Protein 4OYD (pdb70)

Sequence (548 aa):
SAYSTREILLALCIRDSRVHGNGTLHPVLELAARETPLRLSPEDTVVVLRYHVLLEEIIERRNSETFTETWNRFITHTEHVDLDFNSVFLEIFHRGDPSLGRALAWMAWCMHACCRTLCCNQSTPYYVVDLSVRGMLEASEGLDGWIHQQGGWSTLIEDADPKKVLDKAKDQAEENRVRELKKQKLEEEELYKEEARRKLDLTQEEMMRRRKKLELRYIAAMLMAIGDIIYNAIRQQAKQEADKLKKAGLVNSQQLDELKRRLEEELLKEEASSRKARDYGREFQLKLEYGSAYSTTREILLALCIRDSRVHGNGTLHPVLELAARETPLRLSPEDTVVLRYHVLLEEIIERNSETFTETWNRFITTTHTEHVDLDFNSVFLEIFHRGDPSLGRALAWMMAWCMHACRTLCCNQSTPYYVVDLSVRGMLEASEGLDGWIHQQGGWSTLIEDNIADPKKVLDKAKDQAENRVRELKQKLEEELYKEARKLDLTQEMRRKLELRYIAAMLMAIGDIYNAIRQAKQEEEADKLKKAGLVNSQQLDELKRRLEELLKEEASSRKARDYGREFQLKLEYG

Solvent-accessible surface area: 26597 Å² total; per-residue (Å²): 119,10,97,29,0,38,27,1,0,3,0,0,7,21,56,4,18,178,72,54,68,128,32,104,65,34,83,1,2,90,56,9,23,151,122,43,96,35,189,32,44,42,97,58,93,28,0,73,143,2,12,87,30,0,54,90,2,8,134,56,11,45,55,12,0,66,24,0,6,77,52,0,39,73,77,37,130,102,0,48,107,16,0,58,54,0,4,87,63,3,13,110,189,62,75,27,27,16,1,32,0,0,0,0,2,0,0,0,0,19,0,6,44,58,6,33,64,78,190,94,29,68,119,122,5,1,27,40,0,4,107,4,2,6,102,4,0,69,53,2,39,47,50,0,120,139,63,31,0,0,34,69,24,28,121,110,102,54,41,140,120,3,22,61,127,4,97,87,66,1,77,60,77,2,100,60,2,86,87,67,9,78,102,4,58,142,61,18,134,116,164,147,46,60,116,111,100,73,17,127,8,1,11,88,2,0,0,6,3,2,28,6,7,0,15,4,14,29,8,1,56,117,4,56,56,61,0,66,134,15,84,187,67,64,115,12,58,68,115,76,24,71,93,8,57,150,140,0,62,61,11,19,26,26,3,15,10,37,3,18,2,48,1,11,57,7,17,2,62,32,90,47,24,125,53,71,33,0,38,21,0,0,1,0,0,5,16,62,4,19,182,86,53,69,104,31,92,48,37,69,2,4,74,62,7,23,174,119,37,59,35,199,7,46,38,113,54,99,12,0,58,61,0,13,104,26,0,35,72,5,4,112,79,17,48,62,8,0,62,52,0,5,85,50,0,36,74,82,46,133,81,0,57,40,6,0,32,2,0,1,2,33,4,0,30,196,8,71,14,28,16,0,38,0,0,1,0,0,0,0,0,0,18,0,6,34,47,6,30,51,74,126,86,28,68,110,125,4,1,46,49,0,5,134,3,1,3,75,4,0,64,14,0,48,10,18,1,126,114,49,42,3,2,54,56,33,1,111,108,60,193,84,54,48,143,120,4,20,59,127,3,114,91,54,2,85,56,65,2,102,69,3,82,87,66,10,76,101,4,56,142,65,13,129,114,165,147,46,37,111,25,81,77,15,54,8,1,6,72,3,0,1,5,2,1,26,6,13,0,20,4,22,28,6,2,37,112,9,55,52,59,0,63,124,8,74,189,68,63,111,12,76,67,126,79,23,81,73,8,56,158,143,0,33,108,20,18,102,87,4,23,123,73,3,54,55,56,2,103,89,7,29,119,75,29,103,179,44

B-factor: mean 28.38, std 14.9, range [8.52, 92.26]

Secondary structure (DSSP, 8-state):
----HHHHHHHHHHHHHTTSTT-PPPHHHHHHHHHTT--S-TTSHHHHHHHHHHHHHHHHTHHHHHHHHHHHHT--TTHHHHHHHHHHHHHTTS---HHHHHHHHHHHHHHHHHHHH-TTS-HHHHHHHHHHHHHHHGGGHHHHHHTTHHHHHTT-/--HHHHHHHHHHHHHHHHHHHHHHHHHHHHHHTSTT--HHHHHHHHHHHHHHHHHHHHHHHHHHHHHHHHHHHHHHTT-S-HHHHHHHHHHHHHHHHHHHHHHHHHHHHHHHHHHH-/----HHHHHHHHHHHHHHTSTT-PPPHHHHHHHHHTT--S-TTSHHHHHHHHHHHHHHHHTHH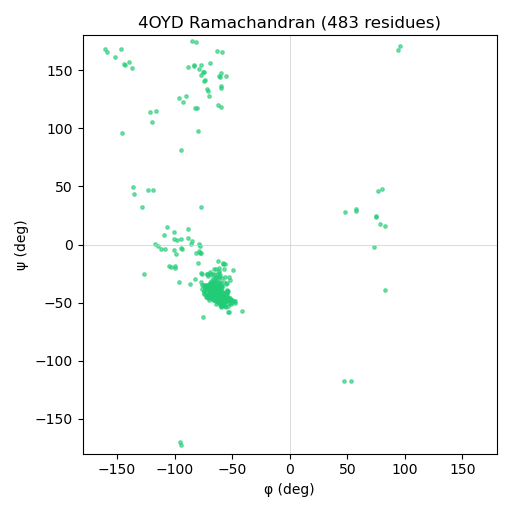HHHHHHHHHHT--TTHHHHHHHHHHHHHTTS---HHHHHHHHHHHHHHHHHHHHTS-S-HHHHHHHHHHHHHHHGGGHHHHHHTTHHHHHTGGG-/--HHHHHHHHHHHHHHHHHHHHHHHHHHHHHHTSTT--HHHHHHHHHHHHHHHHHHHHHHHHHHHHHHHHHHHHHHTTSS-HHHHHHHHHHHHHHHHHHHHHHHHHHHHHHHHHHH-

CATH classification: 1.10.437.10

Radius of gyration: 26.36 Å; Cα contacts (8 Å, |Δi|>4): 629; chains: 4; bounding box: 65×71×62 Å

Organism: Epstein-Barr virus (strain AG876) (NCBI:txid82830)

Nearest PDB structures (foldseek):
  4oyd-assembly2_D  TM=1.005E+00  e=3.066E-13  synthetic construct
  5jsb-assembly1_B  TM=9.824E-01  e=2.450E-10  synthetic construct
  5jsn-assembly2_D  TM=9.485E-01  e=7.492E-09  unidentified
  8eja-assembly1_B  TM=9.195E-01  e=2.513E-08  synthetic construct
  3lhp-assembly1_S  TM=9.231E-01  e=8.423E-04  synthetic construct

InterPro domains:
  IPR002475 Bcl2-like [PS50062] (50-152)
  IPR020726 Apoptosis regulator, Bcl-2, BH2 motif, conserved site [PS01258] (143-154)
  IPR036834 Bcl-2-like superfamily [G3DSA:1.10.437.10] (1-160)
  IPR036834 Bcl-2-like superfamily [SSF56854] (1-171)
  IPR046371 Bcl-2, Bcl-2 homology region 1-3 [PF00452] (55-150)

Foldseek 3Di:
DALAQLQLLLLLLLLVLCVAAPRDDDVLSVVSCVVVVHPDHVPDPLSVVLNVVLVVVCVVCVVVLVVVLVVLPVDQPQLLVVLLVVLCVQCVVPDDAVVSLSNLSSSLSSNLRVQRNDPPHDPVSSNSSSNSNSVNSSVCSVVCVVQVHSVSRPPD/DDLVVLLVQLLVQLVVLLVVLLVQLVVLLVQLPDPPCDPVNLVVSVVSNVVSLVVSLVSNVVSLVVSLVVLVVCVVVVNDDPVRSVVSNVSSVVSSVVSNVSSVVSSVVSVVSSVPD/DADFLLLLLLLLLLLVLCVAAPSDDDVLSVVSCVVVVRPDHVPDPLSVVLNVLLVVVCVVCVVVLVVVLVVLPVDQPQSLVVLLVVLCVQQVVPDDAPVSLSNLSSSLSVNLRVQPNVVPHDPVSSNSSSNSSSVNSSVCRVVCVVQVHSCSRCVVVD/DDLVVLLVQLLVQLVVLLVVLLVQLVVLLVQLPDPPCDPVNLVVSVVSNVVSLVVSLVSNVVSLVVSLVVLVVCVVVVNDDPVVSVVSNVSSVVSSVVSNVSSVVSSVVSVVSSVPD

Structure (mmCIF, N/CA/C/O backbone):
data_4OYD
#
_entry.id   4OYD
#
_cell.length_a   52.103
_cell.length_b   113.869
_cell.length_c   55.670
_cell.angle_alpha   90.00
_cell.angle_beta   90.03
_cell.angle_gamma   90.00
#
_symmetry.space_group_name_H-M   'P 1 21 1'
#
loop_
_entity.id
_entity.type
_entity.pdbx_description
1 polymer 'Apoptosis regulator BHRF1'
2 polymer 'Computationally designed Inhibitor'
3 non-polymer 1,2-ETHANEDIOL
4 water water
#
loop_
_atom_site.group_PDB
_atom_site.id
_atom_site.type_symbol
_atom_site.label_atom_id
_atom_site.label_alt_id
_atom_site.label_comp_id
_atom_site.label_asym_id
_atom_site.label_entity_id
_atom_site.label_seq_id
_atom_site.pdbx_PDB_ins_code
_atom_site.Cartn_x
_atom_site.Cartn_y
_atom_site.Cartn_z
_atom_site.occupancy
_atom_site.B_iso_or_equiv
_atom_site.auth_seq_id
_atom_site.auth_comp_id
_atom_site.auth_asym_id
_atom_site.auth_atom_id
_atom_site.pdbx_PDB_model_num
ATOM 1 N N . SER A 1 1 ? 23.576 34.168 -44.169 1.00 54.25 1 SER A N 1
ATOM 2 C CA . SER A 1 1 ? 22.813 33.689 -45.332 1.00 55.47 1 SER A CA 1
ATOM 3 C C . SER A 1 1 ? 21.871 32.567 -44.879 1.00 51.61 1 SER A C 1
ATOM 4 O O . SER A 1 1 ? 21.970 31.435 -45.438 1.00 52.22 1 SER A O 1
ATOM 7 N N . ALA A 1 2 ? 20.973 32.876 -43.910 1.00 44.08 2 ALA A N 1
ATOM 8 C CA . ALA A 1 2 ? 20.038 31.886 -43.338 1.00 35.81 2 ALA A CA 1
ATOM 9 C C . ALA A 1 2 ? 18.699 31.954 -44.084 1.00 32.67 2 ALA A C 1
ATOM 10 O O . ALA A 1 2 ? 17.695 32.546 -43.619 1.00 25.76 2 ALA A O 1
ATOM 12 N N . TYR A 1 3 ? 18.685 31.282 -45.228 1.00 26.54 3 TYR A N 1
ATOM 13 C CA . TYR A 1 3 ? 17.527 31.360 -46.096 1.00 25.05 3 TYR A CA 1
ATOM 14 C C . TYR A 1 3 ? 16.685 30.051 -46.158 1.00 23.81 3 TYR A C 1
ATOM 15 O O . TYR A 1 3 ? 15.786 29.890 -47.042 1.00 24.37 3 TYR A O 1
ATOM 24 N N . SER A 1 4 ? 17.028 29.094 -45.275 1.00 21.70 4 SER A N 1
ATOM 25 C CA . SER A 1 4 ? 16.421 27.791 -45.301 1.00 20.95 4 SER A CA 1
ATOM 26 C C . SER A 1 4 ? 15.736 27.573 -43.977 1.00 18.55 4 SER A C 1
ATOM 27 O O . SER A 1 4 ? 16.437 27.354 -43.000 1.00 15.36 4 SER A O 1
ATOM 30 N N . THR A 1 5 ? 14.387 27.650 -43.935 1.00 18.05 5 THR A N 1
ATOM 31 C CA . THR A 1 5 ? 13.592 27.376 -42.757 1.00 16.49 5 THR A CA 1
ATOM 32 C C . THR A 1 5 ? 13.796 25.955 -42.221 1.00 16.65 5 THR A C 1
ATOM 33 O O . THR A 1 5 ? 13.916 25.757 -40.981 1.00 13.07 5 THR A O 1
ATOM 37 N N . ARG A 1 6 ? 13.988 25.006 -43.134 1.00 18.21 6 ARG A N 1
ATOM 38 C CA . ARG A 1 6 ? 14.204 23.608 -42.778 1.00 21.32 6 ARG A CA 1
ATOM 39 C C . ARG A 1 6 ? 15.480 23.513 -41.971 1.00 20.59 6 ARG A C 1
ATOM 40 O O . ARG A 1 6 ? 15.474 22.885 -40.892 1.00 20.29 6 ARG A O 1
ATOM 48 N N . GLU A 1 7 ? 16.536 24.210 -42.436 1.00 18.76 7 GLU A N 1
ATOM 49 C CA . GLU A 1 7 ? 17.830 24.160 -41.737 1.00 18.67 7 GLU A CA 1
ATOM 50 C C . GLU A 1 7 ? 17.749 24.840 -40.363 1.00 17.46 7 GLU A C 1
ATOM 51 O O . GLU A 1 7 ? 18.295 24.306 -39.403 1.00 16.15 7 GLU A O 1
ATOM 57 N N . ILE A 1 8 ? 17.145 26.026 -40.269 1.00 16.84 8 ILE A N 1
ATOM 58 C CA . ILE A 1 8 ? 17.130 26.721 -38.985 1.00 17.72 8 ILE A CA 1
ATOM 59 C C . ILE A 1 8 ? 16.220 25.985 -37.968 1.00 15.56 8 ILE A C 1
ATOM 60 O O . ILE A 1 8 ? 16.569 25.810 -36.812 1.00 14.28 8 ILE A O 1
ATOM 65 N N . LEU A 1 9 ? 15.147 25.430 -38.415 1.00 14.94 9 LEU A N 1
ATOM 66 C CA . LEU A 1 9 ? 14.286 24.640 -37.496 1.00 15.62 9 LEU A CA 1
ATOM 67 C C . LEU A 1 9 ? 14.943 23.341 -37.028 1.00 15.74 9 LEU A C 1
ATOM 68 O O . LEU A 1 9 ? 14.898 23.019 -35.853 1.00 14.66 9 LEU A O 1
ATOM 73 N N . LEU A 1 10 ? 15.639 22.680 -37.930 1.00 15.88 10 LEU A N 1
ATOM 74 C CA . LEU A 1 10 ? 16.368 21.519 -37.644 1.00 17.49 10 LEU A CA 1
ATOM 75 C C . LEU A 1 10 ? 17.525 21.848 -36.623 1.00 16.50 10 LEU A C 1
ATOM 76 O O . LEU A 1 10 ? 17.655 21.185 -35.578 1.00 17.26 10 LEU A O 1
ATOM 81 N N . ALA A 1 11 ? 18.251 22.929 -36.859 1.00 16.05 11 ALA A N 1
ATOM 82 C CA . ALA A 1 11 ? 19.394 23.328 -36.006 1.00 17.24 11 ALA A CA 1
ATOM 83 C C . ALA A 1 11 ? 18.842 23.694 -34.617 1.00 16.26 11 ALA A C 1
ATOM 84 O O . ALA A 1 11 ? 19.445 23.271 -33.609 1.00 18.74 11 ALA A O 1
ATOM 86 N N . LEU A 1 12 ? 17.738 24.476 -34.576 1.00 14.51 12 LEU A N 1
ATOM 87 C CA . LEU A 1 12 ? 17.007 24.783 -33.319 1.00 14.40 12 LEU A CA 1
ATOM 88 C C . LEU A 1 12 ? 16.563 23.563 -32.566 1.00 14.41 12 LEU A C 1
ATOM 89 O O . LEU A 1 12 ? 16.725 23.532 -31.381 1.00 14.19 12 LEU A O 1
ATOM 94 N N . CYS A 1 13 ? 16.000 22.560 -33.235 1.00 14.87 13 CYS A N 1
ATOM 95 C CA . CYS A 1 13 ? 15.617 21.281 -32.585 1.00 16.09 13 CYS A CA 1
ATOM 96 C C . CYS A 1 13 ? 16.784 20.519 -31.975 1.00 16.49 13 CYS A C 1
ATOM 97 O O . CYS A 1 13 ? 16.692 20.051 -30.854 1.00 16.23 13 CYS A O 1
ATOM 100 N N . ILE A 1 14 ? 17.931 20.492 -32.691 1.00 16.03 14 ILE A N 1
ATOM 101 C CA . ILE A 1 14 ? 19.094 19.878 -32.220 1.00 17.76 14 ILE A CA 1
ATOM 102 C C . ILE A 1 14 ? 19.663 20.629 -30.987 1.00 18.18 14 ILE A C 1
ATOM 103 O O . ILE A 1 14 ? 20.087 20.008 -30.031 1.00 17.43 14 ILE A O 1
ATOM 108 N N . ARG A 1 15 ? 19.670 21.973 -31.024 1.00 18.31 15 ARG A N 1
ATOM 109 C CA . ARG A 1 15 ? 20.137 22.748 -29.883 1.00 18.96 15 ARG A CA 1
ATOM 110 C C . ARG A 1 15 ? 19.237 22.437 -28.675 1.00 18.37 15 ARG A C 1
ATOM 111 O O . ARG A 1 15 ? 19.752 22.268 -27.556 1.00 19.50 15 ARG A O 1
ATOM 119 N N . ASP A 1 16 ? 17.923 22.416 -28.912 1.00 17.71 16 ASP A N 1
ATOM 120 C CA . ASP A 1 16 ? 16.939 22.175 -27.895 1.00 18.64 16 ASP A CA 1
ATOM 121 C C . ASP A 1 16 ? 17.152 20.796 -27.247 1.00 21.36 16 ASP A C 1
ATOM 122 O O . ASP A 1 16 ? 17.067 20.704 -25.990 1.00 21.23 16 ASP A O 1
ATOM 127 N N . SER A 1 17 ? 17.546 19.789 -28.049 1.00 22.41 17 SER A N 1
ATOM 128 C CA . SER A 1 17 ? 17.743 18.389 -27.595 1.00 25.12 17 SER A CA 1
ATOM 129 C C . SER A 1 17 ? 18.859 18.305 -26.541 1.00 29.15 17 SER A C 1
ATOM 130 O O . SER A 1 17 ? 18.808 17.471 -25.618 1.00 30.38 17 SER A O 1
ATOM 133 N N . ARG A 1 18 ? 19.853 19.186 -26.673 1.00 29.77 18 ARG A N 1
ATOM 134 C CA . ARG A 1 18 ? 20.933 19.308 -25.692 1.00 36.27 18 ARG A CA 1
ATOM 135 C C . ARG A 1 18 ? 20.520 19.883 -24.345 1.00 36.63 18 ARG A C 1
ATOM 136 O O . ARG A 1 18 ? 21.242 19.725 -23.379 1.00 36.64 18 ARG A O 1
ATOM 144 N N . VAL A 1 19 ? 19.449 20.662 -24.311 1.00 42.07 19 VAL A N 1
ATOM 145 C CA . VAL A 1 19 ? 18.983 21.315 -23.088 1.00 44.73 19 VAL A CA 1
ATOM 146 C C . VAL A 1 19 ? 17.904 20.459 -22.382 1.00 45.41 19 VAL A C 1
ATOM 147 O O . VAL A 1 19 ? 17.457 20.849 -21.300 1.00 48.43 19 VAL A O 1
ATOM 151 N N . HIS A 1 20 ? 17.480 19.308 -22.940 1.00 41.71 20 HIS A N 1
ATOM 152 C CA . HIS A 1 20 ? 16.233 18.646 -22.470 1.00 37.97 20 HIS A CA 1
ATOM 153 C C . HIS A 1 20 ? 16.307 17.103 -22.366 1.00 41.21 20 HIS A C 1
ATOM 154 O O . HIS A 1 20 ? 17.174 16.443 -22.978 1.00 35.39 20 HIS A O 1
ATOM 161 N N . GLY A 1 21 ? 15.418 16.537 -21.525 1.00 44.32 21 GLY A N 1
ATOM 162 C CA . GLY A 1 21 ? 15.361 15.073 -21.271 1.00 48.79 21 GLY A CA 1
ATOM 163 C C . GLY A 1 21 ? 16.656 14.374 -20.843 1.00 54.86 21 GLY A C 1
ATOM 164 O O . GLY A 1 21 ? 17.211 14.671 -19.781 1.00 59.28 21 GLY A O 1
ATOM 165 N N . ASN A 1 22 ? 17.149 13.440 -21.656 1.00 54.25 22 ASN A N 1
ATOM 166 C CA . ASN A 1 22 ? 18.454 12.814 -21.355 1.00 56.11 22 ASN A CA 1
ATOM 167 C C . ASN A 1 22 ? 19.623 13.395 -22.186 1.00 52.88 22 ASN A C 1
ATOM 168 O O . ASN A 1 22 ? 20.729 12.858 -22.177 1.00 55.17 22 ASN A O 1
ATOM 173 N N . GLY A 1 23 ? 19.370 14.499 -22.885 1.00 53.06 23 GLY A N 1
ATOM 174 C CA . GLY A 1 23 ? 20.413 15.153 -23.686 1.00 52.38 23 GLY A CA 1
ATOM 175 C C . GLY A 1 23 ? 20.649 14.567 -25.083 1.00 51.21 23 GLY A C 1
ATOM 176 O O . GLY A 1 23 ? 20.831 15.334 -26.040 1.00 46.62 23 GLY A O 1
ATOM 177 N N . THR A 1 24 ? 20.607 13.235 -25.215 1.00 51.65 24 THR A N 1
ATOM 178 C CA . THR A 1 24 ? 21.128 12.524 -26.409 1.00 50.43 24 THR A CA 1
ATOM 179 C C . THR A 1 24 ? 20.180 12.694 -27.578 1.00 42.80 24 THR A C 1
ATOM 180 O O . THR A 1 24 ? 18.965 12.778 -27.401 1.00 40.16 24 THR A O 1
ATOM 184 N N . LEU A 1 25 ? 20.729 12.706 -28.791 1.00 37.58 25 LEU A N 1
ATOM 185 C CA . LEU A 1 25 ? 19.966 13.173 -29.939 1.00 34.74 25 LEU A CA 1
ATOM 186 C C . LEU A 1 25 ? 19.201 12.043 -30.601 1.00 32.61 25 LEU A C 1
ATOM 187 O O . LEU A 1 25 ? 19.806 11.055 -30.996 1.00 31.18 25 LEU A O 1
ATOM 192 N N . HIS A 1 26 ? 17.906 12.241 -30.796 1.00 30.51 26 HIS A N 1
ATOM 193 C CA . HIS A 1 26 ? 17.057 11.198 -31.384 1.00 32.01 26 HIS A CA 1
ATOM 194 C C . HIS A 1 26 ? 17.571 10.828 -32.787 1.00 30.90 26 HIS A C 1
ATOM 195 O O . HIS A 1 26 ? 17.870 11.715 -33.589 1.00 30.11 26 HIS A O 1
ATOM 202 N N . PRO A 1 27 ? 17.626 9.533 -33.108 1.00 31.39 27 PRO A N 1
ATOM 203 C CA . PRO A 1 27 ? 18.119 9.158 -34.460 1.00 31.56 27 PRO A CA 1
ATOM 204 C C . PRO A 1 27 ? 17.370 9.784 -35.636 1.00 29.21 27 PRO A C 1
ATOM 205 O O . PRO A 1 27 ? 17.946 9.964 -36.686 1.00 28.87 27 PRO A O 1
ATOM 209 N N . VAL A 1 28 ? 16.085 10.110 -35.470 1.00 27.55 28 VAL A N 1
ATOM 210 C CA . VAL A 1 28 ? 15.325 10.788 -36.518 1.00 25.87 28 VAL A CA 1
ATOM 211 C C . VAL A 1 28 ? 15.971 12.126 -36.841 1.00 24.62 28 VAL A C 1
ATOM 212 O O . VAL A 1 28 ? 16.085 12.494 -38.006 1.00 23.13 28 VAL A O 1
ATOM 216 N N . LEU A 1 29 ? 16.406 12.845 -35.812 1.00 24.46 29 LEU A N 1
ATOM 217 C CA . LEU A 1 29 ? 17.049 14.154 -35.982 1.00 24.15 29 LEU A CA 1
ATOM 218 C C . LEU A 1 29 ? 18.434 14.012 -36.575 1.00 25.65 29 LEU A C 1
ATOM 219 O O . LEU A 1 29 ? 18.832 14.891 -37.383 1.00 24.34 29 LEU A O 1
ATOM 224 N N . GLU A 1 30 ? 19.173 12.966 -36.152 1.00 27.65 30 GLU A N 1
ATOM 225 C CA . GLU A 1 30 ? 20.495 12.730 -36.754 1.00 30.94 30 GLU A CA 1
ATOM 226 C C . GLU A 1 30 ? 20.346 12.416 -38.267 1.00 31.20 30 GLU A C 1
ATOM 227 O O . GLU A 1 30 ? 21.065 12.959 -39.087 1.00 28.71 30 GLU A O 1
ATOM 233 N N . LEU A 1 31 ? 19.380 11.582 -38.638 1.00 31.59 31 LEU A N 1
ATOM 234 C CA . LEU A 1 31 ? 19.145 11.282 -40.046 1.00 31.44 31 LEU A CA 1
ATOM 235 C C . LEU A 1 31 ? 18.665 12.502 -40.833 1.00 28.55 31 LEU A C 1
ATOM 236 O O . LEU A 1 31 ? 19.047 12.668 -41.961 1.00 28.74 31 LEU A O 1
ATOM 241 N N . ALA A 1 32 ? 17.790 13.329 -40.269 1.00 27.44 32 ALA A N 1
ATOM 242 C CA . ALA A 1 32 ? 17.366 14.563 -40.952 1.00 25.62 32 ALA A CA 1
ATOM 243 C C . ALA A 1 32 ? 18.532 15.537 -41.244 1.00 27.28 32 ALA A C 1
ATOM 244 O O . ALA A 1 32 ? 18.589 16.122 -42.343 1.00 26.30 32 ALA A O 1
ATOM 246 N N . ALA A 1 33 ? 19.458 15.674 -40.294 1.00 26.50 33 ALA A N 1
ATOM 247 C CA . ALA A 1 33 ? 20.663 16.483 -40.416 1.00 27.85 33 ALA A CA 1
ATOM 248 C C . ALA A 1 33 ? 21.608 15.965 -41.504 1.00 31.22 33 ALA A C 1
ATOM 249 O O . ALA A 1 33 ? 22.178 16.751 -42.305 1.00 32.31 33 ALA A O 1
ATOM 251 N N . ARG A 1 34 ? 21.783 14.660 -41.548 1.00 32.71 34 ARG A N 1
ATOM 252 C CA . ARG A 1 34 ? 22.542 14.046 -42.659 1.00 39.45 34 ARG A CA 1
ATOM 253 C C . ARG A 1 34 ? 21.902 14.255 -44.052 1.00 40.22 34 ARG A C 1
ATOM 254 O O . ARG A 1 34 ? 22.596 14.538 -44.999 1.00 43.25 34 ARG A O 1
ATOM 262 N N . GLU A 1 35 ? 20.593 14.076 -44.161 1.00 41.49 35 GLU A N 1
ATOM 263 C CA . GLU A 1 35 ? 19.921 14.088 -45.474 1.00 45.98 35 GLU A CA 1
ATOM 264 C C . GLU A 1 35 ? 19.735 15.477 -46.051 1.00 42.37 35 GLU A C 1
ATOM 265 O O . GLU A 1 35 ? 19.597 15.615 -47.256 1.00 43.61 35 GLU A O 1
ATOM 271 N N . THR A 1 36 ? 19.686 16.500 -45.204 1.00 38.72 36 THR A N 1
ATOM 272 C CA . THR A 1 36 ? 19.227 17.822 -45.656 1.00 37.70 36 THR A CA 1
ATOM 273 C C . THR A 1 36 ? 20.130 18.356 -46.770 1.00 37.85 36 THR A C 1
ATOM 274 O O . THR A 1 36 ? 19.609 18.732 -47.808 1.00 35.52 36 THR A O 1
ATOM 278 N N . PRO A 1 37 ? 21.485 18.394 -46.572 1.00 37.16 37 PRO A N 1
ATOM 279 C CA . PRO A 1 37 ? 22.244 18.185 -45.359 1.00 35.67 37 PRO A CA 1
ATOM 280 C C . PRO A 1 37 ? 22.259 19.498 -44.594 1.00 32.86 37 PRO A C 1
ATOM 281 O O . PRO A 1 37 ? 22.181 20.573 -45.188 1.00 31.32 37 PRO A O 1
ATOM 285 N N . LEU A 1 38 ? 22.399 19.403 -43.283 1.00 31.44 38 LEU A N 1
ATOM 286 C CA . LEU A 1 38 ? 22.343 20.551 -42.422 1.00 29.14 38 LEU A CA 1
ATOM 287 C C . LEU A 1 38 ? 23.695 21.266 -42.439 1.00 31.04 38 LEU A C 1
ATOM 288 O O . LEU A 1 38 ? 24.680 20.668 -42.053 1.00 33.37 38 LEU A O 1
ATOM 293 N N . ARG A 1 39 ? 23.753 22.520 -42.896 1.00 30.64 39 ARG A N 1
ATOM 294 C CA . ARG A 1 39 ? 25.011 23.247 -42.883 1.00 34.18 39 ARG A CA 1
ATOM 295 C C . ARG A 1 39 ? 25.194 24.253 -41.703 1.00 31.47 39 ARG A C 1
ATOM 296 O O . ARG A 1 39 ? 26.333 24.558 -41.342 1.00 31.42 39 ARG A O 1
ATOM 304 N N . LEU A 1 40 ? 24.089 24.669 -41.079 1.00 27.45 40 LEU A N 1
ATOM 305 C CA . LEU A 1 40 ? 24.105 25.460 -39.859 1.00 26.18 40 LEU A CA 1
ATOM 306 C C . LEU A 1 40 ? 24.548 24.658 -38.638 1.00 26.01 40 LEU A C 1
ATOM 307 O O . LEU A 1 40 ? 24.076 23.538 -38.404 1.00 25.06 40 LEU A O 1
ATOM 312 N N . SER A 1 41 ? 25.477 25.229 -37.864 1.00 25.42 41 SER A N 1
ATOM 313 C CA . SER A 1 41 ? 25.821 24.680 -36.578 1.00 23.96 41 SER A CA 1
ATOM 314 C C . SER A 1 41 ? 24.701 24.971 -35.587 1.00 22.47 41 SER A C 1
ATOM 315 O O . SER A 1 41 ? 24.095 26.084 -35.597 1.00 21.06 41 SER A O 1
ATOM 318 N N . PRO A 1 42 ? 24.415 24.011 -34.718 1.00 24.29 42 PRO A N 1
ATOM 319 C CA . PRO A 1 42 ? 23.565 24.291 -33.517 1.00 25.44 42 PRO A CA 1
ATOM 320 C C . PRO A 1 42 ? 24.158 25.406 -32.603 1.00 25.82 42 PRO A C 1
ATOM 321 O O . PRO A 1 42 ? 23.420 26.040 -31.850 1.00 27.44 42 PRO A O 1
ATOM 325 N N . GLU A 1 43 ? 25.443 25.726 -32.761 1.00 25.36 43 GLU A N 1
ATOM 326 C CA . GLU A 1 43 ? 26.080 26.866 -32.071 1.00 25.38 43 GLU A CA 1
ATOM 327 C C . GLU A 1 43 ? 26.210 28.148 -32.880 1.00 24.29 43 GLU A C 1
ATOM 328 O O . GLU A 1 43 ? 26.822 29.085 -32.400 1.00 23.71 43 GLU A O 1
ATOM 334 N N . ASP A 1 44 ? 25.693 28.186 -34.094 1.00 22.27 44 ASP A N 1
ATOM 335 C CA . ASP A 1 44 ? 25.712 29.417 -34.872 1.00 23.39 44 ASP A CA 1
ATOM 336 C C . ASP A 1 44 ? 24.941 30.522 -34.174 1.00 22.56 44 ASP A C 1
ATOM 337 O O . ASP A 1 44 ? 23.917 30.256 -33.473 1.00 19.62 44 ASP A O 1
ATOM 342 N N . THR A 1 45 ? 25.449 31.746 -34.309 1.00 22.75 45 THR A N 1
ATOM 343 C CA . THR A 1 45 ? 24.874 32.866 -33.566 1.00 23.86 45 THR A CA 1
ATOM 344 C C . THR A 1 45 ? 23.374 33.056 -33.903 1.00 22.68 45 THR A C 1
ATOM 345 O O . THR A 1 45 ? 22.590 33.365 -33.030 1.00 20.75 45 THR A O 1
ATOM 349 N N A VAL A 1 46 ? 22.980 32.837 -35.155 0.50 21.47 46 VAL A N 1
ATOM 350 N N B VAL A 1 46 ? 22.975 32.833 -35.166 0.50 21.23 46 VAL A N 1
ATOM 351 C CA A VAL A 1 46 ? 21.588 33.006 -35.528 0.50 20.60 46 VAL A CA 1
ATOM 352 C CA B VAL A 1 46 ? 21.561 32.973 -35.537 0.50 20.23 46 VAL A CA 1
ATOM 353 C C A VAL A 1 46 ? 20.671 31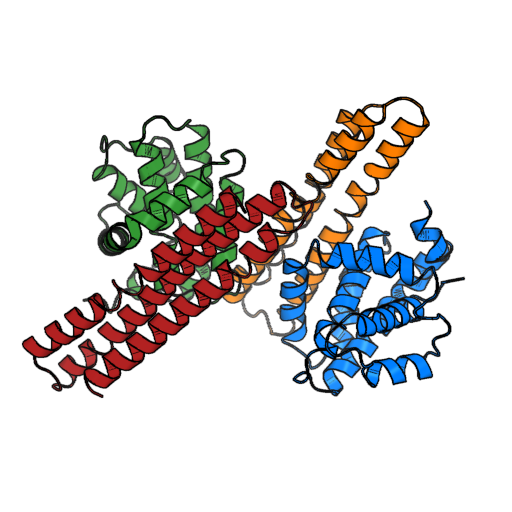.922 -34.866 0.50 18.64 46 VAL A C 1
ATOM 354 C C B VAL A 1 46 ? 20.671 31.921 -34.838 0.50 18.47 46 VAL A C 1
ATOM 355 O O A VAL A 1 46 ? 19.594 32.236 -34.384 0.50 16.35 46 VAL A O 1
ATOM 356 O O B VAL A 1 46 ? 19.593 32.234 -34.365 0.50 16.23 46 VAL A O 1
ATOM 363 N N . VAL A 1 47 ? 21.182 30.702 -34.695 1.00 18.02 47 VAL A N 1
ATOM 364 C CA . VAL A 1 47 ? 20.442 29.663 -34.050 1.00 17.14 47 VAL A CA 1
ATOM 365 C C . VAL A 1 47 ? 20.285 30.009 -32.547 1.00 18.66 47 VAL A C 1
ATOM 366 O O . VAL A 1 47 ? 19.263 29.794 -31.985 1.00 17.76 47 VAL A O 1
ATOM 370 N N . LEU A 1 48 ? 21.357 30.454 -31.914 1.00 20.58 48 LEU A N 1
ATOM 371 C CA . LEU A 1 48 ? 21.376 30.835 -30.521 1.00 22.16 48 LEU A CA 1
ATOM 372 C C . LEU A 1 48 ? 20.389 31.898 -30.239 1.00 23.40 48 LEU A C 1
ATOM 373 O O . LEU A 1 48 ? 19.615 31.760 -29.289 1.00 21.67 48 LEU A O 1
ATOM 378 N N . ARG A 1 49 ? 20.371 32.952 -31.077 1.00 23.08 49 ARG A N 1
ATOM 379 C CA . ARG A 1 49 ? 19.418 34.065 -30.885 1.00 23.29 49 ARG A CA 1
ATOM 380 C C . ARG A 1 49 ? 17.980 33.645 -31.030 1.00 20.76 49 ARG A C 1
ATOM 381 O O . ARG A 1 49 ? 17.115 34.005 -30.198 1.00 17.93 49 ARG A O 1
ATOM 389 N N . TYR A 1 50 ? 17.679 32.872 -32.070 1.00 18.20 50 TYR A N 1
ATOM 390 C CA . TYR A 1 50 ? 16.339 32.394 -32.180 1.00 16.87 50 TYR A CA 1
ATOM 391 C C . TYR A 1 50 ? 15.927 31.463 -31.033 1.00 16.34 50 TYR A C 1
ATOM 392 O O . TYR A 1 50 ? 14.706 31.436 -30.650 1.00 14.08 50 TYR A O 1
ATOM 401 N N . HIS A 1 51 ? 16.832 30.618 -30.607 1.00 15.97 51 HIS A N 1
ATOM 402 C CA . HIS A 1 51 ? 16.550 29.732 -29.534 1.00 17.89 51 HIS A CA 1
ATOM 403 C C . HIS A 1 51 ? 16.058 30.493 -28.263 1.00 17.49 51 HIS A C 1
ATOM 404 O O . HIS A 1 51 ? 15.098 30.064 -27.647 1.00 15.49 51 HIS A O 1
ATOM 411 N N . VAL A 1 52 ? 16.695 31.632 -27.967 1.00 19.35 52 VAL A N 1
ATOM 412 C CA . VAL A 1 52 ? 16.300 32.484 -26.855 1.00 21.54 52 VAL A CA 1
ATOM 413 C C . VAL A 1 52 ? 14.889 33.006 -27.006 1.00 21.22 52 VAL A C 1
ATOM 414 O O . VAL A 1 52 ? 14.121 32.911 -26.061 1.00 21.39 52 VAL A O 1
ATOM 418 N N . LEU A 1 53 ? 14.545 33.497 -28.198 1.00 18.36 53 LEU A N 1
ATOM 419 C CA . LEU A 1 53 ? 13.191 33.982 -28.496 1.00 18.98 53 LEU A CA 1
ATOM 420 C C . LEU A 1 53 ? 12.195 32.849 -28.413 1.00 16.99 53 LEU A C 1
ATOM 421 O O . LEU A 1 53 ? 11.114 33.036 -27.836 1.00 15.61 53 LEU A O 1
ATOM 426 N N . LEU A 1 54 ? 12.523 31.666 -28.968 1.00 16.15 54 LEU A N 1
ATOM 427 C CA . LEU A 1 54 ? 11.522 30.576 -28.982 1.00 17.42 54 LEU A CA 1
ATOM 428 C C . LEU A 1 54 ? 11.274 30.007 -27.585 1.00 18.50 54 LEU A C 1
ATOM 429 O O . LEU A 1 54 ? 10.146 29.581 -27.256 1.00 17.86 54 LEU A O 1
ATOM 434 N N . GLU A 1 55 ? 12.324 29.937 -26.792 1.00 18.95 55 GLU A N 1
ATOM 435 C CA . GLU A 1 55 ? 12.165 29.520 -25.429 1.00 22.00 55 GLU A CA 1
ATOM 436 C C . GLU A 1 55 ? 11.249 30.458 -24.637 1.00 21.54 55 GLU A C 1
ATOM 437 O O . GLU A 1 55 ? 10.484 30.004 -23.793 1.00 20.68 55 GLU A O 1
ATOM 443 N N . GLU A 1 56 ? 11.369 31.766 -24.820 1.00 22.52 56 GLU A N 1
ATOM 444 C CA . GLU A 1 56 ? 10.489 32.769 -24.126 1.00 23.75 56 GLU A CA 1
ATOM 445 C C . GLU A 1 56 ? 9.039 32.544 -24.545 1.00 21.91 56 GLU A C 1
ATOM 446 O O . GLU A 1 56 ? 8.117 32.573 -23.719 1.00 17.86 56 GLU A O 1
ATOM 452 N N . ILE A 1 57 ? 8.815 32.373 -25.862 1.00 19.15 57 ILE A N 1
ATOM 453 C CA . ILE A 1 57 ? 7.492 32.080 -26.298 1.00 18.44 57 ILE A CA 1
ATOM 454 C C . ILE A 1 57 ? 6.871 30.799 -25.724 1.00 18.01 57 ILE A C 1
ATOM 455 O O . ILE A 1 57 ? 5.669 30.794 -25.308 1.00 17.92 57 ILE A O 1
ATOM 460 N N . ILE A 1 58 ? 7.652 29.720 -25.689 1.00 18.26 58 ILE A N 1
ATOM 461 C CA . ILE A 1 58 ? 7.177 28.482 -25.086 1.00 18.75 58 ILE A CA 1
ATOM 462 C C . ILE A 1 58 ? 6.843 28.690 -23.569 1.00 19.47 58 ILE A C 1
ATOM 463 O O . ILE A 1 58 ? 5.692 28.349 -23.124 1.00 18.71 58 ILE A O 1
ATOM 468 N N . GLU A 1 59 ? 7.742 29.301 -22.799 1.00 20.29 59 GLU A N 1
ATOM 469 C CA . GLU A 1 59 ? 7.453 29.606 -21.369 1.00 25.37 59 GLU A CA 1
ATOM 470 C C . GLU A 1 59 ? 6.189 30.428 -21.180 1.00 23.62 59 GLU A C 1
ATOM 471 O O . GLU A 1 59 ? 5.326 30.038 -20.384 1.00 23.85 59 GLU A O 1
ATOM 477 N N A ARG A 1 60 ? 6.060 31.551 -21.905 0.50 21.11 60 ARG A N 1
ATOM 478 N N B ARG A 1 60 ? 6.085 31.545 -21.897 0.50 21.89 60 ARG A N 1
ATOM 479 C CA A ARG A 1 60 ? 4.873 32.413 -21.768 0.50 21.41 60 ARG A CA 1
ATOM 480 C CA B ARG A 1 60 ? 4.969 32.455 -21.750 0.50 22.83 60 ARG A CA 1
ATOM 481 C C A ARG A 1 60 ? 3.576 31.743 -22.186 0.50 20.38 60 ARG A C 1
ATOM 482 C C B ARG A 1 60 ? 3.618 31.818 -22.241 0.50 21.12 60 ARG A C 1
ATOM 483 O O A ARG A 1 60 ? 2.501 32.141 -21.741 0.50 20.30 60 ARG A O 1
ATOM 484 O O B ARG A 1 60 ? 2.551 32.227 -21.781 0.50 21.00 60 ARG A O 1
ATOM 499 N N . ASN A 1 61 ? 3.660 30.762 -23.069 1.00 18.49 61 ASN A N 1
ATOM 500 C CA . ASN A 1 61 ? 2.416 30.124 -23.600 1.00 17.71 61 ASN A CA 1
ATOM 501 C C . ASN A 1 61 ? 2.397 28.626 -23.353 1.00 16.92 61 ASN A C 1
ATOM 502 O O . ASN A 1 61 ? 1.815 27.865 -24.138 1.00 14.11 61 ASN A O 1
ATOM 507 N N . SER A 1 62 ? 2.940 28.214 -22.214 1.00 17.11 62 SER A N 1
ATOM 508 C CA . SER A 1 62 ? 3.166 26.782 -22.008 1.00 18.08 62 SER A CA 1
ATOM 509 C C . SER A 1 62 ? 1.875 25.994 -21.984 1.00 18.20 62 SER A C 1
ATOM 510 O O . SER A 1 62 ? 1.829 24.864 -22.463 1.00 16.37 62 SER A O 1
ATOM 513 N N . GLU A 1 63 ? 0.847 26.560 -21.346 1.00 17.81 63 GLU A N 1
ATOM 514 C CA . GLU A 1 63 ? -0.427 25.842 -21.174 1.00 20.20 63 GLU A CA 1
ATOM 515 C C . GLU A 1 63 ? -1.059 25.617 -22.526 1.00 17.30 63 GLU A C 1
ATOM 516 O O . GLU A 1 63 ? -1.415 24.495 -22.852 1.00 17.08 63 GLU A O 1
ATOM 522 N N . THR A 1 64 ? -1.097 26.674 -23.344 1.00 16.11 64 THR A N 1
ATOM 523 C CA . THR A 1 64 ? -1.645 26.595 -24.643 1.00 16.52 64 THR A CA 1
ATOM 524 C C . THR A 1 64 ? -0.903 25.634 -25.547 1.00 16.54 64 THR A C 1
ATOM 525 O O . THR A 1 64 ? -1.521 24.892 -26.291 1.00 17.92 64 THR A O 1
ATOM 529 N N . PHE A 1 65 ? 0.429 25.664 -25.517 1.00 15.53 65 PHE A N 1
ATOM 530 C CA . PHE A 1 65 ? 1.235 24.727 -26.294 1.00 15.74 65 PHE A CA 1
ATOM 531 C C . PHE A 1 65 ? 1.009 23.295 -25.884 1.00 16.66 65 PHE A C 1
ATOM 532 O O . PHE A 1 65 ? 0.900 22.445 -26.761 1.00 16.14 65 PHE A O 1
ATOM 540 N N . THR A 1 66 ? 0.977 23.002 -24.584 1.00 15.48 66 THR A N 1
ATOM 541 C CA . THR A 1 66 ? 0.711 21.653 -24.147 1.00 17.87 66 THR A CA 1
ATOM 542 C C . THR A 1 66 ? -0.637 21.158 -24.611 1.00 16.72 66 THR A C 1
ATOM 543 O O . THR A 1 66 ? -0.748 20.035 -25.145 1.00 17.52 66 THR A O 1
ATOM 547 N N . GLU A 1 67 ? -1.643 22.005 -24.476 1.00 16.22 67 GLU A N 1
ATOM 548 C CA . GLU A 1 67 ? -3.019 21.613 -24.726 1.00 17.99 67 GLU A CA 1
ATOM 549 C C . GLU A 1 67 ? -3.243 21.496 -26.241 1.00 16.10 67 GLU A C 1
ATOM 550 O O . GLU A 1 67 ? -3.877 20.575 -26.667 1.00 16.05 67 GLU A O 1
ATOM 556 N N . THR A 1 68 ? -2.688 22.393 -27.058 1.00 15.00 68 THR A N 1
ATOM 557 C CA . THR A 1 68 ? -2.815 22.241 -28.515 1.00 14.00 68 THR A CA 1
ATOM 558 C C . THR A 1 68 ? -2.064 21.044 -29.045 1.00 14.08 68 THR A C 1
ATOM 559 O O . THR A 1 68 ? -2.522 20.309 -29.907 1.00 13.17 68 THR A O 1
ATOM 563 N N . TRP A 1 69 ? -0.833 20.851 -28.559 1.00 14.13 69 TRP A N 1
ATOM 564 C CA . TRP A 1 69 ? -0.114 19.690 -28.905 1.00 14.50 69 TRP A CA 1
ATOM 565 C C . TRP A 1 69 ? -0.831 18.380 -28.551 1.00 16.34 69 TRP A C 1
ATOM 566 O O . TRP A 1 69 ? -0.899 17.454 -29.375 1.00 17.86 69 TRP A O 1
ATOM 577 N N . ASN A 1 70 ? -1.417 18.302 -27.364 1.00 18.50 70 ASN A N 1
ATOM 578 C CA . ASN A 1 70 ? -2.103 17.109 -26.937 1.00 20.61 70 ASN A CA 1
ATOM 579 C C . ASN A 1 70 ? -3.231 16.849 -27.897 1.00 21.86 70 ASN A C 1
ATOM 580 O O . ASN A 1 70 ? -3.440 15.685 -28.277 1.00 21.43 70 ASN A O 1
ATOM 585 N N . ARG A 1 71 ? -3.975 17.897 -28.275 1.00 21.41 71 ARG A N 1
ATOM 586 C CA . ARG A 1 71 ? -5.091 17.678 -29.223 1.00 24.16 71 ARG A CA 1
ATOM 587 C C . ARG A 1 71 ? -4.569 17.271 -30.603 1.00 21.16 71 ARG A C 1
ATOM 588 O O . ARG A 1 71 ? -5.178 16.438 -31.266 1.00 25.54 71 ARG A O 1
ATOM 596 N N . PHE A 1 72 ? -3.462 17.836 -31.051 1.00 21.15 72 PHE A N 1
ATOM 597 C CA . PHE A 1 72 ? -2.841 17.423 -32.301 1.00 19.14 72 PHE A CA 1
ATOM 598 C C . PHE A 1 72 ? -2.478 15.912 -32.380 1.00 20.19 72 PHE A C 1
ATOM 599 O O . PHE A 1 72 ? -2.808 15.217 -33.312 1.00 19.18 72 PHE A O 1
ATOM 607 N N . ILE A 1 73 ? -1.787 15.456 -31.357 1.00 21.15 73 ILE A N 1
ATOM 608 C CA . ILE A 1 73 ? -1.185 14.166 -31.361 1.00 23.34 73 ILE A CA 1
ATOM 609 C C . ILE A 1 73 ? -2.140 13.044 -31.028 1.00 25.94 73 ILE A C 1
ATOM 610 O O . ILE A 1 73 ? -1.737 11.908 -31.163 1.00 27.99 73 ILE A O 1
ATOM 615 N N . THR A 1 74 ? -3.393 13.329 -30.619 1.00 28.28 74 THR A N 1
ATOM 616 C CA . THR A 1 74 ? -4.437 12.289 -30.450 1.00 30.58 74 THR A CA 1
ATOM 617 C C . THR A 1 74 ? -4.612 11.401 -31.690 1.00 31.73 74 THR A C 1
ATOM 618 O O . THR A 1 74 ? -5.004 10.237 -31.554 1.00 32.36 74 THR A O 1
ATOM 622 N N . HIS A 1 75 ? -4.366 11.956 -32.882 1.00 32.51 75 HIS A N 1
ATOM 623 C CA . HIS A 1 75 ? -4.368 11.221 -34.150 1.00 35.89 75 HIS A CA 1
ATOM 624 C C . HIS A 1 75 ? -2.971 11.242 -34.766 1.00 36.11 75 HIS A C 1
ATOM 625 O O . HIS A 1 75 ? -2.469 12.305 -35.149 1.00 34.02 75 HIS A O 1
ATOM 632 N N . THR A 1 76 ? -2.353 10.064 -34.860 1.00 37.84 76 THR A N 1
ATOM 633 C CA . THR A 1 76 ? -0.947 9.944 -35.271 1.00 38.60 76 THR A CA 1
ATOM 634 C C . THR A 1 76 ? -0.788 9.421 -36.738 1.00 41.52 76 THR A C 1
ATOM 635 O O . THR A 1 76 ? 0.265 9.626 -37.377 1.00 41.20 76 THR A O 1
ATOM 639 N N . GLU A 1 77 ? -1.853 8.802 -37.259 1.00 40.27 77 GLU A N 1
ATOM 640 C CA . GLU A 1 77 ? -1.952 8.286 -38.641 1.00 43.98 77 GLU A CA 1
ATOM 641 C C . GLU A 1 77 ? -1.356 9.227 -39.680 1.00 38.37 77 GLU A C 1
ATOM 642 O O . GLU A 1 77 ? -0.456 8.843 -40.439 1.00 38.32 77 GLU A O 1
ATOM 648 N N . HIS A 1 78 ? -1.871 10.455 -39.709 1.00 34.09 78 HIS A N 1
ATOM 649 C CA . HIS A 1 78 ? -1.460 11.413 -40.751 1.00 32.16 78 HIS A CA 1
ATOM 650 C C . HIS A 1 78 ? -0.802 12.663 -40.194 1.00 27.85 78 HIS A C 1
ATOM 651 O O . HIS A 1 78 ? -1.100 13.738 -40.655 1.00 22.81 78 HIS A O 1
ATOM 658 N N . VAL A 1 79 ? 0.132 12.502 -39.267 1.00 26.69 79 VAL A N 1
ATOM 659 C CA . VAL A 1 79 ? 0.771 13.640 -38.653 1.00 27.17 79 VAL A CA 1
ATOM 660 C C . VAL A 1 79 ? 1.471 14.531 -39.686 1.00 23.82 79 VAL A C 1
ATOM 661 O O . VAL A 1 79 ? 1.501 15.746 -39.542 1.00 22.87 79 VAL A O 1
ATOM 665 N N . ASP A 1 80 ? 2.055 13.920 -40.686 1.00 23.90 80 ASP A N 1
ATOM 666 C CA . ASP A 1 80 ? 2.762 14.709 -41.704 1.00 25.16 80 ASP A CA 1
ATOM 667 C C . ASP A 1 80 ? 1.763 15.678 -42.472 1.00 23.73 80 ASP A C 1
ATOM 668 O O . ASP A 1 80 ? 1.991 16.943 -42.599 1.00 20.04 80 ASP A O 1
ATOM 673 N N . LEU A 1 81 ? 0.650 15.111 -42.898 1.00 22.56 81 LEU A N 1
ATOM 674 C CA . LEU A 1 81 ? -0.437 15.899 -43.560 1.00 22.68 81 LEU A CA 1
ATOM 675 C C . LEU A 1 81 ? -1.024 16.969 -42.637 1.00 19.70 81 LEU A C 1
ATOM 676 O O . LEU A 1 81 ? -1.269 18.083 -43.096 1.00 18.63 81 LEU A O 1
ATOM 681 N N . ASP A 1 82 ? -1.168 16.646 -41.342 1.00 17.80 82 ASP A N 1
ATOM 682 C CA . ASP A 1 82 ? -1.798 17.546 -40.377 1.00 16.75 82 ASP A CA 1
ATOM 683 C C . ASP A 1 82 ? -0.912 18.696 -40.055 1.00 14.76 82 ASP A C 1
ATOM 684 O O . ASP A 1 82 ? -1.366 19.792 -39.967 1.00 14.45 82 ASP A O 1
ATOM 689 N N . PHE A 1 83 ? 0.396 18.498 -39.949 1.00 15.02 83 PHE A N 1
ATOM 690 C CA . PHE A 1 83 ? 1.354 19.592 -39.795 1.00 14.89 83 PHE A CA 1
ATOM 691 C C . PHE A 1 83 ? 1.251 20.613 -40.967 1.00 14.97 83 PHE A C 1
ATOM 692 O O . PHE A 1 83 ? 1.274 21.804 -40.725 1.00 16.41 83 PHE A O 1
ATOM 700 N N . ASN A 1 84 ? 1.223 20.092 -42.190 1.00 15.29 84 ASN A N 1
ATOM 701 C CA . ASN A 1 84 ? 1.035 20.925 -43.394 1.00 15.15 84 ASN A CA 1
ATOM 702 C C . ASN A 1 84 ? -0.284 21.669 -43.328 1.00 13.99 84 ASN A C 1
ATOM 703 O O . ASN A 1 84 ? -0.306 22.876 -43.546 1.00 13.00 84 ASN A O 1
ATOM 708 N N . SER A 1 85 ? -1.342 20.956 -42.952 1.00 13.99 85 SER A N 1
ATOM 709 C CA . SER A 1 85 ? -2.689 21.521 -42.826 1.00 14.62 85 SER A CA 1
ATOM 710 C C . SER A 1 85 ? -2.653 22.715 -41.851 1.00 14.30 85 SER A C 1
ATOM 711 O O . SER A 1 85 ? -3.244 23.782 -42.206 1.00 16.49 85 SER A O 1
ATOM 714 N N . VAL A 1 86 ? -2.120 22.567 -40.641 1.00 13.59 86 VAL A N 1
ATOM 715 C CA . VAL A 1 86 ? -2.049 23.655 -39.647 1.00 13.14 86 VAL A CA 1
ATOM 716 C C . VAL A 1 86 ? -1.176 24.803 -40.142 1.00 11.42 86 VAL A C 1
ATOM 717 O O . VAL A 1 86 ? -1.605 25.980 -40.132 1.00 10.79 86 VAL A O 1
ATOM 721 N N . PHE A 1 87 ? -0.015 24.450 -40.704 1.00 10.70 87 PHE A N 1
ATOM 722 C CA . PHE A 1 87 ? 0.911 25.495 -41.306 1.00 11.07 87 PHE A CA 1
ATOM 723 C C . PHE A 1 87 ? 0.243 26.377 -42.370 1.00 11.38 87 PHE A C 1
ATOM 724 O O . PHE A 1 87 ? 0.194 27.623 -42.232 1.00 12.00 87 PHE A O 1
ATOM 732 N N . LEU A 1 88 ? -0.466 25.724 -43.289 1.00 11.59 88 LEU A N 1
ATOM 733 C CA . LEU A 1 88 ? -1.182 26.375 -44.378 1.00 12.51 88 LEU A CA 1
ATOM 734 C C . LEU A 1 88 ? -2.373 27.160 -43.861 1.00 13.81 88 LEU A C 1
ATOM 735 O O . LEU A 1 88 ? -2.651 28.247 -44.356 1.00 14.87 88 LEU A O 1
ATOM 740 N N . GLU A 1 89 ? -3.052 26.611 -42.870 1.00 15.00 89 GLU A N 1
ATOM 741 C CA . GLU A 1 89 ? -4.100 27.384 -42.162 1.00 15.22 89 GLU A CA 1
ATOM 742 C C . GLU A 1 89 ? -3.644 28.722 -41.605 1.00 14.89 89 GLU A C 1
ATOM 743 O O . GLU A 1 89 ? -4.339 29.728 -41.815 1.00 15.70 89 GLU A O 1
ATOM 749 N N . ILE A 1 90 ? -2.437 28.744 -41.062 1.00 13.93 90 ILE A N 1
ATOM 750 C CA . ILE A 1 90 ? -1.875 29.973 -40.493 1.00 15.01 90 ILE A CA 1
ATOM 751 C C . ILE A 1 90 ? -1.429 30.977 -41.600 1.00 16.17 90 ILE A C 1
ATOM 752 O O . ILE A 1 90 ? -1.727 32.185 -41.480 1.00 16.32 90 ILE A O 1
ATOM 757 N N . PHE A 1 91 ? -0.780 30.489 -42.663 1.00 16.26 91 PHE A N 1
ATOM 758 C CA . PHE A 1 91 ? -0.064 31.326 -43.634 1.00 16.45 91 PHE A CA 1
ATOM 759 C C . PHE A 1 91 ? -0.664 31.508 -45.038 1.00 19.02 91 PHE A C 1
ATOM 760 O O . PHE A 1 91 ? -0.062 32.236 -45.841 1.00 21.47 91 PHE A O 1
ATOM 768 N N . HIS A 1 92 ? -1.770 30.849 -45.376 1.00 20.53 92 HIS A N 1
ATOM 769 C CA . HIS A 1 92 ? -2.230 30.709 -46.791 1.00 23.69 92 HIS A CA 1
ATOM 770 C C . HIS A 1 92 ? -2.591 32.034 -47.441 1.00 30.74 92 HIS A C 1
ATOM 771 O O . HIS A 1 92 ? -2.534 32.166 -48.675 1.00 31.77 92 HIS A O 1
ATOM 778 N N . ARG A 1 93 ? -3.009 32.974 -46.621 1.00 34.05 93 ARG A N 1
ATOM 779 C CA . ARG A 1 93 ? -3.289 34.303 -47.134 1.00 43.71 93 ARG A CA 1
ATOM 780 C C . ARG A 1 93 ? -2.019 35.008 -47.763 1.00 49.59 93 ARG A C 1
ATOM 781 O O . ARG A 1 93 ? -2.144 35.907 -48.638 1.00 52.05 93 ARG A O 1
ATOM 789 N N . GLY A 1 94 ? -0.816 34.573 -47.354 1.00 50.12 94 GLY A N 1
ATOM 790 C CA . GLY A 1 94 ? 0.435 35.124 -47.869 1.00 51.04 94 GLY A CA 1
ATOM 791 C C . GLY A 1 94 ? 0.696 36.473 -47.223 1.00 50.51 94 GLY A C 1
ATOM 792 O O . GLY A 1 94 ? 1.076 37.443 -47.900 1.00 50.24 94 GLY A O 1
ATOM 793 N N . ASP A 1 95 ? 0.507 36.497 -45.900 1.00 46.01 95 ASP A N 1
ATOM 794 C CA . ASP A 1 95 ? 0.703 37.689 -45.053 1.00 41.30 95 ASP A CA 1
ATOM 795 C C . ASP A 1 95 ? 1.469 37.303 -43.743 1.00 32.49 95 ASP A C 1
ATOM 796 O O . ASP A 1 95 ? 1.029 37.647 -42.659 1.00 28.27 95 ASP A O 1
ATOM 801 N N . PRO A 1 96 ? 2.590 36.571 -43.854 1.00 29.09 96 PRO A N 1
ATOM 802 C CA . PRO A 1 96 ? 3.338 36.167 -42.682 1.00 26.65 96 PRO A CA 1
ATOM 803 C C . PRO A 1 96 ? 3.879 37.401 -41.955 1.00 24.40 96 PRO A C 1
ATOM 804 O O . PRO A 1 96 ? 3.901 38.501 -42.517 1.00 25.22 96 PRO A O 1
ATOM 808 N N . SER A 1 97 ? 4.329 37.200 -40.741 1.00 21.67 97 SER A N 1
ATOM 809 C CA . SER A 1 97 ? 4.927 38.255 -39.907 1.00 21.51 97 SER A CA 1
ATOM 810 C C . SER A 1 97 ? 5.886 37.547 -38.985 1.00 20.34 97 SER A C 1
ATOM 811 O O . SER A 1 97 ? 5.797 36.298 -38.763 1.00 19.10 97 SER A O 1
ATOM 814 N N . LEU A 1 98 ? 6.809 38.324 -38.416 1.00 19.32 98 LEU A N 1
ATOM 815 C CA . LEU A 1 98 ? 7.726 37.741 -37.401 1.00 17.83 98 LEU A CA 1
ATOM 816 C C . LEU A 1 98 ? 6.993 37.001 -36.288 1.00 15.59 98 LEU A C 1
ATOM 817 O O . LEU A 1 98 ? 7.371 35.924 -35.989 1.00 14.08 98 LEU A O 1
ATOM 822 N N . GLY A 1 99 ? 5.939 37.568 -35.732 1.00 15.71 99 GLY A N 1
ATOM 823 C CA . GLY A 1 99 ? 5.315 36.890 -34.622 1.00 15.41 99 GLY A CA 1
ATOM 824 C C . GLY A 1 99 ? 4.645 35.626 -35.039 1.00 12.99 99 GLY A C 1
ATOM 825 O O . GLY A 1 99 ? 4.742 34.652 -34.302 1.00 13.85 99 GLY A O 1
ATOM 826 N N . ARG A 1 100 ? 4.030 35.554 -36.217 1.00 13.15 100 ARG A N 1
ATOM 827 C CA . ARG A 1 100 ? 3.410 34.300 -36.638 1.00 14.22 100 ARG A CA 1
ATOM 828 C C . ARG A 1 100 ? 4.390 33.209 -36.887 1.00 13.31 100 ARG A C 1
ATOM 829 O O . ARG A 1 100 ? 4.153 32.036 -36.543 1.00 12.82 100 ARG A O 1
ATOM 837 N N . ALA A 1 101 ? 5.509 33.585 -37.499 1.00 12.48 101 ALA A N 1
ATOM 838 C CA . ALA A 1 101 ? 6.588 32.673 -37.719 1.00 13.43 101 ALA A CA 1
ATOM 839 C C . ALA A 1 101 ? 7.152 32.109 -36.445 1.00 12.82 101 ALA A C 1
ATOM 840 O O . ALA A 1 101 ? 7.426 30.899 -36.378 1.00 14.22 101 ALA A O 1
ATOM 842 N N . LEU A 1 102 ? 7.469 32.987 -35.509 1.00 12.91 102 LEU A N 1
ATOM 843 C CA . LEU A 1 102 ? 8.003 32.598 -34.230 1.00 14.09 102 LEU A CA 1
ATOM 844 C C . LEU A 1 102 ? 7.072 31.726 -33.455 1.00 13.55 102 LEU A C 1
ATOM 845 O O . LEU A 1 102 ? 7.474 30.717 -32.890 1.00 11.60 102 LEU A O 1
ATOM 850 N N . ALA A 1 103 ? 5.790 32.030 -33.499 1.00 12.29 103 ALA A N 1
ATOM 851 C CA . ALA A 1 103 ? 4.799 31.143 -32.864 1.00 12.02 103 ALA A CA 1
ATOM 852 C C . ALA A 1 103 ? 4.800 29.735 -33.484 1.00 11.87 103 ALA A C 1
ATOM 853 O O . ALA A 1 103 ? 4.726 28.734 -32.804 1.00 11.01 103 ALA A O 1
ATOM 855 N N . TRP A 1 104 ? 4.788 29.651 -34.803 1.00 12.08 104 TRP A N 1
ATOM 856 C CA . TRP A 1 104 ? 4.866 28.408 -35.489 1.00 11.41 104 TRP A CA 1
ATOM 857 C C . TRP A 1 104 ? 6.163 27.622 -35.101 1.00 10.80 104 TRP A C 1
ATOM 858 O O . TRP A 1 104 ? 6.099 26.397 -34.866 1.00 10.23 104 TRP A O 1
ATOM 869 N N . MET A 1 105 ? 7.301 28.280 -35.216 1.00 10.94 105 MET A N 1
ATOM 870 C CA . MET A 1 105 ? 8.532 27.611 -35.011 1.00 11.36 105 MET A CA 1
ATOM 871 C C . MET A 1 105 ? 8.629 27.184 -33.526 1.00 10.69 105 MET A C 1
ATOM 872 O O . MET A 1 105 ? 9.153 26.072 -33.267 1.00 10.63 105 MET A O 1
ATOM 877 N N . ALA A 1 106 ? 8.162 28.016 -32.595 1.00 10.32 106 ALA A N 1
ATOM 878 C CA . ALA A 1 106 ? 8.115 27.653 -31.181 1.00 11.15 106 ALA A CA 1
ATOM 879 C C . ALA A 1 106 ? 7.275 26.435 -30.954 1.00 12.10 106 ALA A C 1
ATOM 880 O O . ALA A 1 106 ? 7.634 25.614 -30.129 1.00 13.32 106 ALA A O 1
ATOM 882 N N . TRP A 1 107 ? 6.112 26.388 -31.612 1.00 12.21 107 TRP A N 1
ATOM 883 C CA . TRP A 1 107 ? 5.234 25.244 -31.502 1.00 12.50 107 TRP A CA 1
ATOM 884 C C . TRP A 1 107 ? 5.895 23.951 -31.986 1.00 12.70 107 TRP A C 1
ATOM 885 O O . TRP A 1 107 ? 5.721 22.906 -31.346 1.00 12.89 107 TRP A O 1
ATOM 896 N N . CYS A 1 108 ? 6.560 24.019 -33.155 1.00 11.73 108 CYS A N 1
ATOM 897 C CA . CYS A 1 108 ? 7.281 22.890 -33.695 1.00 13.13 108 CYS A CA 1
ATOM 898 C C . CYS A 1 108 ? 8.400 22.380 -32.780 1.00 13.56 108 CYS A C 1
ATOM 899 O O . CYS A 1 108 ? 8.588 21.176 -32.556 1.00 14.69 108 CYS A O 1
ATOM 902 N N . MET A 1 109 ? 9.142 23.323 -32.249 1.00 13.91 109 MET A N 1
ATOM 903 C CA . MET A 1 109 ? 10.228 22.962 -31.353 1.00 15.53 109 MET A CA 1
ATOM 904 C C . MET A 1 109 ? 9.724 22.289 -30.040 1.00 14.11 109 MET A C 1
ATOM 905 O O . MET A 1 109 ? 10.251 21.318 -29.590 1.00 14.14 109 MET A O 1
ATOM 910 N N . HIS A 1 110 ? 8.674 22.843 -29.452 1.00 14.70 110 HIS A N 1
ATOM 911 C CA . HIS A 1 110 ? 7.922 22.259 -28.373 1.00 16.22 110 HIS A CA 1
ATOM 912 C C . HIS A 1 110 ? 7.458 20.831 -28.698 1.00 15.89 110 HIS A C 1
ATOM 913 O O . HIS A 1 110 ? 7.588 19.952 -27.856 1.00 16.19 110 HIS A O 1
ATOM 920 N N . ALA A 1 111 ? 6.923 20.611 -29.893 1.00 17.35 111 ALA A N 1
ATOM 921 C CA . ALA A 1 111 ? 6.426 19.287 -30.271 1.00 17.76 111 ALA A CA 1
ATOM 922 C C . ALA A 1 111 ? 7.604 18.297 -30.267 1.00 18.38 111 ALA A C 1
ATOM 923 O O . ALA A 1 111 ? 7.539 17.177 -29.750 1.00 19.77 111 ALA A O 1
ATOM 925 N N . CYS A 1 112 ? 8.670 18.701 -30.914 1.00 18.55 112 CYS A N 1
ATOM 926 C CA A CYS A 1 112 ? 9.843 17.864 -31.055 0.50 18.91 112 CYS A CA 1
ATOM 927 C CA B CYS A 1 112 ? 9.863 17.885 -31.012 0.50 19.94 112 CYS A CA 1
ATOM 928 C C . CYS A 1 112 ? 10.300 17.516 -29.675 1.00 20.20 112 CYS A C 1
ATOM 929 O O . CYS A 1 112 ? 10.627 16.375 -29.437 1.00 22.30 112 CYS A O 1
ATOM 934 N N . ARG A 1 113 ? 10.376 18.525 -28.815 1.00 19.71 113 ARG A N 1
ATOM 935 C CA . ARG A 1 113 ? 10.763 18.335 -27.439 1.00 20.42 113 ARG A CA 1
ATOM 936 C C . ARG A 1 113 ? 9.908 17.323 -26.664 1.00 21.90 113 ARG A C 1
ATOM 937 O O . ARG A 1 113 ? 10.444 16.451 -25.980 1.00 23.47 113 ARG A O 1
ATOM 945 N N . THR A 1 114 ? 8.601 17.380 -26.841 1.00 22.18 114 THR A N 1
ATOM 946 C CA . THR A 1 114 ? 7.706 16.506 -26.174 1.00 23.64 114 THR A CA 1
ATOM 947 C C . THR A 1 114 ? 7.781 15.059 -26.719 1.00 25.48 114 THR A C 1
ATOM 948 O O . THR A 1 114 ? 7.646 14.098 -26.027 1.00 29.55 114 THR A O 1
ATOM 952 N N . LEU A 1 115 ? 8.004 14.938 -28.002 1.00 25.73 115 LEU A N 1
ATOM 953 C CA . LEU A 1 115 ? 8.133 13.661 -28.703 1.00 27.06 115 LEU A CA 1
ATOM 954 C C . LEU A 1 115 ? 9.452 12.932 -28.382 1.00 29.26 115 LEU A C 1
ATOM 955 O O . LEU A 1 115 ? 9.445 11.740 -28.138 1.00 30.89 115 LEU A O 1
ATOM 960 N N . CYS A 1 116 ? 10.568 13.656 -28.383 1.00 32.46 116 CYS A N 1
ATOM 961 C CA . CYS A 1 116 ? 11.911 13.063 -28.405 1.00 37.79 116 CYS A CA 1
ATOM 962 C C . CYS A 1 116 ? 12.349 12.660 -27.018 1.00 43.59 116 CYS A C 1
ATOM 963 O O . CYS A 1 116 ? 13.092 11.670 -26.861 1.00 43.76 116 CYS A O 1
ATOM 966 N N . CYS A 1 117 ? 11.846 13.394 -26.017 1.00 47.49 117 CYS A N 1
ATOM 967 C CA . CYS A 1 117 ? 12.162 13.142 -24.594 1.00 55.07 117 CYS A CA 1
ATOM 968 C C . CYS A 1 117 ? 11.388 11.907 -24.049 1.00 56.73 117 CYS A C 1
ATOM 969 O O . CYS A 1 117 ? 11.930 11.141 -23.247 1.00 56.51 117 CYS A O 1
ATOM 972 N N . ASN A 1 118 ? 10.157 11.699 -24.532 1.00 54.21 118 ASN A N 1
ATOM 973 C CA . ASN A 1 118 ? 9.271 10.601 -24.074 1.00 57.34 118 ASN A CA 1
ATOM 974 C C . ASN A 1 118 ? 9.553 9.194 -24.663 1.00 57.18 118 ASN A C 1
ATOM 975 O O . ASN A 1 118 ? 9.041 8.828 -25.720 1.00 57.46 118 ASN A O 1
ATOM 980 N N . GLN A 1 119 ? 10.279 8.369 -23.905 1.00 59.98 119 GLN A N 1
ATOM 981 C CA . GLN A 1 119 ? 10.590 6.983 -24.288 1.00 62.26 119 GLN A CA 1
ATOM 982 C C . GLN A 1 119 ? 9.363 6.138 -24.746 1.00 60.54 119 GLN A C 1
ATOM 983 O O . GLN A 1 119 ? 9.510 5.155 -25.474 1.00 60.67 119 GLN A O 1
ATOM 989 N N . SER A 1 120 ? 8.161 6.543 -24.333 1.00 59.79 120 SER A N 1
ATOM 990 C CA . SER A 1 120 ? 6.903 5.912 -24.804 1.00 59.52 120 SER A CA 1
ATOM 991 C C . SER A 1 120 ? 6.285 6.518 -26.102 1.00 53.64 120 SER A C 1
ATOM 992 O O . SER A 1 120 ? 5.109 6.230 -26.401 1.00 53.01 120 SER A O 1
ATOM 995 N N . THR A 1 121 ? 7.029 7.347 -26.861 1.00 46.64 121 THR A N 1
ATOM 996 C CA . THR A 1 121 ? 6.609 7.670 -28.228 1.00 41.14 121 THR A CA 1
ATOM 997 C C . THR A 1 121 ? 7.211 6.746 -29.303 1.00 38.88 121 THR A C 1
ATOM 998 O O . THR A 1 121 ? 8.442 6.678 -29.449 1.00 40.50 121 THR A O 1
ATOM 1002 N N . PRO A 1 122 ? 6.364 6.071 -30.096 1.00 38.02 122 PRO A N 1
ATOM 1003 C CA . PRO A 1 122 ? 6.951 5.207 -31.111 1.00 38.75 122 PRO A CA 1
ATOM 1004 C C . PRO A 1 122 ? 7.847 5.936 -32.126 1.00 36.70 122 PRO A C 1
ATOM 1005 O O . PRO A 1 122 ? 7.606 7.110 -32.496 1.00 32.73 122 PRO A O 1
ATOM 1009 N N . TYR A 1 123 ? 8.867 5.218 -32.598 1.00 36.46 123 TYR A N 1
ATOM 1010 C CA . TYR A 1 123 ? 9.761 5.751 -33.605 1.00 37.75 123 TYR A CA 1
ATOM 1011 C C . TYR A 1 123 ? 9.015 6.394 -34.788 1.00 36.02 123 TYR A C 1
ATOM 1012 O O . TYR A 1 123 ? 9.349 7.500 -35.208 1.00 32.73 123 TYR A O 1
ATOM 1021 N N . TYR A 1 124 ? 8.027 5.692 -35.334 1.00 37.19 124 TYR A N 1
ATOM 1022 C CA . TYR A 1 124 ? 7.415 6.128 -36.581 1.00 37.88 124 TYR A CA 1
ATOM 1023 C C . TYR A 1 124 ? 6.652 7.430 -36.381 1.00 34.41 124 TYR A C 1
ATOM 1024 O O . TYR A 1 124 ? 6.476 8.167 -37.325 1.00 31.22 124 TYR A O 1
ATOM 1033 N N . VAL A 1 125 ? 6.205 7.696 -35.156 1.00 33.43 125 VAL A N 1
ATOM 1034 C CA . VAL A 1 125 ? 5.499 8.934 -34.822 1.00 30.64 125 VAL A CA 1
ATOM 1035 C C . VAL A 1 125 ? 6.483 10.106 -34.797 1.00 27.60 125 VAL A C 1
ATOM 1036 O O . VAL A 1 125 ? 6.236 11.194 -35.367 1.00 24.61 125 VAL A O 1
ATOM 1040 N N . VAL A 1 126 ? 7.638 9.872 -34.190 1.00 26.90 126 VAL A N 1
ATOM 1041 C CA . VAL A 1 126 ? 8.650 10.881 -34.189 1.00 26.36 126 VAL A CA 1
ATOM 1042 C C . VAL A 1 126 ? 9.135 11.192 -35.613 1.00 26.30 126 VAL A C 1
ATOM 1043 O O . VAL A 1 126 ? 9.346 12.341 -35.974 1.00 24.90 126 VAL A O 1
ATOM 1047 N N . ASP A 1 127 ? 9.312 10.160 -36.415 1.00 28.25 127 ASP A N 1
ATOM 1048 C CA . ASP A 1 127 ? 9.772 10.326 -37.800 1.00 29.44 127 ASP A CA 1
ATOM 1049 C C . ASP A 1 127 ? 8.787 11.148 -38.658 1.00 27.95 127 ASP A C 1
ATOM 1050 O O . ASP A 1 127 ? 9.199 12.069 -39.366 1.00 25.42 127 ASP A O 1
ATOM 1055 N N . LEU A 1 128 ? 7.506 10.774 -38.598 1.00 27.46 128 LEU A N 1
ATOM 1056 C CA . LEU A 1 128 ? 6.496 11.476 -39.355 1.00 27.41 128 LEU A CA 1
ATOM 1057 C C . LEU A 1 128 ? 6.373 12.904 -38.870 1.00 22.45 128 LEU A C 1
ATOM 1058 O O . LEU A 1 128 ? 6.125 13.846 -39.648 1.00 22.51 128 LEU A O 1
ATOM 1063 N N . SER A 1 129 ? 6.521 13.127 -37.580 1.00 22.32 129 SER A N 1
ATOM 1064 C CA . SER A 1 129 ? 6.378 14.466 -37.094 1.00 19.91 129 SER A CA 1
ATOM 1065 C C . SER A 1 129 ? 7.492 15.331 -37.539 1.00 19.35 129 SER A C 1
ATOM 1066 O O . SER A 1 129 ? 7.294 16.473 -37.877 1.00 18.10 129 SER A O 1
ATOM 1069 N N . VAL A 1 130 ? 8.700 14.834 -37.418 1.00 20.20 130 VAL A N 1
ATOM 1070 C CA . VAL A 1 130 ? 9.842 15.658 -37.822 1.00 21.87 130 VAL A CA 1
ATOM 1071 C C . VAL A 1 130 ? 9.819 15.969 -39.317 1.00 22.49 130 VAL A C 1
ATOM 1072 O O . VAL A 1 130 ? 9.960 17.139 -39.744 1.00 22.96 130 VAL A O 1
ATOM 1076 N N . ARG A 1 131 ? 9.573 14.931 -40.101 1.00 26.43 131 ARG A N 1
ATOM 1077 C CA . ARG A 1 131 ? 9.473 15.064 -41.549 1.00 27.71 131 ARG A CA 1
ATOM 1078 C C . ARG A 1 131 ? 8.342 16.053 -41.893 1.00 24.83 131 ARG A C 1
ATOM 1079 O O . ARG A 1 131 ? 8.582 17.018 -42.641 1.00 24.16 131 ARG A O 1
ATOM 1087 N N . GLY A 1 132 ? 7.187 15.917 -41.218 1.00 22.42 132 GLY A N 1
ATOM 1088 C CA . GLY A 1 132 ? 6.066 16.833 -41.360 1.00 20.81 132 GLY A CA 1
ATOM 1089 C C . GLY A 1 132 ? 6.329 18.292 -41.048 1.00 19.17 132 GLY A C 1
ATOM 1090 O O . GLY A 1 132 ? 5.996 19.176 -41.838 1.00 20.19 132 GLY A O 1
ATOM 1091 N N . MET A 1 133 ? 6.897 18.584 -39.891 1.00 16.70 133 MET A N 1
ATOM 1092 C CA . MET A 1 133 ? 7.217 19.954 -39.555 1.00 16.93 133 MET A CA 1
ATOM 1093 C C . MET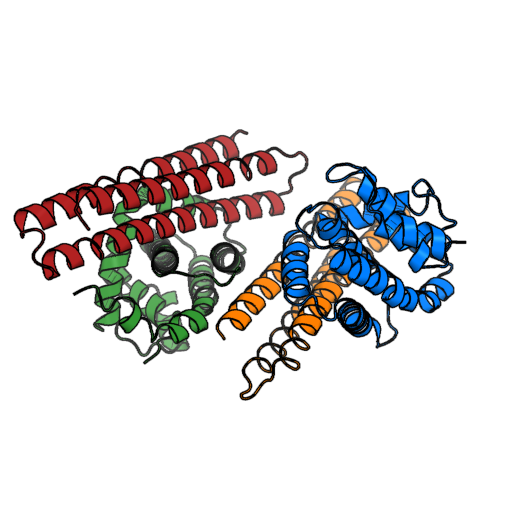 A 1 133 ? 8.220 20.552 -40.458 1.00 17.32 133 MET A C 1
ATOM 1094 O O . MET A 1 133 ? 8.099 21.705 -40.830 1.00 15.10 133 MET A O 1
ATOM 1099 N N . LEU A 1 134 ? 9.244 19.799 -40.830 1.00 18.37 134 LEU A N 1
ATOM 1100 C CA . LEU A 1 134 ? 10.299 20.411 -41.637 1.00 18.97 134 LEU A CA 1
ATOM 1101 C C . LEU A 1 134 ? 9.813 20.759 -43.057 1.00 19.41 134 LEU A C 1
ATOM 1102 O O . LEU A 1 134 ? 10.096 21.847 -43.599 1.00 19.21 134 LEU A O 1
ATOM 1107 N N . GLU A 1 135 ? 9.031 19.844 -43.615 1.00 21.29 135 GLU A N 1
ATOM 1108 C CA . GLU A 1 135 ? 8.514 19.975 -45.000 1.00 22.79 135 GLU A CA 1
ATOM 1109 C C . GLU A 1 135 ? 7.520 21.142 -45.045 1.00 20.43 135 GLU A C 1
ATOM 1110 O O . GLU A 1 135 ? 7.560 21.950 -45.947 1.00 18.09 135 GLU A O 1
ATOM 1116 N N . ALA A 1 136 ? 6.650 21.237 -44.037 1.00 16.85 136 ALA A N 1
ATOM 1117 C CA . ALA A 1 136 ? 5.654 22.283 -43.958 1.00 16.53 136 ALA A CA 1
ATOM 1118 C C . ALA A 1 136 ? 6.296 23.648 -43.815 1.00 16.16 136 ALA A C 1
ATOM 1119 O O . ALA A 1 136 ? 5.996 24.582 -44.567 1.00 16.65 136 ALA A O 1
ATOM 1121 N N . SER A 1 137 ? 7.311 23.715 -42.955 1.00 16.45 137 SER A N 1
ATOM 1122 C CA . SER A 1 137 ? 8.004 24.977 -42.686 1.00 16.38 137 SER A CA 1
ATOM 1123 C C . SER A 1 137 ? 8.743 25.622 -43.873 1.00 15.90 137 SER A C 1
ATOM 1124 O O . SER A 1 137 ? 8.944 26.869 -43.891 1.00 14.47 137 SER A O 1
ATOM 1127 N N . GLU A 1 138 ? 9.147 24.817 -44.856 1.00 16.66 138 GLU A N 1
ATOM 1128 C CA . GLU A 1 138 ? 9.770 25.302 -46.093 1.00 19.46 138 GLU A CA 1
ATOM 1129 C C . GLU A 1 138 ? 8.870 26.245 -46.811 1.00 19.06 138 GLU A C 1
ATOM 1130 O O . GLU A 1 138 ? 9.333 27.061 -47.622 1.00 15.99 138 GLU A O 1
ATOM 1136 N N . GLY A 1 139 ? 7.591 26.234 -46.428 1.00 18.95 139 GLY A N 1
ATOM 1137 C CA . GLY A 1 139 ? 6.670 27.262 -46.988 1.00 19.66 139 GLY A CA 1
ATOM 1138 C C . GLY A 1 139 ? 7.037 28.717 -46.650 1.00 17.69 139 GLY A C 1
ATOM 1139 O O . GLY A 1 139 ? 6.644 29.633 -47.410 1.00 17.59 139 GLY A O 1
ATOM 1140 N N . LEU A 1 140 ? 7.768 28.945 -45.545 1.00 15.74 140 LEU A N 1
ATOM 1141 C CA . LEU A 1 140 ? 8.165 30.319 -45.211 1.00 16.08 140 LEU A CA 1
ATOM 1142 C C . LEU A 1 140 ? 9.352 30.847 -46.049 1.00 17.76 140 LEU A C 1
ATOM 1143 O O . LEU A 1 140 ? 9.709 32.040 -45.952 1.00 17.01 140 LEU A O 1
ATOM 1148 N N . ASP A 1 141 ? 9.970 29.974 -46.854 1.00 17.86 141 ASP A N 1
ATOM 1149 C CA . ASP A 1 141 ? 11.264 30.360 -47.519 1.00 18.00 141 ASP A CA 1
ATOM 1150 C C . ASP A 1 141 ? 11.166 31.592 -48.381 1.00 17.80 141 ASP A C 1
ATOM 1151 O O . ASP A 1 141 ? 12.114 32.413 -48.402 1.00 18.86 141 ASP A O 1
ATOM 1156 N N . GLY A 1 142 ? 10.135 31.670 -49.223 1.00 18.27 142 GLY A N 1
ATOM 1157 C CA . GLY A 1 142 ? 9.966 32.792 -50.106 1.00 19.79 142 GLY A CA 1
ATOM 1158 C C . GLY A 1 142 ? 9.813 34.085 -49.342 1.00 18.32 142 GLY A C 1
ATOM 1159 O O . GLY A 1 142 ? 10.506 35.035 -49.659 1.00 19.25 142 GLY A O 1
ATOM 1160 N N . TRP A 1 143 ? 8.926 34.100 -48.353 1.00 18.18 143 TRP A N 1
ATOM 1161 C CA . TRP A 1 143 ? 8.756 35.284 -47.426 1.00 17.67 143 TRP A CA 1
ATOM 1162 C C . TRP A 1 143 ? 10.089 35.692 -46.707 1.00 18.52 143 TRP A C 1
ATOM 1163 O O . TRP A 1 143 ? 10.470 36.867 -46.748 1.00 18.27 143 TRP A O 1
ATOM 1174 N N . ILE A 1 144 ? 10.793 34.720 -46.119 1.00 19.63 144 ILE A N 1
ATOM 1175 C CA . ILE A 1 144 ? 12.067 34.978 -45.401 1.00 21.35 144 ILE A CA 1
ATOM 1176 C C . ILE A 1 144 ? 13.052 35.551 -46.410 1.00 20.76 144 ILE A C 1
ATOM 1177 O O . ILE A 1 144 ? 13.724 36.555 -46.125 1.00 22.40 144 ILE A O 1
ATOM 1182 N N . HIS A 1 145 ? 13.070 35.007 -47.618 1.00 20.65 145 HIS A N 1
ATOM 1183 C CA . HIS A 1 145 ? 13.936 35.551 -48.678 1.00 22.53 145 HIS A CA 1
ATOM 1184 C C . HIS A 1 145 ? 13.700 37.024 -48.902 1.00 24.59 145 HIS A C 1
ATOM 1185 O O . HIS A 1 145 ? 14.654 37.856 -48.927 1.00 23.97 145 HIS A O 1
ATOM 1192 N N . GLN A 1 146 ? 12.435 37.402 -49.039 1.00 24.76 146 GLN A N 1
ATOM 1193 C CA . GLN A 1 146 ? 12.102 38.810 -49.266 1.00 27.55 146 GLN A CA 1
ATOM 1194 C C . GLN A 1 146 ? 12.544 39.682 -48.115 1.00 28.03 146 GLN A C 1
ATOM 1195 O O . GLN A 1 146 ? 12.687 40.865 -48.292 1.00 29.92 146 GLN A O 1
ATOM 1201 N N . GLN A 1 147 ? 12.610 39.114 -46.917 1.00 26.05 147 GLN A N 1
ATOM 1202 C CA . GLN A 1 147 ? 13.006 39.861 -45.729 1.00 27.95 147 GLN A CA 1
ATOM 1203 C C . GLN A 1 147 ? 14.523 39.943 -45.529 1.00 28.05 147 GLN A C 1
ATOM 1204 O O . GLN A 1 147 ? 14.943 40.515 -44.533 1.00 26.51 147 GLN A O 1
ATOM 1210 N N . GLY A 1 148 ? 15.343 39.406 -46.463 1.00 26.90 148 GLY A N 1
ATOM 1211 C CA . GLY A 1 148 ? 16.793 39.349 -46.247 1.00 27.90 148 GLY A CA 1
ATOM 1212 C C . GLY A 1 148 ? 17.324 38.240 -45.329 1.00 26.39 148 GLY A C 1
ATOM 1213 O O . GLY A 1 148 ? 18.468 38.293 -44.859 1.00 25.42 148 GLY A O 1
ATOM 1214 N N . GLY A 1 149 ? 16.517 37.215 -45.094 1.00 24.20 149 GLY A N 1
ATOM 1215 C CA . GLY A 1 149 ? 16.948 36.084 -44.310 1.00 23.34 149 GLY A CA 1
ATOM 1216 C C . GLY A 1 149 ? 16.609 36.112 -42.814 1.00 21.82 149 GLY A C 1
ATOM 1217 O O . GLY A 1 149 ? 16.220 37.081 -42.305 1.00 23.50 149 GLY A O 1
ATOM 1218 N N . TRP A 1 150 ? 16.762 34.991 -42.135 1.00 22.48 150 TRP A N 1
ATOM 1219 C CA . TRP A 1 150 ? 16.410 34.885 -40.712 1.00 21.15 150 TRP A CA 1
ATOM 1220 C C . TRP A 1 150 ? 17.223 35.851 -39.830 1.00 21.38 150 TRP A C 1
ATOM 1221 O O . TRP A 1 150 ? 16.760 36.414 -38.900 1.00 20.12 150 TRP A O 1
ATOM 1232 N N . SER A 1 151 ? 18.469 36.026 -40.193 1.00 22.38 151 SER A N 1
ATOM 1233 C CA . SER A 1 151 ? 19.345 36.926 -39.473 1.00 24.89 151 SER A CA 1
ATOM 1234 C C . SER A 1 151 ? 18.870 38.394 -39.555 1.00 25.32 151 SER A C 1
ATOM 1235 O O . SER A 1 151 ? 18.691 39.028 -38.574 1.00 24.99 151 SER A O 1
ATOM 1238 N N . THR A 1 152 ? 18.602 38.885 -40.745 1.00 24.66 152 THR A N 1
ATOM 1239 C CA . THR A 1 152 ? 18.121 40.226 -40.923 1.00 25.93 152 THR A CA 1
ATOM 1240 C C . THR A 1 152 ? 16.804 40.469 -40.229 1.00 25.06 152 THR A C 1
ATOM 1241 O O . THR A 1 152 ? 16.510 41.536 -39.809 1.00 25.17 152 THR A O 1
ATOM 1245 N N . LEU A 1 153 ? 15.998 39.436 -40.161 1.00 24.00 153 LEU A N 1
ATOM 1246 C CA . LEU A 1 153 ? 14.634 39.595 -39.706 1.00 25.59 153 LEU A CA 1
ATOM 1247 C C . LEU A 1 153 ? 14.526 40.047 -38.240 1.00 26.84 153 LEU A C 1
ATOM 1248 O O . LEU A 1 153 ? 13.589 40.722 -37.880 1.00 29.83 153 LEU A O 1
ATOM 1253 N N . ILE A 1 154 ? 15.469 39.656 -37.404 1.00 26.54 154 ILE A N 1
ATOM 1254 C CA . ILE A 1 154 ? 15.420 40.077 -36.006 1.00 31.94 154 ILE A CA 1
ATOM 1255 C C . ILE A 1 154 ? 16.218 41.332 -35.674 1.00 38.26 154 ILE A C 1
ATOM 1256 O O . ILE A 1 154 ? 16.282 41.724 -34.558 1.00 42.08 154 ILE A O 1
ATOM 1261 N N . GLU A 1 155 ? 16.792 41.954 -36.685 1.00 47.01 155 GLU A N 1
ATOM 1262 C CA . GLU A 1 155 ? 17.581 43.152 -36.498 1.00 53.63 155 GLU A CA 1
ATOM 1263 C C . GLU A 1 155 ? 16.644 44.296 -36.245 1.00 59.88 155 GLU A C 1
ATOM 1264 O O . GLU A 1 155 ? 16.654 44.878 -35.198 1.00 57.91 155 GLU A O 1
ATOM 1270 N N . ASP A 1 156 ? 15.803 44.578 -37.226 1.00 69.14 156 ASP A N 1
ATOM 1271 C CA . ASP A 1 156 ? 14.908 45.734 -37.188 1.00 75.16 156 ASP A CA 1
ATOM 1272 C C . ASP A 1 156 ? 15.622 47.042 -36.804 1.00 74.90 156 ASP A C 1
ATOM 1273 O O . ASP A 1 156 ? 15.609 48.006 -37.533 1.00 74.17 156 ASP A O 1
ATOM 1278 N N . ALA B 2 1 ? 3.605 59.802 -29.937 1.00 82.32 1 ALA B N 1
ATOM 1279 C CA . ALA B 2 1 ? 3.869 61.172 -29.395 1.00 85.64 1 ALA B CA 1
ATOM 1280 C C . ALA B 2 1 ? 4.039 61.169 -27.867 1.00 85.72 1 ALA B C 1
ATOM 1281 O O . ALA B 2 1 ? 4.673 62.081 -27.335 1.00 89.90 1 ALA B O 1
ATOM 1283 N N . ASP B 2 2 ? 3.488 60.164 -27.168 1.00 82.30 2 ASP B N 1
ATOM 1284 C CA . ASP B 2 2 ? 3.827 59.935 -25.748 1.00 80.93 2 ASP B CA 1
ATOM 1285 C C . ASP B 2 2 ? 3.498 58.491 -25.237 1.00 76.69 2 ASP B C 1
ATOM 1286 O O . ASP B 2 2 ? 2.854 57.682 -25.947 1.00 70.85 2 ASP B O 1
ATOM 1291 N N . PRO B 2 3 ? 4.007 58.131 -24.035 1.00 75.04 3 PRO B N 1
ATOM 1292 C CA . PRO B 2 3 ? 3.859 56.762 -23.504 1.00 71.62 3 PRO B CA 1
ATOM 1293 C C . PRO B 2 3 ? 2.415 56.261 -23.424 1.00 71.29 3 PRO B C 1
ATOM 1294 O O . PRO B 2 3 ? 2.168 55.079 -23.624 1.00 65.33 3 PRO B O 1
ATOM 1298 N N . LYS B 2 4 ? 1.472 57.151 -23.137 1.00 72.17 4 LYS B N 1
ATOM 1299 C CA . LYS B 2 4 ? 0.085 56.741 -23.030 1.00 71.51 4 LYS B CA 1
ATOM 1300 C C . LYS B 2 4 ? -0.477 56.409 -24.411 1.00 67.50 4 LYS B C 1
ATOM 1301 O O . LYS B 2 4 ? -1.258 55.490 -24.529 1.00 65.17 4 LYS B O 1
ATOM 1307 N N . LYS B 2 5 ? -0.069 57.135 -25.452 1.00 67.53 5 LYS B N 1
ATOM 1308 C CA . LYS B 2 5 ? -0.511 56.827 -26.827 1.00 67.36 5 LYS B CA 1
ATOM 1309 C C . LYS B 2 5 ? 0.053 55.478 -27.350 1.00 62.84 5 LYS B C 1
ATOM 1310 O O . LYS B 2 5 ? -0.664 54.703 -27.997 1.00 61.53 5 LYS B O 1
ATOM 1316 N N . VAL B 2 6 ? 1.327 55.201 -27.049 1.00 59.15 6 VAL B N 1
ATOM 1317 C CA . VAL B 2 6 ? 1.949 53.891 -27.359 1.00 55.61 6 VAL B CA 1
ATOM 1318 C C . VAL B 2 6 ? 1.186 52.766 -26.664 1.00 51.19 6 VAL B C 1
ATOM 1319 O O . VAL B 2 6 ? 0.828 51.770 -27.288 1.00 47.17 6 VAL B O 1
ATOM 1323 N N . LEU B 2 7 ? 0.952 52.928 -25.366 1.00 50.81 7 LEU B N 1
ATOM 1324 C CA . LEU B 2 7 ? 0.316 51.881 -24.599 1.00 51.35 7 LEU B CA 1
ATOM 1325 C C . LEU B 2 7 ? -1.152 51.716 -25.026 1.00 50.82 7 LEU B C 1
ATOM 1326 O O . LEU B 2 7 ? -1.676 50.599 -25.016 1.00 51.36 7 LEU B O 1
ATOM 1331 N N . ASP B 2 8 ? -1.813 52.805 -25.425 1.00 51.81 8 ASP B N 1
ATOM 1332 C CA . ASP B 2 8 ? -3.230 52.727 -25.773 1.00 51.47 8 ASP B CA 1
ATOM 1333 C C . ASP B 2 8 ? -3.431 52.056 -27.104 1.00 48.43 8 ASP B C 1
ATOM 1334 O O . ASP B 2 8 ? -4.342 51.257 -27.245 1.00 46.83 8 ASP B O 1
ATOM 1339 N N . LYS B 2 9 ? -2.583 52.380 -28.075 1.00 48.36 9 LYS B N 1
ATOM 1340 C CA . LYS B 2 9 ? -2.682 51.791 -29.405 1.00 46.45 9 LYS B CA 1
ATOM 1341 C C . LYS B 2 9 ? -2.415 50.291 -29.365 1.00 42.43 9 LYS B C 1
ATOM 1342 O O . LYS B 2 9 ? -2.974 49.529 -30.154 1.00 39.71 9 LYS B O 1
ATOM 1348 N N . ALA B 2 10 ? -1.556 49.872 -28.441 1.00 40.17 10 ALA B N 1
ATOM 1349 C CA . ALA B 2 10 ? -1.214 48.462 -28.295 1.00 36.70 10 ALA B CA 1
ATOM 1350 C C . ALA B 2 10 ? -2.330 47.694 -27.595 1.00 37.00 10 ALA B C 1
ATOM 1351 O O . ALA B 2 10 ? -2.623 46.551 -27.944 1.00 33.82 10 ALA B O 1
ATOM 1353 N N . LYS B 2 11 ? -2.949 48.330 -26.606 1.00 38.82 11 LYS B N 1
ATOM 1354 C CA . LYS B 2 11 ? -4.033 47.708 -25.855 1.00 40.90 11 LYS B CA 1
ATOM 1355 C C . LYS B 2 11 ? -5.220 47.396 -26.760 1.00 40.95 11 LYS B C 1
ATOM 1356 O O . LYS B 2 11 ? -5.863 46.355 -26.620 1.00 38.57 11 LYS B O 1
ATOM 1362 N N . ASP B 2 12 ? -5.506 48.304 -27.688 1.00 42.07 12 ASP B N 1
ATOM 1363 C CA . ASP B 2 12 ? -6.615 48.126 -28.618 1.00 43.56 12 ASP B CA 1
ATOM 1364 C C . ASP B 2 12 ? -6.317 47.023 -29.627 1.00 40.28 12 ASP B C 1
ATOM 1365 O O . ASP B 2 12 ? -7.216 46.300 -30.055 1.00 36.59 12 ASP B O 1
ATOM 1370 N N . GLN B 2 13 ? -5.048 46.899 -30.004 1.00 36.50 13 GLN B N 1
ATOM 1371 C CA . GLN B 2 13 ? -4.629 45.884 -30.963 1.00 33.39 13 GLN B CA 1
ATOM 1372 C C . GLN B 2 13 ? -4.637 44.495 -30.334 1.00 29.45 13 GLN B C 1
ATOM 1373 O O . GLN B 2 13 ? -5.012 43.514 -30.977 1.00 26.62 13 GLN B O 1
ATOM 1379 N N . ALA B 2 14 ? -4.222 44.419 -29.074 1.00 28.08 14 ALA B N 1
ATOM 1380 C CA . ALA B 2 14 ? -4.181 43.150 -28.356 1.00 26.49 14 ALA B CA 1
ATOM 1381 C C . ALA B 2 14 ? -5.585 42.673 -27.998 1.00 27.39 14 ALA B C 1
ATOM 1382 O O . ALA B 2 14 ? -5.999 41.582 -28.390 1.00 24.94 14 ALA B O 1
ATOM 1384 N N A GLU B 2 15 ? -6.497 43.796 -27.701 0.50 29.27 15 GLU B N 1
ATOM 1385 N N B GLU B 2 15 ? -6.478 43.805 -27.718 0.50 29.08 15 GLU B N 1
ATOM 1386 C CA A GLU B 2 15 ? -7.916 43.448 -27.521 0.50 31.01 15 GLU B CA 1
ATOM 1387 C CA B GLU B 2 15 ? -7.884 43.527 -27.545 0.50 30.68 15 GLU B CA 1
ATOM 1388 C C A GLU B 2 15 ? -8.560 43.031 -28.841 0.50 30.01 15 GLU B C 1
ATOM 1389 C C B GLU B 2 15 ? -8.551 43.054 -28.837 0.50 29.83 15 GLU B C 1
ATOM 1390 O O A GLU B 2 15 ? -9.356 42.120 -28.855 0.50 27.75 15 GLU B O 1
ATOM 1391 O O B GLU B 2 15 ? -9.350 42.135 -28.831 0.50 27.60 15 GLU B O 1
ATOM 1402 N N . ASN B 2 16 ? -8.178 43.801 -29.966 1.00 30.44 16 ASN B N 1
ATOM 1403 C CA . ASN B 2 16 ? -8.703 43.370 -31.257 1.00 29.95 16 ASN B CA 1
ATOM 1404 C C . ASN B 2 16 ? -8.298 41.939 -31.595 1.00 26.20 16 ASN B C 1
ATOM 1405 O O . ASN B 2 16 ? -9.125 41.135 -32.023 1.00 23.37 16 ASN B O 1
ATOM 1410 N N . ARG B 2 17 ? -7.021 41.629 -31.399 1.00 25.41 17 ARG B N 1
ATOM 1411 C CA . ARG B 2 17 ? -6.504 40.295 -31.682 1.00 24.02 17 ARG B CA 1
ATOM 1412 C C . ARG B 2 17 ? -7.224 39.237 -30.853 1.00 21.94 17 ARG B C 1
ATOM 1413 O O . ARG B 2 17 ? -7.607 38.186 -31.367 1.00 20.00 17 ARG B O 1
ATOM 1421 N N . VAL B 2 18 ? -7.405 39.522 -29.567 1.00 22.21 18 VAL B N 1
ATOM 1422 C CA . VAL B 2 18 ? -8.078 38.596 -28.665 1.00 23.43 18 VAL B CA 1
ATOM 1423 C C . VAL B 2 18 ? -9.528 38.374 -29.083 1.00 22.36 18 VAL B C 1
ATOM 1424 O O . VAL B 2 18 ? -10.045 37.260 -28.999 1.00 20.69 18 VAL B O 1
ATOM 1428 N N . ARG B 2 19 ? -10.178 39.442 -29.534 1.00 25.83 19 ARG B N 1
ATOM 1429 C CA . ARG B 2 19 ? -11.569 39.366 -29.966 1.00 26.43 19 ARG B CA 1
ATOM 1430 C C . ARG B 2 19 ? -11.708 38.526 -31.230 1.00 23.88 19 ARG B C 1
ATOM 1431 O O . ARG B 2 19 ? -12.699 37.817 -31.410 1.00 24.10 19 ARG B O 1
ATOM 1439 N N . GLU B 2 20 ? -10.710 38.609 -32.104 1.00 22.36 20 GLU B N 1
ATOM 1440 C CA . GLU B 2 20 ? -10.720 37.857 -33.353 1.00 21.68 20 GLU B CA 1
ATOM 1441 C C . GLU B 2 20 ? -10.635 36.357 -33.093 1.00 18.08 20 GLU B C 1
ATOM 1442 O O . GLU B 2 20 ? -11.203 35.555 -33.836 1.00 15.90 20 GLU B O 1
ATOM 1448 N N . LEU B 2 21 ? -9.923 35.983 -32.035 1.00 15.88 21 LEU B N 1
ATOM 1449 C CA . LEU B 2 21 ? -9.762 34.579 -31.676 1.00 15.60 21 LEU B CA 1
ATOM 1450 C C . LEU B 2 21 ? -11.033 34.024 -31.042 1.00 15.73 21 LEU B C 1
ATOM 1451 O O . LEU B 2 21 ? -11.581 33.022 -31.502 1.00 14.49 21 LEU B O 1
ATOM 1456 N N A LYS B 2 22 ? -11.606 34.961 -30.099 0.50 17.14 22 LYS B N 1
ATOM 1457 N N B LYS B 2 22 ? -11.605 34.961 -30.098 0.50 16.73 22 LYS B N 1
ATOM 1458 C CA A LYS B 2 22 ? -12.905 34.577 -29.500 0.50 18.83 22 LYS B CA 1
ATOM 1459 C CA B LYS B 2 22 ? -12.902 34.579 -29.499 0.50 18.06 22 LYS B CA 1
ATOM 1460 C C A LYS B 2 22 ? -13.953 34.249 -30.595 0.50 19.70 22 LYS B C 1
ATOM 1461 C C B LYS B 2 22 ? -13.951 34.249 -30.595 0.50 19.23 22 LYS B C 1
ATOM 1462 O O A LYS B 2 22 ? -14.663 33.241 -30.503 0.50 19.95 22 LYS B O 1
ATOM 1463 O O B LYS B 2 22 ? -14.662 33.241 -30.502 0.50 19.51 22 LYS B O 1
ATOM 1474 N N . GLN B 2 23 ? -13.753 35.277 -31.817 1.00 19.84 23 GLN B N 1
ATOM 1475 C CA . GLN B 2 23 ? -14.861 35.027 -32.731 1.00 21.62 23 GLN B CA 1
ATOM 1476 C C . GLN B 2 23 ? -14.646 33.739 -33.519 1.00 19.24 23 GLN B C 1
ATOM 1477 O O . GLN B 2 23 ? -15.599 33.028 -33.837 1.00 20.72 23 GLN B O 1
ATOM 1483 N N . LYS B 2 24 ? -13.388 33.446 -33.832 1.00 17.83 24 LYS B N 1
ATOM 1484 C CA . LYS B 2 24 ? -13.045 32.245 -34.584 1.00 16.40 24 LYS B CA 1
ATOM 1485 C C . LYS B 2 24 ? -13.487 30.987 -33.844 1.00 14.70 24 LYS B C 1
ATOM 1486 O O . LYS B 2 24 ? -14.050 30.069 -34.441 1.00 14.63 24 LYS B O 1
ATOM 1492 N N . LEU B 2 25 ? -13.227 30.951 -32.541 1.00 13.44 25 LEU B N 1
ATOM 1493 C CA . LEU B 2 25 ? -13.592 29.821 -31.728 1.00 14.37 25 LEU B CA 1
ATOM 1494 C C . LEU B 2 25 ? -15.129 29.666 -31.584 1.00 15.72 25 LEU B C 1
ATOM 1495 O O . LEU B 2 25 ? -15.646 28.548 -31.531 1.00 14.77 25 LEU B O 1
ATOM 1500 N N A GLU B 2 26 ? -15.845 30.767 -31.546 0.50 17.32 26 GLU B N 1
ATOM 1501 N N B GLU B 2 26 ? -15.847 30.766 -31.528 0.50 17.78 26 GLU B N 1
ATOM 1502 C CA A GLU B 2 26 ? -17.299 30.702 -31.589 0.50 20.52 26 GLU B CA 1
ATOM 1503 C CA B GLU B 2 26 ? -17.303 30.704 -31.530 0.50 21.43 26 GLU B CA 1
ATOM 1504 C C A GLU B 2 26 ? -17.792 30.103 -32.925 0.50 20.83 26 GLU B C 1
ATOM 1505 C C B GLU B 2 26 ? -17.809 30.105 -32.851 0.50 21.21 26 GLU B C 1
ATOM 1506 O O A GLU B 2 26 ? -18.709 29.272 -32.902 0.50 21.29 26 GLU B O 1
ATOM 1507 O O B GLU B 2 26 ? -18.722 29.280 -32.854 0.50 21.50 26 GLU B O 1
ATOM 1518 N N A GLU B 2 27 ? -17.190 30.501 -34.058 0.50 21.22 27 GLU B N 1
ATOM 1519 N N B GLU B 2 27 ? -17.212 30.504 -33.968 0.50 20.96 27 GLU B N 1
ATOM 1520 C CA A GLU B 2 27 ? -17.561 29.915 -35.398 0.50 22.17 27 GLU B CA 1
ATOM 1521 C CA B GLU B 2 27 ? -17.616 29.933 -35.278 0.50 21.75 27 GLU B CA 1
ATOM 1522 C C A GLU B 2 27 ? -17.295 28.433 -35.372 0.50 20.40 27 GLU B C 1
ATOM 1523 C C B GLU B 2 27 ? -17.287 28.448 -35.375 0.50 20.12 27 GLU B C 1
ATOM 1524 O O A GLU B 2 27 ? -18.101 27.631 -35.837 0.50 21.48 27 GLU B O 1
ATOM 1525 O O B GLU B 2 27 ? -18.088 27.650 -35.861 0.50 21.21 27 GLU B O 1
ATOM 1536 N N . LEU B 2 28 ? -16.139 28.054 -34.854 1.00 18.92 28 LEU B N 1
ATOM 1537 C CA . LEU B 2 28 ? -15.753 26.630 -34.822 1.00 18.97 28 LEU B CA 1
ATOM 1538 C C . LEU B 2 28 ? -16.708 25.781 -33.988 1.00 18.78 28 LEU B C 1
ATOM 1539 O O . LEU B 2 28 ? -17.108 24.698 -34.427 1.00 18.04 28 LEU B O 1
ATOM 1544 N N . TYR B 2 29 ? -17.127 26.301 -32.847 1.00 17.97 29 TYR B N 1
ATOM 1545 C CA . TYR B 2 29 ? -18.108 25.626 -32.027 1.00 19.55 29 TYR B CA 1
ATOM 1546 C C . TYR B 2 29 ? -19.427 25.415 -32.715 1.00 19.36 29 TYR B C 1
ATOM 1547 O O . TYR B 2 29 ? -19.990 24.322 -32.681 1.00 19.31 29 TYR B O 1
ATOM 1556 N N . LYS B 2 30 ? -19.933 26.438 -33.355 1.00 20.28 30 LYS B N 1
ATOM 1557 C CA . LYS B 2 30 ? -21.140 26.284 -34.143 1.00 21.96 30 LYS B CA 1
ATOM 1558 C C . LYS B 2 30 ? -21.047 25.162 -35.217 1.00 21.65 30 LYS B C 1
ATOM 1559 O O . LYS B 2 30 ? -21.988 24.357 -35.373 1.00 21.91 30 LYS B O 1
ATOM 1565 N N A GLU B 2 31 ? -19.948 25.111 -35.960 0.50 21.03 31 GLU B N 1
ATOM 1566 N N B GLU B 2 31 ? -19.948 25.114 -35.964 0.50 20.36 31 GLU B N 1
ATOM 1567 C CA A GLU B 2 31 ? -19.686 23.999 -36.868 0.50 21.82 31 GLU B CA 1
ATOM 1568 C CA B GLU B 2 31 ? -19.683 24.005 -36.876 0.50 20.68 31 GLU B CA 1
ATOM 1569 C C A GLU B 2 31 ? -19.646 22.666 -36.146 0.50 21.37 31 GLU B C 1
ATOM 1570 C C B GLU B 2 31 ? -19.642 22.669 -36.149 0.50 20.73 31 GLU B C 1
ATOM 1571 O O A GLU B 2 31 ? -20.182 21.685 -36.640 0.50 22.95 31 GLU B O 1
ATOM 1572 O O B GLU B 2 31 ? -20.180 21.687 -36.642 0.50 22.31 31 GLU B O 1
ATOM 1583 N N . ALA B 2 32 ? -19.033 22.622 -34.964 1.00 19.78 32 ALA B N 1
ATOM 1584 C CA . ALA B 2 32 ? -18.864 21.391 -34.239 1.00 21.59 32 ALA B CA 1
ATOM 1585 C C . ALA B 2 32 ? -20.177 20.843 -33.743 1.00 23.28 32 ALA B C 1
ATOM 1586 O O . ALA B 2 32 ? -20.261 19.615 -33.496 1.00 25.95 32 ALA B O 1
ATOM 1588 N N A ARG B 2 33 ? -21.176 21.716 -33.584 0.50 24.22 33 ARG B N 1
ATOM 1589 N N B ARG B 2 33 ? -21.176 21.716 -33.585 0.50 23.64 33 ARG B N 1
ATOM 1590 C CA A ARG B 2 33 ? -22.499 21.327 -33.107 0.50 27.43 33 ARG B CA 1
ATOM 1591 C CA B ARG B 2 33 ? -22.497 21.328 -33.108 0.50 26.34 33 ARG B CA 1
ATOM 1592 C C A ARG B 2 33 ? -23.481 20.943 -34.230 0.50 28.85 33 ARG B C 1
ATOM 1593 C C B ARG B 2 33 ? -23.480 20.944 -34.230 0.50 28.23 33 ARG B C 1
ATOM 1594 O O A ARG B 2 33 ? -24.635 20.601 -33.962 0.50 30.26 33 ARG B O 1
ATOM 1595 O O B ARG B 2 33 ? -24.634 20.601 -33.961 0.50 29.68 33 ARG B O 1
ATOM 1610 N N . LYS B 2 34 ? -22.999 20.911 -35.475 1.00 28.78 34 LYS B N 1
ATOM 1611 C CA . LYS B 2 34 ? -23.827 20.450 -36.603 1.00 31.93 34 LYS B CA 1
ATOM 1612 C C . LYS B 2 34 ? -23.967 18.951 -36.575 1.00 33.55 34 LYS B C 1
ATOM 1613 O O . LYS B 2 34 ? -23.052 18.230 -36.189 1.00 30.29 34 LYS B O 1
ATOM 1619 N N . LEU B 2 35 ? -25.125 18.456 -36.986 1.00 37.24 35 LEU B N 1
ATOM 1620 C CA . LEU B 2 35 ? -25.334 17.009 -36.966 1.00 41.09 35 LEU B CA 1
ATOM 1621 C C . LEU B 2 35 ? -24.612 16.338 -38.143 1.00 44.14 35 LEU B C 1
ATOM 1622 O O . LEU B 2 35 ? -24.415 16.958 -39.208 1.00 43.09 35 LEU B O 1
ATOM 1627 N N . ASP B 2 36 ? -24.269 15.066 -37.967 1.00 46.18 36 ASP B N 1
ATOM 1628 C CA . ASP B 2 36 ? -23.600 14.282 -39.032 1.00 49.08 36 ASP B CA 1
ATOM 1629 C C . ASP B 2 36 ? -22.255 14.952 -39.487 1.00 47.42 36 ASP B C 1
ATOM 1630 O O . ASP B 2 36 ? -21.794 14.840 -40.646 1.00 45.98 36 ASP B O 1
ATOM 1635 N N . LEU B 2 37 ? -21.632 15.646 -38.531 1.00 44.94 37 LEU B N 1
ATOM 1636 C CA . LEU B 2 37 ? -20.218 15.956 -38.578 1.00 42.72 37 LEU B CA 1
ATOM 1637 C C . LEU B 2 37 ? -19.498 14.620 -38.567 1.00 41.82 37 LEU B C 1
ATOM 1638 O O . LEU B 2 37 ? -19.634 13.807 -37.628 1.00 42.53 37 LEU B O 1
ATOM 1643 N N . THR B 2 38 ? -18.733 14.370 -39.612 1.00 37.79 38 THR B N 1
ATOM 1644 C CA . THR B 2 38 ? -17.912 13.169 -39.651 1.00 37.25 38 THR B CA 1
ATOM 1645 C C . THR B 2 38 ? -16.557 13.347 -38.958 1.00 34.80 38 THR B C 1
ATOM 1646 O O . THR B 2 38 ? -16.192 14.450 -38.555 1.00 29.60 38 THR B O 1
ATOM 1650 N N . GLN B 2 39 ? -15.796 12.262 -38.874 1.00 34.94 39 GLN B N 1
ATOM 1651 C CA . GLN B 2 39 ? -14.493 12.312 -38.205 1.00 33.33 39 GLN B CA 1
ATOM 1652 C C . GLN B 2 39 ? -13.471 13.191 -38.904 1.00 29.81 39 GLN B C 1
ATOM 1653 O O . GLN B 2 39 ? -12.718 13.913 -38.221 1.00 27.63 39 GLN B O 1
ATOM 1659 N N A GLU B 2 40 ? -13.451 13.187 -40.235 0.50 29.92 40 GLU B N 1
ATOM 1660 N N B GLU B 2 40 ? -13.439 13.156 -40.231 0.50 29.55 40 GLU B N 1
ATOM 1661 C CA A GLU B 2 40 ? -12.620 14.167 -40.958 0.50 30.34 40 GLU B CA 1
ATOM 1662 C CA B GLU B 2 40 ? -12.580 14.080 -40.962 0.50 29.65 40 GLU B CA 1
ATOM 1663 C C A GLU B 2 40 ? -13.062 15.610 -40.673 0.50 28.32 40 GLU B C 1
ATOM 1664 C C B GLU B 2 40 ? -13.032 15.548 -40.726 0.50 27.65 40 GLU B C 1
ATOM 1665 O O A GLU B 2 40 ? -12.229 16.493 -40.505 0.50 26.53 40 GLU B O 1
ATOM 1666 O O B GLU B 2 40 ? -12.195 16.427 -40.577 0.50 25.90 40 GLU B O 1
ATOM 1677 N N A MET B 2 41 ? -14.366 15.857 -40.606 0.50 28.36 41 MET B N 1
ATOM 1678 N N B MET B 2 41 ? -14.336 15.820 -40.627 0.50 27.66 41 MET B N 1
ATOM 1679 C CA A MET B 2 41 ? -14.807 17.217 -40.365 0.50 27.81 41 MET B CA 1
ATOM 1680 C CA B MET B 2 41 ? -14.751 17.198 -40.363 0.50 26.95 41 MET B CA 1
ATOM 1681 C C A MET B 2 41 ? -14.373 17.649 -38.969 0.50 25.63 41 MET B C 1
ATOM 1682 C C B MET B 2 41 ? -14.331 17.644 -38.976 0.50 24.66 41 MET B C 1
ATOM 1683 O O A MET B 2 41 ? -13.917 18.784 -38.774 0.50 24.17 41 MET B O 1
ATOM 1684 O O B MET B 2 41 ? -13.901 18.789 -38.778 0.50 23.19 41 MET B O 1
ATOM 1693 N N A ARG B 2 42 ? -14.462 16.745 -38.001 0.50 25.01 42 ARG B N 1
ATOM 1694 N N B ARG B 2 42 ? -14.440 16.747 -38.010 0.50 23.90 42 ARG B N 1
ATOM 1695 C CA A ARG B 2 42 ? -14.034 17.068 -36.650 0.50 24.26 42 ARG B CA 1
ATOM 1696 C CA B ARG B 2 42 ? -14.020 17.063 -36.663 0.50 22.82 42 ARG B CA 1
ATOM 1697 C C A ARG B 2 42 ? -12.552 17.408 -36.538 0.50 22.32 42 ARG B C 1
ATOM 1698 C C B ARG B 2 42 ? -12.548 17.407 -36.539 0.50 21.54 42 ARG B C 1
ATOM 1699 O O A ARG B 2 42 ? -12.191 18.383 -35.887 0.50 20.45 42 ARG B O 1
ATOM 1700 O O B ARG B 2 42 ? -12.191 18.383 -35.887 0.50 19.79 42 ARG B O 1
ATOM 1715 N N . ARG B 2 43 ? -11.721 16.578 -37.155 1.00 21.40 43 ARG B N 1
ATOM 1716 C CA . ARG B 2 43 ? -10.284 16.781 -37.222 1.00 20.64 43 ARG B CA 1
ATOM 1717 C C . ARG B 2 43 ? -9.956 18.130 -37.872 1.00 19.49 43 ARG B C 1
ATOM 1718 O O . ARG B 2 43 ? -9.083 18.842 -37.354 1.00 18.42 43 ARG B O 1
ATOM 1726 N N A LYS B 2 44 ? -10.633 18.486 -38.971 0.50 20.54 44 LYS B N 1
ATOM 1727 N N B LYS B 2 44 ? -10.628 18.475 -38.958 0.50 20.55 44 LYS B N 1
ATOM 1728 C CA A LYS B 2 44 ? -10.424 19.792 -39.629 0.50 20.44 44 LYS B CA 1
ATOM 1729 C CA B LYS B 2 44 ? -10.398 19.753 -39.597 0.50 20.50 44 LYS B CA 1
ATOM 1730 C C A LYS B 2 44 ? -10.709 20.951 -38.651 0.50 19.55 44 LYS B C 1
ATOM 1731 C C B LYS B 2 44 ? -10.707 20.941 -38.649 0.50 19.60 44 LYS B C 1
ATOM 1732 O O A LYS B 2 44 ? -9.911 21.912 -38.549 0.50 18.62 44 LYS B O 1
ATOM 1733 O O B LYS B 2 44 ? -9.914 21.909 -38.556 0.50 18.69 44 LYS B O 1
ATOM 1744 N N . LEU B 2 45 ? -11.780 20.827 -37.857 1.00 18.63 45 LEU B N 1
ATOM 1745 C CA . LEU B 2 45 ? -12.053 21.819 -36.828 1.00 19.26 45 LEU B CA 1
ATOM 1746 C C . LEU B 2 45 ? -10.948 21.905 -35.765 1.00 16.85 45 LEU B C 1
ATOM 1747 O O . LEU B 2 45 ? -10.582 23.011 -35.374 1.00 16.41 45 LEU B O 1
ATOM 1752 N N . GLU B 2 46 ? -10.417 20.755 -35.309 1.00 18.11 46 GLU B N 1
ATOM 1753 C CA . GLU B 2 46 ? -9.326 20.684 -34.304 1.00 17.55 46 GLU B CA 1
ATOM 1754 C C . GLU B 2 46 ? -8.073 21.431 -34.862 1.00 16.32 46 GLU B C 1
ATOM 1755 O O . GLU B 2 46 ? -7.479 22.261 -34.160 1.00 14.03 46 GLU B O 1
ATOM 1761 N N . LEU B 2 47 ? -7.764 21.171 -36.115 1.00 15.99 47 LEU B N 1
ATOM 1762 C CA . LEU B 2 47 ? -6.574 21.834 -36.805 1.00 16.20 47 LEU B CA 1
ATOM 1763 C C . LEU B 2 47 ? -6.789 23.332 -36.965 1.00 15.24 47 LEU B C 1
ATOM 1764 O O . LEU B 2 47 ? -5.859 24.099 -36.772 1.00 14.18 47 LEU B O 1
ATOM 1769 N N . ARG B 2 48 ? -8.035 23.764 -37.232 1.00 15.10 48 ARG B N 1
ATOM 1770 C CA . ARG B 2 48 ? -8.337 25.179 -37.342 1.00 15.50 48 ARG B CA 1
ATOM 1771 C C . ARG B 2 48 ? -8.202 25.828 -35.956 1.00 14.90 48 ARG B C 1
ATOM 1772 O O . ARG B 2 48 ? -7.756 26.991 -35.899 1.00 14.33 48 ARG B O 1
ATOM 1780 N N . TYR B 2 49 ? -8.636 25.134 -34.896 1.00 14.16 49 TYR B N 1
ATOM 1781 C CA . TYR B 2 49 ? -8.425 25.607 -33.517 1.00 13.24 49 TYR B CA 1
ATOM 1782 C C . TYR B 2 49 ? -6.978 25.896 -33.121 1.00 12.18 49 TYR B C 1
ATOM 1783 O O . TYR B 2 49 ? -6.695 26.995 -32.648 1.00 13.53 49 TYR B O 1
ATOM 1792 N N . ILE B 2 50 ? -6.083 24.990 -33.425 1.00 13.09 50 ILE B N 1
ATOM 1793 C CA . ILE B 2 50 ? -4.611 25.112 -33.251 1.00 12.20 50 ILE B CA 1
ATOM 1794 C C . ILE B 2 50 ? -4.059 26.298 -34.005 1.00 11.92 50 ILE B C 1
ATOM 1795 O O . ILE B 2 50 ? -3.404 27.120 -33.401 1.00 12.11 50 ILE B O 1
ATOM 1800 N N . ALA B 2 51 ? -4.443 26.435 -35.282 1.00 11.23 51 ALA B N 1
ATOM 1801 C CA . ALA B 2 51 ? -4.010 27.527 -36.137 1.00 12.31 51 ALA B CA 1
ATOM 1802 C C . ALA B 2 51 ? -4.525 28.836 -35.529 1.00 11.71 51 ALA B C 1
ATOM 1803 O O . ALA B 2 51 ? -3.775 29.792 -35.448 1.00 11.10 51 ALA B O 1
ATOM 1805 N N . ALA B 2 52 ? -5.796 28.895 -35.078 1.00 11.50 52 ALA B N 1
ATOM 1806 C CA . ALA B 2 52 ? -6.280 30.117 -34.489 1.00 11.55 52 ALA B CA 1
ATOM 1807 C C . ALA B 2 52 ? -5.442 30.530 -33.226 1.00 11.02 52 ALA B C 1
ATOM 1808 O O . ALA B 2 52 ? -5.233 31.743 -33.008 1.00 11.10 52 ALA B O 1
ATOM 1810 N N . MET B 2 53 ? -5.212 29.596 -32.355 1.00 11.38 53 MET B N 1
ATOM 1811 C CA . MET B 2 53 ? -4.456 29.817 -31.104 1.00 11.72 53 MET B CA 1
ATOM 1812 C C . MET B 2 53 ? -3.024 30.333 -31.477 1.00 12.62 53 MET B C 1
ATOM 1813 O O . MET B 2 53 ? -2.515 31.303 -30.868 1.00 13.43 53 MET B O 1
ATOM 1818 N N . LEU B 2 54 ? -2.410 29.696 -32.448 1.00 12.39 54 LEU B N 1
ATOM 1819 C CA . LEU B 2 54 ? -1.077 30.166 -32.930 1.00 12.98 54 LEU B CA 1
ATOM 1820 C C . LEU B 2 54 ? -1.002 31.529 -33.581 1.00 14.24 54 LEU B C 1
ATOM 1821 O O . LEU B 2 54 ? -0.064 32.334 -33.328 1.00 14.11 54 LEU B O 1
ATOM 1826 N N . MET B 2 55 ? -2.002 31.837 -34.399 1.00 14.55 55 MET B N 1
ATOM 1827 C CA . MET B 2 55 ? -2.122 33.115 -34.998 1.00 16.15 55 MET B CA 1
ATOM 1828 C C . MET B 2 55 ? -2.372 34.189 -33.933 1.00 16.57 55 MET B C 1
ATOM 1829 O O . MET B 2 55 ? -1.829 35.287 -34.090 1.00 16.53 55 MET B O 1
ATOM 1834 N N . ALA B 2 56 ? -3.167 33.894 -32.883 1.00 16.04 56 ALA B N 1
ATOM 1835 C CA . ALA B 2 56 ? -3.388 34.852 -31.788 1.00 17.58 56 ALA B CA 1
ATOM 1836 C C . ALA B 2 56 ? -2.111 35.145 -31.003 1.00 17.74 56 ALA B C 1
ATOM 1837 O O . ALA B 2 56 ? -1.765 36.320 -30.724 1.00 20.21 56 ALA B O 1
ATOM 1839 N N . ILE B 2 57 ? -1.347 34.117 -30.693 1.00 17.38 57 ILE B N 1
ATOM 1840 C CA . ILE B 2 57 ? -0.087 34.276 -29.990 1.00 17.04 57 ILE B CA 1
ATOM 1841 C C . ILE B 2 57 ? 0.890 35.101 -30.826 1.00 17.06 57 ILE B C 1
ATOM 1842 O O . ILE B 2 57 ? 1.563 36.027 -30.303 1.00 16.86 57 ILE B O 1
ATOM 1847 N N . GLY B 2 58 ? 0.950 34.805 -32.120 1.00 16.01 58 GLY B N 1
ATOM 1848 C CA . GLY B 2 58 ? 1.859 35.531 -33.020 1.00 17.22 58 GLY B CA 1
ATOM 1849 C C . GLY B 2 58 ? 1.450 36.970 -33.183 1.00 18.55 58 GLY B C 1
ATOM 1850 O O . GLY B 2 58 ? 2.318 37.892 -33.203 1.00 18.56 58 GLY B O 1
ATOM 1851 N N . ASP B 2 59 ? 0.145 37.195 -33.237 1.00 18.81 59 ASP B N 1
ATOM 1852 C CA . ASP B 2 59 ? -0.382 38.561 -33.440 1.00 21.71 59 ASP B CA 1
ATOM 1853 C C . ASP B 2 59 ? -0.227 39.423 -32.155 1.00 20.41 59 ASP B C 1
ATOM 1854 O O . ASP B 2 59 ? 0.065 40.612 -32.250 1.00 22.33 59 ASP B O 1
ATOM 1859 N N A ILE B 2 60 ? -0.433 38.838 -31.004 0.50 20.24 60 ILE B N 1
ATOM 1860 N N B ILE B 2 60 ? -0.436 38.838 -30.994 0.50 20.12 60 ILE B N 1
ATOM 1861 C CA A ILE B 2 60 ? -0.131 39.527 -29.748 0.50 20.90 60 ILE B CA 1
ATOM 1862 C CA B ILE B 2 60 ? -0.131 39.552 -29.735 0.50 20.65 60 ILE B CA 1
ATOM 1863 C C A ILE B 2 60 ? 1.369 39.907 -29.679 0.50 21.45 60 ILE B C 1
ATOM 1864 C C B ILE B 2 60 ? 1.373 39.913 -29.676 0.50 21.31 60 ILE B C 1
ATOM 1865 O O A ILE B 2 60 ? 1.736 41.053 -29.360 0.50 22.29 60 ILE B O 1
ATOM 1866 O O B ILE B 2 60 ? 1.744 41.056 -29.361 0.50 22.11 60 ILE B O 1
ATOM 1875 N N . TYR B 2 61 ? 2.221 38.953 -30.016 1.00 19.71 61 TYR B N 1
ATOM 1876 C CA . TYR B 2 61 ? 3.639 39.148 -30.025 1.00 21.31 61 TYR B CA 1
ATOM 1877 C C . TYR B 2 61 ? 4.045 40.291 -30.897 1.00 22.78 61 TYR B C 1
ATOM 1878 O O . TYR B 2 61 ? 4.816 41.136 -30.460 1.00 22.87 61 TYR B O 1
ATOM 1887 N N . ASN B 2 62 ? 3.506 40.334 -32.100 1.00 22.08 62 ASN B N 1
ATOM 1888 C CA . ASN B 2 62 ? 3.666 41.465 -33.006 1.00 25.47 62 ASN B CA 1
ATOM 1889 C C . ASN B 2 62 ? 3.256 42.807 -32.497 1.00 26.37 62 ASN B C 1
ATOM 1890 O O . ASN B 2 62 ? 4.015 43.769 -32.654 1.00 28.52 62 ASN B O 1
ATOM 1895 N N . ALA B 2 63 ? 2.061 42.889 -31.928 1.00 25.53 63 ALA B N 1
ATOM 1896 C CA . ALA B 2 63 ? 1.548 44.184 -31.405 1.00 27.49 63 ALA B CA 1
ATOM 1897 C C . ALA B 2 63 ? 2.480 44.713 -30.327 1.00 27.09 63 ALA B C 1
ATOM 1898 O O . ALA B 2 63 ? 2.871 45.897 -30.344 1.00 28.67 63 ALA B O 1
ATOM 1900 N N . ILE B 2 64 ? 2.892 43.835 -29.415 1.00 25.06 64 ILE B N 1
ATOM 1901 C CA . ILE B 2 64 ? 3.752 44.258 -28.321 1.00 26.24 64 ILE B CA 1
ATOM 1902 C C . ILE B 2 64 ? 5.179 44.607 -28.816 1.00 27.51 64 ILE B C 1
ATOM 1903 O O . ILE B 2 64 ? 5.738 45.602 -28.379 1.00 27.19 64 ILE B O 1
ATOM 1908 N N . ARG B 2 65 ? 5.795 43.792 -29.606 1.00 27.44 65 ARG B N 1
ATOM 1909 C CA . ARG B 2 65 ? 7.066 44.075 -30.268 1.00 30.55 65 ARG B CA 1
ATOM 1910 C C . ARG B 2 65 ? 7.064 45.503 -30.869 1.00 32.67 65 ARG B C 1
ATOM 1911 O O . ARG B 2 65 ? 8.066 46.255 -30.708 1.00 33.93 65 ARG B O 1
ATOM 1919 N N A GLN B 2 66 ? 6.022 45.785 -31.713 0.50 32.31 66 GLN B N 1
ATOM 1920 N N B GLN B 2 66 ? 6.024 45.788 -31.709 0.50 32.33 66 GLN B N 1
ATOM 1921 C CA A GLN B 2 66 ? 5.849 47.089 -32.379 0.50 34.56 66 GLN B CA 1
ATOM 1922 C CA B GLN B 2 66 ? 5.869 47.098 -32.359 0.50 34.67 66 GLN B CA 1
ATOM 1923 C C A GLN B 2 66 ? 5.810 48.238 -31.377 0.50 35.85 66 GLN B C 1
ATOM 1924 C C B GLN B 2 66 ? 5.825 48.240 -31.364 0.50 35.91 66 GLN B C 1
ATOM 1925 O O A GLN B 2 66 ? 6.433 49.277 -31.600 0.50 37.62 66 GLN B O 1
ATOM 1926 O O B GLN B 2 66 ? 6.438 49.281 -31.590 0.50 37.69 66 GLN B O 1
ATOM 1937 N N . ALA B 2 67 ? 5.067 48.050 -30.284 1.00 35.06 67 ALA B N 1
ATOM 1938 C CA . ALA B 2 67 ? 4.956 49.049 -29.234 1.00 36.77 67 ALA B CA 1
ATOM 1939 C C . ALA B 2 67 ? 6.295 49.303 -28.554 1.00 39.09 67 ALA B C 1
ATOM 1940 O O . ALA B 2 67 ? 6.655 50.468 -28.290 1.00 38.27 67 ALA B O 1
ATOM 1942 N N . LYS B 2 68 ? 7.030 48.226 -28.270 1.00 38.82 68 LYS B N 1
ATOM 1943 C CA . LYS B 2 68 ? 8.376 48.331 -27.699 1.00 41.03 68 LYS B CA 1
ATOM 1944 C C . LYS B 2 68 ? 9.355 49.050 -28.639 1.00 43.71 68 LYS B C 1
ATOM 1945 O O . LYS B 2 68 ? 10.181 49.835 -28.194 1.00 44.61 68 LYS B O 1
ATOM 1951 N N . GLN B 2 69 ? 9.239 48.796 -29.936 1.00 44.70 69 GLN B N 1
ATOM 1952 C CA . GLN B 2 69 ? 10.052 49.507 -30.917 1.00 48.22 69 GLN B CA 1
ATOM 1953 C C . GLN B 2 69 ? 9.715 50.984 -30.963 1.00 50.69 69 GLN B C 1
ATOM 1954 O O . GLN B 2 69 ? 10.612 51.852 -30.996 1.00 54.47 69 GLN B O 1
ATOM 1960 N N . GLU B 2 70 ? 8.430 51.280 -30.912 1.00 50.29 70 GLU B N 1
ATOM 1961 C CA . GLU B 2 70 ? 7.988 52.639 -30.862 1.00 52.63 70 GLU B CA 1
ATOM 1962 C C . GLU B 2 70 ? 8.386 53.340 -29.540 1.00 51.85 70 GLU B C 1
ATOM 1963 O O . GLU B 2 70 ? 8.614 54.568 -29.530 1.00 51.83 70 GLU B O 1
ATOM 1969 N N . ALA B 2 71 ? 8.506 52.577 -28.451 1.00 48.06 71 ALA B N 1
ATOM 1970 C CA . ALA B 2 71 ? 8.962 53.111 -27.164 1.00 49.42 71 ALA B CA 1
ATOM 1971 C C . ALA B 2 71 ? 10.448 53.488 -27.251 1.00 52.84 71 ALA B C 1
ATOM 1972 O O . ALA B 2 71 ? 10.864 54.551 -26.771 1.00 53.55 71 ALA B O 1
ATOM 1974 N N . ASP B 2 72 ? 11.238 52.596 -27.854 1.00 53.86 72 ASP B N 1
ATOM 1975 C CA . ASP B 2 72 ? 12.659 52.847 -28.128 1.00 57.23 72 ASP B CA 1
ATOM 1976 C C . ASP B 2 72 ? 12.900 54.123 -28.894 1.00 58.57 72 ASP B C 1
ATOM 1977 O O . ASP B 2 72 ? 13.857 54.812 -28.622 1.00 57.41 72 ASP B O 1
ATOM 1982 N N . LYS B 2 73 ? 12.043 54.398 -29.867 1.00 58.82 73 LYS B N 1
ATOM 1983 C CA . LYS B 2 73 ? 12.170 55.582 -30.698 1.00 63.45 73 LYS B CA 1
ATOM 1984 C C . LYS B 2 73 ? 11.920 56.861 -29.927 1.00 63.85 73 LYS B C 1
ATOM 1985 O O . LYS B 2 73 ? 12.562 57.883 -30.195 1.00 65.35 73 LYS B O 1
ATOM 1991 N N . LEU B 2 74 ? 11.007 56.793 -28.964 1.00 61.45 74 LEU B N 1
ATOM 1992 C CA . LEU B 2 74 ? 10.839 57.891 -28.008 1.00 64.22 74 LEU B CA 1
ATOM 1993 C C . LEU B 2 74 ? 12.098 58.168 -27.192 1.00 65.48 74 LEU B C 1
ATOM 1994 O O . LEU B 2 74 ? 12.485 59.331 -27.014 1.00 66.85 74 LEU B O 1
ATOM 1999 N N . LYS B 2 75 ? 12.724 57.107 -26.687 1.00 64.13 75 LYS B N 1
ATOM 2000 C CA . LYS B 2 75 ? 13.935 57.253 -25.883 1.00 66.54 75 LYS B CA 1
ATOM 2001 C C . LYS B 2 75 ? 15.051 57.803 -26.762 1.00 69.59 75 LYS B C 1
ATOM 2002 O O . LYS B 2 75 ? 15.723 58.729 -26.376 1.00 71.97 75 LYS B O 1
ATOM 2008 N N . LYS B 2 76 ? 15.207 57.261 -27.962 1.00 71.62 76 LYS B N 1
ATOM 2009 C CA . LYS B 2 76 ? 16.208 57.764 -28.912 1.00 75.67 76 LYS B CA 1
ATOM 2010 C C . LYS B 2 76 ? 16.002 59.239 -29.319 1.00 77.15 76 LYS B C 1
ATOM 2011 O O . LYS B 2 76 ? 16.982 59.962 -29.514 1.00 79.31 76 LYS B O 1
ATOM 2017 N N . ALA B 2 77 ? 14.744 59.681 -29.448 1.00 76.07 77 ALA B N 1
ATOM 2018 C CA . ALA B 2 77 ? 14.417 61.094 -29.743 1.00 77.64 77 ALA B CA 1
ATOM 2019 C C . ALA B 2 77 ? 14.526 62.024 -28.518 1.00 80.39 77 ALA B C 1
ATOM 2020 O O . ALA B 2 77 ? 14.270 63.222 -28.630 1.00 82.08 77 ALA B O 1
ATOM 2022 N N . GLY B 2 78 ? 14.872 61.472 -27.354 1.00 80.45 78 GLY B N 1
ATOM 2023 C CA . GLY B 2 78 ? 14.998 62.245 -26.122 1.00 81.41 78 GLY B CA 1
ATOM 2024 C C . GLY B 2 78 ? 13.660 62.630 -25.514 1.00 80.33 78 GLY B C 1
ATOM 2025 O O . GLY B 2 78 ? 13.582 63.611 -24.798 1.00 83.37 78 GLY B O 1
ATOM 2026 N N . LEU B 2 79 ? 12.598 61.877 -25.796 1.00 77.69 79 LEU B N 1
ATOM 2027 C CA . LEU B 2 79 ? 11.243 62.273 -25.356 1.00 76.65 79 LEU B CA 1
ATOM 2028 C C . LEU B 2 79 ? 10.737 61.557 -24.107 1.00 74.40 79 LEU B C 1
ATOM 2029 O O . LEU B 2 79 ? 9.656 61.860 -23.595 1.00 73.91 79 LEU B O 1
ATOM 2034 N N . VAL B 2 80 ? 11.511 60.602 -23.623 1.00 72.17 80 VAL B N 1
ATOM 2035 C CA . VAL B 2 80 ? 11.215 59.968 -22.353 1.00 71.72 80 VAL B CA 1
ATOM 2036 C C . VAL B 2 80 ? 12.553 59.693 -21.732 1.00 71.53 80 VAL B C 1
ATOM 2037 O O . VAL B 2 80 ? 13.547 59.560 -22.437 1.00 70.66 80 VAL B O 1
ATOM 2041 N N . ASN B 2 81 ? 12.576 59.602 -20.418 1.00 71.96 81 ASN B N 1
ATOM 2042 C CA . ASN B 2 81 ? 13.800 59.268 -19.723 1.00 73.99 81 ASN B CA 1
ATOM 2043 C C . ASN B 2 81 ? 13.858 57.767 -19.452 1.00 72.84 81 ASN B C 1
ATOM 2044 O O . ASN B 2 81 ? 13.020 56.986 -19.982 1.00 69.22 81 ASN B O 1
ATOM 2049 N N . SER B 2 82 ? 14.830 57.358 -18.641 1.00 74.19 82 SER B N 1
ATOM 2050 C CA . SER B 2 82 ? 15.045 55.952 -18.333 1.00 74.67 82 SER B CA 1
ATOM 2051 C C . SER B 2 82 ? 13.899 55.355 -17.550 1.00 74.98 82 SER B C 1
ATOM 2052 O O . SER B 2 82 ? 13.468 54.230 -17.830 1.00 69.96 82 SER B O 1
ATOM 2055 N N . GLN B 2 83 ? 13.445 56.108 -16.550 1.00 78.11 83 GLN B N 1
ATOM 2056 C CA . GLN B 2 83 ? 12.332 55.687 -15.703 1.00 78.65 83 GLN B CA 1
ATOM 2057 C C . GLN B 2 83 ? 11.181 55.349 -16.616 1.00 78.52 83 GLN B C 1
ATOM 2058 O O . GLN B 2 83 ? 10.695 54.209 -16.642 1.00 74.19 83 GLN B O 1
ATOM 2064 N N . GLN B 2 84 ? 10.798 56.364 -17.397 1.00 78.91 84 GLN B N 1
ATOM 2065 C CA . GLN B 2 84 ? 9.588 56.327 -18.204 1.00 77.90 84 GLN B CA 1
ATOM 2066 C C . GLN B 2 84 ? 9.671 55.277 -19.302 1.00 74.54 84 GLN B C 1
ATOM 2067 O O . GLN B 2 84 ? 8.653 54.695 -19.646 1.00 68.95 84 GLN B O 1
ATOM 2073 N N . LEU B 2 85 ? 10.874 55.035 -19.836 1.00 76.32 85 LEU B N 1
ATOM 2074 C CA . LEU B 2 85 ? 11.058 53.959 -20.811 1.00 74.03 85 LEU B CA 1
ATOM 2075 C C . LEU B 2 85 ? 10.777 52.589 -20.199 1.00 72.36 85 LEU B C 1
ATOM 2076 O O . LEU B 2 85 ? 10.087 51.766 -20.805 1.00 66.71 85 LEU B O 1
ATOM 2081 N N . ASP B 2 86 ? 11.346 52.347 -19.016 1.00 72.47 86 ASP B N 1
ATOM 2082 C CA . ASP B 2 86 ? 11.222 51.052 -18.343 1.00 72.14 86 ASP B CA 1
ATOM 2083 C C . ASP B 2 86 ? 9.822 50.819 -17.831 1.00 68.66 86 ASP B C 1
ATOM 2084 O O . ASP B 2 86 ? 9.298 49.706 -17.962 1.00 65.36 86 ASP B O 1
ATOM 2089 N N . GLU B 2 87 ? 9.240 51.867 -17.242 1.00 68.62 87 GLU B N 1
ATOM 2090 C CA . GLU B 2 87 ? 7.851 51.856 -16.798 1.00 67.93 87 GLU B CA 1
ATOM 2091 C C . GLU B 2 87 ? 6.912 51.517 -17.949 1.00 61.50 87 GLU B C 1
ATOM 2092 O O . GLU B 2 87 ? 6.016 50.693 -17.783 1.00 60.77 87 GLU B O 1
ATOM 2098 N N . LEU B 2 88 ? 7.136 52.127 -19.110 1.00 56.87 88 LEU B N 1
ATOM 2099 C CA . LEU B 2 88 ? 6.358 51.854 -20.312 1.00 54.44 88 LEU B CA 1
ATOM 2100 C C . LEU B 2 88 ? 6.492 50.373 -20.750 1.00 51.82 88 LEU B C 1
ATOM 2101 O O . LEU B 2 88 ? 5.495 49.717 -21.052 1.00 49.36 88 LEU B O 1
ATOM 2106 N N . LYS B 2 89 ? 7.717 49.850 -20.786 1.00 50.91 89 LYS B N 1
ATOM 2107 C CA . LYS B 2 89 ? 7.940 48.471 -21.215 1.00 50.63 89 LYS B CA 1
ATOM 2108 C C . LYS B 2 89 ? 7.369 47.471 -20.213 1.00 50.17 89 LYS B C 1
ATOM 2109 O O . LYS B 2 89 ? 6.941 46.381 -20.605 1.00 49.18 89 LYS B O 1
ATOM 2115 N N . ARG B 2 90 ? 7.377 47.844 -18.932 1.00 51.38 90 ARG B N 1
ATOM 2116 C CA . ARG B 2 90 ? 6.763 47.036 -17.875 1.00 51.18 90 ARG B CA 1
ATOM 2117 C C . ARG B 2 90 ? 5.270 46.919 -18.122 1.00 46.61 90 ARG B C 1
ATOM 2118 O O . ARG B 2 90 ? 4.682 45.854 -18.000 1.00 42.10 90 ARG B O 1
ATOM 2126 N N . ARG B 2 91 ? 4.669 48.044 -18.474 1.00 45.49 91 ARG B N 1
ATOM 2127 C CA . ARG B 2 91 ? 3.248 48.109 -18.733 1.00 45.05 91 ARG B CA 1
ATOM 2128 C C . ARG B 2 91 ? 2.841 47.311 -19.972 1.00 41.08 91 ARG B C 1
ATOM 2129 O O . ARG B 2 91 ? 1.767 46.695 -20.002 1.00 39.60 91 ARG B O 1
ATOM 2137 N N . LEU B 2 92 ? 3.702 47.372 -20.988 1.00 38.98 92 LEU B N 1
ATOM 2138 C CA . LEU B 2 92 ? 3.516 46.617 -22.234 1.00 37.77 92 LEU B CA 1
ATOM 2139 C C . LEU B 2 92 ? 3.589 45.115 -21.960 1.00 36.09 92 LEU B C 1
ATOM 2140 O O . LEU B 2 92 ? 2.878 44.346 -22.571 1.00 33.85 92 LEU B O 1
ATOM 2145 N N . GLU B 2 93 ? 4.467 44.716 -21.045 1.00 39.56 93 GLU B N 1
ATOM 2146 C CA . GLU B 2 93 ? 4.547 43.326 -20.606 1.00 41.20 93 GLU B CA 1
ATOM 2147 C C . GLU B 2 93 ? 3.324 42.832 -19.859 1.00 39.96 93 GLU B C 1
ATOM 2148 O O . GLU B 2 93 ? 2.907 41.686 -20.078 1.00 37.64 93 GLU B O 1
ATOM 2154 N N A GLU B 2 94 ? 2.770 43.658 -18.979 0.50 41.58 94 GLU B N 1
ATOM 2155 N N B GLU B 2 94 ? 2.762 43.669 -18.980 0.50 39.60 94 GLU B N 1
ATOM 2156 C CA A GLU B 2 94 ? 1.530 43.317 -18.286 0.50 41.88 94 GLU B CA 1
ATOM 2157 C CA B GLU B 2 94 ? 1.509 43.338 -18.281 0.50 38.68 94 GLU B CA 1
ATOM 2158 C C A GLU B 2 94 ? 0.396 43.130 -19.282 0.50 39.28 94 GLU B C 1
ATOM 2159 C C B GLU B 2 94 ? 0.399 43.120 -19.293 0.50 36.81 94 GLU B C 1
ATOM 2160 O O A GLU B 2 94 ? -0.441 42.237 -19.148 0.50 35.93 94 GLU B O 1
ATOM 2161 O O B GLU B 2 94 ? -0.441 42.229 -19.155 0.50 33.81 94 GLU B O 1
ATOM 2172 N N A LEU B 2 95 ? 0.347 44.014 -20.266 0.50 37.86 95 LEU B N 1
ATOM 2173 N N B LEU B 2 95 ? 0.347 44.007 -20.274 0.50 36.13 95 LEU B N 1
ATOM 2174 C CA A LEU B 2 95 ? -0.648 43.901 -21.295 0.50 36.13 95 LEU B CA 1
ATOM 2175 C CA B LEU B 2 95 ? -0.649 43.899 -21.299 0.50 34.94 95 LEU B CA 1
ATOM 2176 C C A LEU B 2 95 ? -0.490 42.579 -22.062 0.50 33.05 95 LEU B C 1
ATOM 2177 C C B LEU B 2 95 ? -0.491 42.579 -22.064 0.50 32.40 95 LEU B C 1
ATOM 2178 O O A LEU B 2 95 ? -1.462 41.917 -22.378 0.50 32.23 95 LEU B O 1
ATOM 2179 O O B LEU B 2 95 ? -1.462 41.916 -22.379 0.50 31.63 95 LEU B O 1
ATOM 2188 N N . LYS B 2 96 ? 0.741 42.184 -22.347 1.00 31.15 96 LYS B N 1
ATOM 2189 C CA . LYS B 2 96 ? 0.966 40.952 -23.035 1.00 28.43 96 LYS B CA 1
ATOM 2190 C C . LYS B 2 96 ? 0.539 39.761 -22.185 1.00 27.30 96 LYS B C 1
ATOM 2191 O O . LYS B 2 96 ? -0.049 38.802 -22.692 1.00 23.58 96 LYS B O 1
ATOM 2197 N N . GLU B 2 97 ? 0.841 39.802 -20.896 1.00 30.31 97 GLU B N 1
ATOM 2198 C CA . GLU B 2 97 ? 0.445 38.741 -19.988 1.00 31.49 97 GLU B CA 1
ATOM 2199 C C . GLU B 2 97 ? -1.079 38.615 -19.833 1.00 29.61 97 GLU B C 1
ATOM 2200 O O . GLU B 2 97 ? -1.584 37.496 -19.789 1.00 26.74 97 GLU B O 1
ATOM 2206 N N . GLU B 2 98 ? -1.794 39.743 -19.790 1.00 30.90 98 GLU B N 1
ATOM 2207 C CA . GLU B 2 98 ? -3.255 39.726 -19.685 1.00 32.54 98 GLU B CA 1
ATOM 2208 C C . GLU B 2 98 ? -3.901 39.146 -20.941 1.00 29.59 98 GLU B C 1
ATOM 2209 O O . GLU B 2 98 ? -4.755 38.314 -20.830 1.00 24.67 98 GLU B O 1
ATOM 2215 N N . ALA B 2 99 ? -3.474 39.617 -22.124 1.00 27.89 99 ALA B N 1
ATOM 2216 C CA . ALA B 2 99 ? -3.935 39.076 -23.423 1.00 27.11 99 ALA B CA 1
ATOM 2217 C C . ALA B 2 99 ? -3.693 37.586 -23.570 1.00 25.31 99 ALA B C 1
ATOM 2218 O O . ALA B 2 99 ? -4.563 36.835 -24.054 1.00 23.89 99 ALA B O 1
ATOM 2220 N N A SER B 2 100 ? -2.498 37.173 -23.188 0.50 24.15 100 SER B N 1
ATOM 2221 N N B SER B 2 100 ? -2.492 37.165 -23.188 0.50 25.35 100 SER B N 1
ATOM 2222 C CA A SER B 2 100 ? -2.100 35.797 -23.206 0.50 23.08 100 SER B CA 1
ATOM 2223 C CA B SER B 2 100 ? -2.088 35.773 -23.203 0.50 25.15 100 SER B CA 1
ATOM 2224 C C A SER B 2 100 ? -2.994 34.933 -22.308 0.50 23.01 100 SER B C 1
ATOM 2225 C C B SER B 2 100 ? -2.989 34.924 -22.305 0.50 24.09 100 SER B C 1
ATOM 2226 O O A SER B 2 100 ? -3.480 33.854 -22.740 0.50 21.62 100 SER B O 1
ATOM 2227 O O B SER B 2 100 ? -3.480 33.850 -22.737 0.50 22.58 100 SER B O 1
ATOM 2232 N N . ARG B 2 101 ? -3.304 35.410 -21.112 1.00 22.57 101 ARG B N 1
ATOM 2233 C CA . ARG B 2 101 ? -4.279 34.672 -20.271 1.00 23.69 101 ARG B CA 1
ATOM 2234 C C . ARG B 2 101 ? -5.665 34.519 -20.950 1.00 21.68 101 ARG B C 1
ATOM 2235 O O . ARG B 2 101 ? -6.268 33.460 -20.889 1.00 19.17 101 ARG B O 1
ATOM 2243 N N . LYS B 2 102 ? -6.185 35.588 -21.522 1.00 22.41 102 LYS B N 1
ATOM 2244 C CA . LYS B 2 102 ? -7.538 35.545 -22.140 1.00 22.31 102 LYS B CA 1
ATOM 2245 C C . LYS B 2 102 ? -7.519 34.596 -23.274 1.00 19.08 102 LYS B C 1
ATOM 2246 O O . LYS B 2 102 ? -8.470 33.824 -23.402 1.00 17.97 102 LYS B O 1
ATOM 2252 N N . ALA B 2 103 ? -6.454 34.588 -24.063 1.00 17.89 103 ALA B N 1
ATOM 2253 C CA . ALA B 2 103 ? -6.338 33.646 -25.228 1.00 16.63 103 ALA B CA 1
ATOM 2254 C C . ALA B 2 103 ? -6.299 32.218 -24.737 1.00 14.73 103 ALA B C 1
ATOM 2255 O O . ALA B 2 103 ? -6.986 31.356 -25.340 1.00 13.88 103 ALA B O 1
ATOM 2257 N N . ARG B 2 104 ? -5.489 31.947 -23.692 1.00 13.91 104 ARG B N 1
ATOM 2258 C CA . ARG B 2 104 ? -5.387 30.636 -23.087 1.00 14.63 104 ARG B CA 1
ATOM 2259 C C . ARG B 2 104 ? -6.842 30.188 -22.693 1.00 14.88 104 ARG B C 1
ATOM 2260 O O . ARG B 2 104 ? -7.246 29.007 -22.854 1.00 13.98 104 ARG B O 1
ATOM 2268 N N . ASP B 2 105 ? -7.557 31.093 -22.059 1.00 15.57 105 ASP B N 1
ATOM 2269 C CA . ASP B 2 105 ? -8.866 30.641 -21.475 1.00 16.97 105 ASP B CA 1
ATOM 2270 C C . ASP B 2 105 ? -9.899 30.448 -22.566 1.00 15.93 105 ASP B C 1
ATOM 2271 O O . ASP B 2 105 ? -10.748 29.540 -22.417 1.00 15.29 105 ASP B O 1
ATOM 2276 N N . TYR B 2 106 ? -9.858 31.268 -23.610 1.00 15.70 106 TYR B N 1
ATOM 2277 C CA . TYR B 2 106 ? -10.703 30.990 -24.836 1.00 16.70 106 TYR B CA 1
ATOM 2278 C C . TYR B 2 106 ? -10.460 29.626 -25.426 1.00 14.00 106 TYR B C 1
ATOM 2279 O O . TYR B 2 106 ? -11.439 28.877 -25.676 1.00 15.11 106 TYR B O 1
ATOM 2288 N N . GLY B 2 107 ? -9.198 29.231 -25.528 1.00 13.05 107 GLY B N 1
ATOM 2289 C CA . GLY B 2 107 ? -8.876 27.864 -25.954 1.00 12.42 107 GLY B CA 1
ATOM 2290 C C . GLY B 2 107 ? -9.423 26.811 -25.003 1.00 12.71 107 GLY B C 1
ATOM 2291 O O . GLY B 2 107 ? -9.943 25.801 -25.485 1.00 12.12 107 GLY B O 1
ATOM 2292 N N . ARG B 2 108 ? -9.247 26.994 -23.660 1.00 12.66 108 ARG B N 1
ATOM 2293 C CA . ARG B 2 108 ? -9.755 26.026 -22.679 1.00 13.20 108 ARG B CA 1
ATOM 2294 C C . ARG B 2 108 ? -11.283 25.822 -22.782 1.00 13.42 108 ARG B C 1
ATOM 2295 O O . ARG B 2 108 ? -11.787 24.727 -22.633 1.00 14.11 108 ARG B O 1
ATOM 2303 N N . GLU B 2 109 ? -11.971 26.916 -22.985 1.00 14.58 109 GLU B N 1
ATOM 2304 C CA . GLU B 2 109 ? -13.426 26.917 -23.003 1.00 16.51 109 GLU B CA 1
ATOM 2305 C C . GLU B 2 109 ? -13.856 26.128 -24.255 1.00 16.04 109 GLU B C 1
ATOM 2306 O O . GLU B 2 109 ? -14.793 25.303 -24.213 1.00 15.31 109 GLU B O 1
ATOM 2312 N N . PHE B 2 110 ? -13.191 26.378 -25.360 1.00 15.40 110 PHE B N 1
ATOM 2313 C CA . PHE B 2 110 ? -13.465 25.650 -26.636 1.00 17.10 110 PHE B CA 1
ATOM 2314 C C . PHE B 2 110 ? -13.273 24.158 -26.539 1.00 17.93 110 PHE B C 1
ATOM 2315 O O . PHE B 2 110 ? -14.169 23.394 -26.938 1.00 19.20 110 PHE B O 1
ATOM 2323 N N . GLN B 2 111 ? -12.127 23.757 -26.013 1.00 18.90 111 GLN B N 1
ATOM 2324 C CA . GLN B 2 111 ? -11.846 22.355 -25.789 1.00 20.72 111 GLN B CA 1
ATOM 2325 C C . GLN B 2 111 ? -12.876 21.681 -24.910 1.00 19.13 111 GLN B C 1
ATOM 2326 O O . GLN B 2 111 ? -13.318 20.581 -25.226 1.00 18.15 111 GLN B O 1
ATOM 2332 N N . LEU B 2 112 ? -13.292 22.323 -23.822 1.00 17.14 112 LEU B N 1
ATOM 2333 C CA . LEU B 2 112 ? -14.232 21.689 -22.929 1.00 19.02 112 LEU B CA 1
ATOM 2334 C C . LEU B 2 112 ? -15.605 21.524 -23.721 1.00 20.68 112 LEU B C 1
ATOM 2335 O O . LEU B 2 112 ? -16.301 20.476 -23.635 1.00 21.89 112 LEU B O 1
ATOM 2340 N N . LYS B 2 113 ? -15.958 22.542 -24.488 1.00 21.88 113 LYS B N 1
ATOM 2341 C CA . LYS B 2 113 ? -17.233 22.485 -25.211 1.00 25.47 113 LYS B CA 1
ATOM 2342 C C . LYS B 2 113 ? -17.185 21.488 -26.340 1.00 24.50 113 LYS B C 1
ATOM 2343 O O . LYS B 2 113 ? -18.254 20.981 -26.734 1.00 32.27 113 LYS B O 1
ATOM 2349 N N . LEU B 2 114 ? -16.006 21.224 -26.896 1.00 24.77 114 LEU B N 1
ATOM 2350 C CA . LEU B 2 114 ? -15.839 20.258 -27.956 1.00 27.55 114 LEU B CA 1
ATOM 2351 C C . LEU B 2 114 ? -15.966 18.859 -27.395 1.00 31.29 114 LEU B C 1
ATOM 2352 O O . LEU B 2 114 ? -16.515 17.983 -28.047 1.00 28.82 114 LEU B O 1
ATOM 2357 N N . GLU B 2 115 ? -15.500 18.648 -26.165 1.00 30.85 115 GLU B N 1
ATOM 2358 C CA . GLU B 2 115 ? -15.574 17.331 -25.566 1.00 36.76 115 GLU B CA 1
ATOM 2359 C C . GLU B 2 115 ? -17.030 16.875 -25.330 1.00 37.90 115 GLU B C 1
ATOM 2360 O O . GLU B 2 115 ? -17.386 15.725 -25.593 1.00 34.95 115 GLU B O 1
ATOM 2366 N N . TYR B 2 116 ? -17.854 17.777 -24.797 1.00 36.74 116 TYR B N 1
ATOM 2367 C CA . TYR B 2 116 ? -19.222 17.451 -24.416 1.00 40.87 116 TYR B CA 1
ATOM 2368 C C . TYR B 2 116 ? -20.323 18.172 -25.150 1.00 41.97 116 TYR B C 1
ATOM 2369 O O . TYR B 2 116 ? -21.499 17.895 -24.912 1.00 47.43 116 TYR B O 1
ATOM 2378 N N . GLY B 2 117 ? -19.970 19.046 -26.089 1.00 42.86 117 GLY B N 1
ATOM 2379 C CA . GLY B 2 117 ? -20.963 19.871 -26.769 1.00 43.28 117 GLY B CA 1
ATOM 2380 C C . GLY B 2 117 ? -21.289 21.133 -25.948 1.00 43.67 117 GLY B C 1
ATOM 2381 O O . GLY B 2 117 ? -20.825 21.416 -24.832 1.00 40.99 117 GLY B O 1
ATOM 2383 N N . SER C 1 1 ? -35.954 17.091 -18.537 1.00 59.79 1 SER C N 1
ATOM 2384 C CA . SER C 1 1 ? -35.331 18.430 -18.823 1.00 56.81 1 SER C CA 1
ATOM 2385 C C . SER C 1 1 ? -33.798 18.281 -19.070 1.00 55.16 1 SER C C 1
ATOM 2386 O O . SER C 1 1 ? -33.242 17.155 -19.079 1.00 55.17 1 SER C O 1
ATOM 2389 N N . ALA C 1 2 ? -33.120 19.403 -19.325 1.00 48.80 2 ALA C N 1
ATOM 2390 C CA . ALA C 1 2 ? -31.704 19.521 -18.987 1.00 44.59 2 ALA C CA 1
ATOM 2391 C C . ALA C 1 2 ? -31.467 20.985 -18.579 1.00 43.38 2 ALA C C 1
ATOM 2392 O O . ALA C 1 2 ? -31.320 21.841 -19.471 1.00 40.24 2 ALA C O 1
ATOM 2394 N N . TYR C 1 3 ? -31.489 21.294 -17.270 1.00 36.28 3 TYR C N 1
ATOM 2395 C CA . TYR C 1 3 ? -31.475 22.690 -16.903 1.00 38.39 3 TYR C CA 1
ATOM 2396 C C . TYR C 1 3 ? -30.142 23.247 -17.237 1.00 33.36 3 TYR C C 1
ATOM 2397 O O . TYR C 1 3 ? -29.181 22.522 -17.442 1.00 35.48 3 TYR C O 1
ATOM 2406 N N . SER C 1 4 ? -30.125 24.548 -17.433 1.00 28.85 4 SER C N 1
ATOM 2407 C CA . SER C 1 4 ? -28.875 25.165 -17.622 1.00 25.33 4 SER C CA 1
ATOM 2408 C C . SER C 1 4 ? -28.326 25.215 -16.195 1.00 21.05 4 SER C C 1
ATOM 2409 O O . SER C 1 4 ? -29.135 25.275 -15.206 1.00 15.70 4 SER C O 1
ATOM 2412 N N . THR C 1 5 ? -26.988 25.064 -16.118 1.00 18.59 5 THR C N 1
ATOM 2413 C CA A THR C 1 5 ? -26.240 25.276 -14.917 0.50 17.14 5 THR C CA 1
ATOM 2414 C CA B THR C 1 5 ? -26.160 25.299 -14.907 0.50 17.13 5 THR C CA 1
ATOM 2415 C C . THR C 1 5 ? -26.393 26.698 -14.396 1.00 15.53 5 THR C C 1
ATOM 2416 O O . THR C 1 5 ? -26.427 26.893 -13.175 1.00 11.23 5 THR C O 1
ATOM 2423 N N . ARG C 1 6 ? -26.624 27.614 -15.317 1.00 14.95 6 ARG C N 1
ATOM 2424 C CA . ARG C 1 6 ? -26.844 28.993 -14.977 1.00 17.11 6 ARG C CA 1
ATOM 2425 C C . ARG C 1 6 ? -28.174 29.104 -14.144 1.00 15.88 6 ARG C C 1
ATOM 2426 O O . ARG C 1 6 ? -28.198 29.732 -13.089 1.00 15.52 6 ARG C O 1
ATOM 2434 N N . GLU C 1 7 ? -29.196 28.399 -14.567 1.00 15.60 7 GLU C N 1
ATOM 2435 C CA . GLU C 1 7 ? -30.535 28.494 -13.890 1.00 17.25 7 GLU C CA 1
ATOM 2436 C C . GLU C 1 7 ? -30.443 27.810 -12.533 1.00 15.11 7 GLU C C 1
ATOM 2437 O O . GLU C 1 7 ? -30.995 28.325 -11.554 1.00 14.15 7 GLU C O 1
ATOM 2443 N N . ILE C 1 8 ? -29.830 26.642 -12.447 1.00 14.86 8 ILE C N 1
ATOM 2444 C CA . ILE C 1 8 ? -29.732 25.977 -11.169 1.00 14.95 8 ILE C CA 1
ATOM 2445 C C . ILE C 1 8 ? -28.856 26.720 -10.193 1.00 13.71 8 ILE C C 1
ATOM 2446 O O . ILE C 1 8 ? -29.193 26.836 -8.997 1.00 11.54 8 ILE C O 1
ATOM 2451 N N . LEU C 1 9 ? -27.726 27.255 -10.642 1.00 12.28 9 LEU C N 1
ATOM 2452 C CA . LEU C 1 9 ? -26.904 28.022 -9.743 1.00 12.47 9 LEU C CA 1
ATOM 2453 C C . LEU C 1 9 ? -27.608 29.314 -9.255 1.00 12.75 9 LEU C C 1
ATOM 2454 O O . LEU C 1 9 ? -27.505 29.634 -8.080 1.00 12.06 9 LEU C O 1
ATOM 2459 N N . LEU C 1 10 ? -28.369 29.952 -10.133 1.00 13.31 10 LEU C N 1
ATOM 2460 C CA . LEU C 1 10 ? -29.076 31.125 -9.832 1.00 14.14 10 LEU C CA 1
ATOM 2461 C C . LEU C 1 10 ? -30.189 30.828 -8.789 1.00 14.81 10 LEU C C 1
ATOM 2462 O O . LEU C 1 10 ? -30.223 31.475 -7.735 1.00 13.44 10 LEU C O 1
ATOM 2467 N N . ALA C 1 11 ? -30.929 29.733 -9.021 1.00 14.59 11 ALA C N 1
ATOM 2468 C CA . ALA C 1 11 ? -32.056 29.319 -8.172 1.00 15.46 11 ALA C CA 1
ATOM 2469 C C . ALA C 1 11 ? -31.469 28.963 -6.763 1.00 14.98 11 ALA C C 1
ATOM 2470 O O . ALA C 1 11 ? -32.030 29.436 -5.768 1.00 15.74 11 ALA C O 1
ATOM 2472 N N . LEU C 1 12 ? -30.402 28.176 -6.717 1.00 14.04 12 LEU C N 1
ATOM 2473 C CA . LEU C 1 12 ? -29.611 27.916 -5.481 1.00 13.42 12 LEU C CA 1
ATOM 2474 C C . LEU C 1 12 ? -29.159 29.165 -4.718 1.00 13.35 12 LEU C C 1
ATOM 2475 O O . LEU C 1 12 ? -29.340 29.231 -3.523 1.00 11.68 12 LEU C O 1
ATOM 2480 N N . CYS C 1 13 ? -28.566 30.111 -5.332 1.00 12.74 13 CYS C N 1
ATOM 2481 C CA . CYS C 1 13 ? -28.153 31.378 -4.648 1.00 12.92 13 CYS C CA 1
ATOM 2482 C C . CYS C 1 13 ? -29.432 32.166 -4.164 1.00 14.76 13 CYS C C 1
ATOM 2483 O O . CYS C 1 13 ? -29.468 32.677 -3.052 1.00 13.94 13 CYS C O 1
ATOM 2486 N N . ILE C 1 14 ? -30.479 32.159 -4.886 1.00 15.48 14 ILE C N 1
ATOM 2487 C CA . ILE C 1 14 ? -31.720 32.773 -4.442 1.00 17.32 14 ILE C CA 1
ATOM 2488 C C . ILE C 1 14 ? -32.348 32.013 -3.219 1.00 18.14 14 ILE C C 1
ATOM 2489 O O . ILE C 1 14 ? -32.763 32.626 -2.223 1.00 17.85 14 ILE C O 1
ATOM 2494 N N . ARG C 1 15 ? -32.346 30.680 -3.269 1.00 18.68 15 ARG C N 1
ATOM 2495 C CA . ARG C 1 15 ? -32.772 29.913 -2.102 1.00 19.14 15 ARG C CA 1
ATOM 2496 C C . ARG C 1 15 ? -31.872 30.209 -0.837 1.00 16.94 15 ARG C C 1
ATOM 2497 O O . ARG C 1 15 ? -32.395 30.443 0.282 1.00 15.79 15 ARG C O 1
ATOM 2505 N N . ASP C 1 16 ? -30.552 30.223 -1.032 1.00 14.21 16 ASP C N 1
ATOM 2506 C CA . ASP C 1 16 ? -29.576 30.485 -0.025 1.00 14.31 16 ASP C CA 1
ATOM 2507 C C . ASP C 1 16 ? -29.722 31.856 0.587 1.00 15.22 16 ASP C C 1
ATOM 2508 O O . ASP C 1 16 ? -29.571 31.950 1.842 1.00 14.24 16 ASP C O 1
ATOM 2513 N N . SER C 1 17 ? -30.161 32.855 -0.222 1.00 16.14 17 SER C N 1
ATOM 2514 C CA . SER C 1 17 ? -30.336 34.252 0.218 1.00 19.10 17 SER C CA 1
ATOM 2515 C C . SER C 1 17 ? -31.445 34.410 1.271 1.00 22.47 17 SER C C 1
ATOM 2516 O O . SER C 1 17 ? -31.321 35.216 2.221 1.00 25.74 17 SER C O 1
ATOM 2519 N N . ARG C 1 18 ? -32.467 33.600 1.144 1.00 23.13 18 ARG C N 1
ATOM 2520 C CA . ARG C 1 18 ? -33.579 33.540 2.101 1.00 27.23 18 ARG C CA 1
ATOM 2521 C C . ARG C 1 18 ? -33.183 32.941 3.489 1.00 28.95 18 ARG C C 1
ATOM 2522 O O . ARG C 1 18 ? -33.878 33.150 4.450 1.00 30.68 18 ARG C O 1
ATOM 2530 N N . VAL C 1 19 ? -32.109 32.135 3.546 1.00 31.82 19 VAL C N 1
ATOM 2531 C CA . VAL C 1 19 ? -31.642 31.472 4.782 1.00 33.28 19 VAL C CA 1
ATOM 2532 C C . VAL C 1 19 ? -30.556 32.317 5.503 1.00 32.75 19 VAL C C 1
ATOM 2533 O O . VAL C 1 19 ? -30.072 31.900 6.561 1.00 28.07 19 VAL C O 1
ATOM 2537 N N . HIS C 1 20 ? -30.119 33.456 4.932 1.00 32.72 20 HIS C N 1
ATOM 2538 C CA . HIS C 1 20 ? -28.869 34.103 5.392 1.00 31.08 20 HIS C CA 1
ATOM 2539 C C . HIS C 1 20 ? -28.945 35.617 5.522 1.00 31.60 20 HIS C C 1
ATOM 2540 O O . HIS C 1 20 ? -29.734 36.312 4.846 1.00 27.49 20 HIS C O 1
ATOM 2547 N N . GLY C 1 21 ? -28.117 36.116 6.449 1.00 30.91 21 GLY C N 1
ATOM 2548 C CA . GLY C 1 21 ? -28.031 37.533 6.776 1.00 33.53 21 GLY C CA 1
ATOM 2549 C C . GLY C 1 21 ? -29.355 38.253 6.989 1.00 36.72 21 GLY C C 1
ATOM 2550 O O . GLY C 1 21 ? -30.093 37.975 7.947 1.00 35.20 21 GLY C O 1
ATOM 2551 N N . ASN C 1 22 ? -29.616 39.232 6.122 1.00 38.22 22 ASN C N 1
ATOM 2552 C CA . ASN C 1 22 ? -30.829 40.042 6.164 1.00 41.74 22 ASN C CA 1
ATOM 2553 C C . ASN C 1 22 ? -31.960 39.224 5.520 1.00 37.81 22 ASN C C 1
ATOM 2554 O O . ASN C 1 22 ? -33.096 39.639 5.543 1.00 36.34 22 ASN C O 1
ATOM 2559 N N . GLY C 1 23 ? -31.604 38.171 4.789 1.00 33.48 23 GLY C N 1
ATOM 2560 C CA . GLY C 1 23 ? -32.634 37.393 4.071 1.00 34.03 23 GLY C CA 1
ATOM 2561 C C . GLY C 1 23 ? -33.178 38.133 2.841 1.00 34.05 23 GLY C C 1
ATOM 2562 O O . GLY C 1 23 ? -34.084 37.636 2.161 1.00 33.30 23 GLY C O 1
ATOM 2563 N N . THR C 1 24 ? -32.706 39.365 2.587 1.00 32.40 24 THR C N 1
ATOM 2564 C CA . THR C 1 24 ? -33.128 40.074 1.391 1.00 33.44 24 THR C CA 1
ATOM 2565 C C . THR C 1 24 ? -32.277 39.624 0.216 1.00 29.35 24 THR C C 1
ATOM 2566 O O . THR C 1 24 ? -31.160 39.077 0.348 1.00 28.81 24 THR C O 1
ATOM 2570 N N . LEU C 1 25 ? -32.886 39.779 -0.944 1.00 29.01 25 LEU C N 1
ATOM 2571 C CA . LEU C 1 25 ? -32.266 39.327 -2.143 1.00 25.13 25 LEU C CA 1
ATOM 2572 C C . LEU C 1 25 ? -31.567 40.493 -2.784 1.00 23.35 25 LEU C C 1
ATOM 2573 O O . LEU C 1 25 ? -32.190 41.519 -3.086 1.00 24.02 25 LEU C O 1
ATOM 2578 N N . HIS C 1 26 ? -30.296 40.302 -3.047 1.00 21.68 26 HIS C N 1
ATOM 2579 C CA . HIS C 1 26 ? -29.500 41.337 -3.639 1.00 21.55 26 HIS C CA 1
ATOM 2580 C C . HIS C 1 26 ? -30.058 41.771 -5.038 1.00 21.45 26 HIS C C 1
ATOM 2581 O O . HIS C 1 26 ? -30.392 40.927 -5.841 1.00 20.50 26 HIS C O 1
ATOM 2588 N N . PRO C 1 27 ? -30.154 43.080 -5.303 1.00 22.49 27 PRO C N 1
ATOM 2589 C CA . PRO C 1 27 ? -30.653 43.469 -6.683 1.00 22.71 27 PRO C CA 1
ATOM 2590 C C . PRO C 1 27 ? -29.922 42.846 -7.877 1.00 20.80 27 PRO C C 1
ATOM 2591 O O . PRO C 1 27 ? -30.489 42.663 -8.911 1.00 20.25 27 PRO C O 1
ATOM 2595 N N . VAL C 1 28 ? -28.633 42.505 -7.727 1.00 19.52 28 VAL C N 1
ATOM 2596 C CA . VAL C 1 28 ? -27.924 41.842 -8.801 1.00 19.05 28 VAL C CA 1
ATOM 2597 C C . VAL C 1 28 ? -28.574 40.469 -9.088 1.00 18.71 28 VAL C C 1
ATOM 2598 O O . VAL C 1 28 ? -28.707 40.062 -10.240 1.00 18.68 28 VAL C O 1
ATOM 2602 N N . LEU C 1 29 ? -28.954 39.746 -8.046 1.00 18.67 29 LEU C N 1
ATOM 2603 C CA . LEU C 1 29 ? -29.606 38.448 -8.229 1.00 19.12 29 LEU C CA 1
ATOM 2604 C C . LEU C 1 29 ? -30.986 38.586 -8.791 1.00 20.21 29 LEU C C 1
ATOM 2605 O O . LEU C 1 29 ? -31.434 37.699 -9.556 1.00 20.41 29 LEU C O 1
ATOM 2610 N N . GLU C 1 30 ? -31.715 39.635 -8.354 1.00 22.81 30 GLU C N 1
ATOM 2611 C CA . GLU C 1 30 ? -33.037 39.901 -8.914 1.00 24.31 30 GLU C CA 1
ATOM 2612 C C . GLU C 1 30 ? -32.921 40.200 -10.428 1.00 25.00 30 GLU C C 1
ATOM 2613 O O . GLU C 1 30 ? -33.671 39.650 -11.230 1.00 22.51 30 GLU C O 1
ATOM 2619 N N . LEU C 1 31 ? -31.958 41.042 -10.819 1.00 25.55 31 LEU C N 1
ATOM 2620 C CA . LEU C 1 31 ? -31.715 41.377 -12.225 1.00 27.15 31 LEU C CA 1
ATOM 2621 C C . LEU C 1 31 ? -31.254 40.136 -13.008 1.00 24.35 31 LEU C C 1
ATOM 2622 O O . LEU C 1 31 ? -31.650 39.983 -14.133 1.00 25.41 31 LEU C O 1
ATOM 2627 N N . ALA C 1 32 ? -30.409 39.276 -12.437 1.00 23.58 32 ALA C N 1
ATOM 2628 C CA . ALA C 1 32 ? -30.007 38.048 -13.133 1.00 23.98 32 ALA C CA 1
ATOM 2629 C C . ALA C 1 32 ? -31.191 37.105 -13.421 1.00 25.89 32 ALA C C 1
ATOM 2630 O O . ALA C 1 32 ? -31.260 36.511 -14.496 1.00 27.24 32 ALA C O 1
ATOM 2632 N N . ALA C 1 33 ? -32.097 36.964 -12.452 1.00 27.35 33 ALA C N 1
ATOM 2633 C CA . ALA C 1 33 ? -33.311 36.153 -12.566 1.00 28.70 33 ALA C CA 1
ATOM 2634 C C . ALA C 1 33 ? -34.173 36.662 -13.670 1.00 29.35 33 ALA C C 1
ATOM 2635 O O . ALA C 1 33 ? -34.717 35.890 -14.500 1.00 32.50 33 ALA C O 1
ATOM 2637 N N . ARG C 1 34 ? -34.336 37.971 -13.699 1.00 32.56 34 ARG C N 1
ATOM 2638 C CA . ARG C 1 34 ? -35.126 38.614 -14.775 1.00 35.49 34 ARG C CA 1
ATOM 2639 C C . ARG C 1 34 ? -34.515 38.435 -16.214 1.00 34.91 34 ARG C C 1
ATOM 2640 O O . ARG C 1 34 ? -35.230 38.095 -17.199 1.00 30.87 34 ARG C O 1
ATOM 2648 N N . GLU C 1 35 ? -33.203 38.586 -16.337 1.00 33.51 35 GLU C N 1
ATOM 2649 C CA . GLU C 1 35 ? -32.540 38.507 -17.653 1.00 36.77 35 GLU C CA 1
ATOM 2650 C C . GLU C 1 35 ? -32.335 37.110 -18.224 1.00 36.74 35 GLU C C 1
ATOM 2651 O O . GLU C 1 35 ? -32.199 36.959 -19.424 1.00 39.38 35 GLU C O 1
ATOM 2657 N N . THR C 1 36 ? -32.278 36.094 -17.373 1.00 36.63 36 THR C N 1
ATOM 2658 C CA . THR C 1 36 ? -31.814 34.760 -17.805 1.00 34.60 36 THR C CA 1
ATOM 2659 C C . THR C 1 36 ? -32.700 34.194 -18.917 1.00 37.54 36 THR C C 1
ATOM 2660 O O . THR C 1 36 ? -32.177 33.813 -19.958 1.00 39.41 36 THR C O 1
ATOM 2664 N N . PRO C 1 37 ? -34.035 34.143 -18.724 1.00 35.20 37 PRO C N 1
ATOM 2665 C CA . PRO C 1 37 ? -34.829 34.400 -17.531 1.00 34.50 37 PRO C CA 1
ATOM 2666 C C . PRO C 1 37 ? -34.939 33.105 -16.752 1.00 31.52 37 PRO C C 1
ATOM 2667 O O . PRO C 1 37 ? -34.816 32.017 -17.313 1.00 29.01 37 PRO C O 1
ATOM 2671 N N . LEU C 1 38 ? -35.114 33.230 -15.448 1.00 29.06 38 LEU C N 1
ATOM 2672 C CA . LEU C 1 38 ? -35.036 32.076 -14.599 1.00 25.39 38 LEU C CA 1
ATOM 2673 C C . LEU C 1 38 ? -36.390 31.363 -14.634 1.00 26.79 38 LEU C C 1
ATOM 2674 O O . LEU C 1 38 ? -37.365 31.939 -14.249 1.00 27.12 38 LEU C O 1
ATOM 2679 N N . ARG C 1 39 ? -36.451 30.112 -15.111 1.00 27.37 39 ARG C N 1
ATOM 2680 C CA . ARG C 1 39 ? -37.683 29.395 -15.123 1.00 28.38 39 ARG C CA 1
ATOM 2681 C C . ARG C 1 39 ? -37.884 28.358 -13.950 1.00 27.64 39 ARG C C 1
ATOM 2682 O O . ARG C 1 39 ? -39.040 28.033 -13.583 1.00 26.30 39 ARG C O 1
ATOM 2690 N N . LEU C 1 40 ? -36.800 27.953 -13.297 1.00 23.63 40 LEU C N 1
ATOM 2691 C CA . LEU C 1 40 ? -36.822 27.161 -12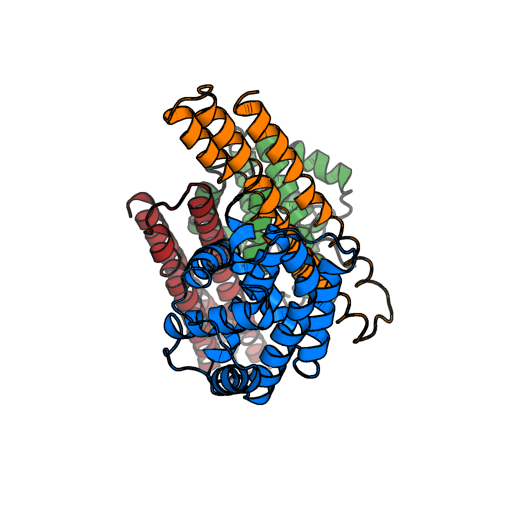.045 1.00 23.95 40 LEU C CA 1
ATOM 2692 C C . LEU C 1 40 ? -37.294 28.015 -10.833 1.00 23.35 40 LEU C C 1
ATOM 2693 O O . LEU C 1 40 ? -36.826 29.164 -10.619 1.00 21.57 40 LEU C O 1
ATOM 2698 N N . SER C 1 41 ? -38.199 27.440 -10.035 1.00 21.81 41 SER C N 1
ATOM 2699 C CA . SER C 1 41 ? -38.485 27.990 -8.706 1.00 20.73 41 SER C CA 1
ATOM 2700 C C . SER C 1 41 ? -37.362 27.689 -7.704 1.00 19.35 41 SER C C 1
ATOM 2701 O O . SER C 1 41 ? -36.774 26.575 -7.697 1.00 18.36 41 SER C O 1
ATOM 2704 N N . PRO C 1 42 ? -37.043 28.647 -6.841 1.00 19.62 42 PRO C N 1
ATOM 2705 C CA . PRO C 1 42 ? -36.202 28.370 -5.654 1.00 19.92 42 PRO C CA 1
ATOM 2706 C C . PRO C 1 42 ? -36.756 27.242 -4.726 1.00 21.55 42 PRO C C 1
ATOM 2707 O O . PRO C 1 42 ? -36.017 26.629 -3.977 1.00 22.45 42 PRO C O 1
ATOM 2711 N N . GLU C 1 43 ? -38.030 26.902 -4.879 1.00 22.12 43 GLU C N 1
ATOM 2712 C CA . GLU C 1 43 ? -38.672 25.744 -4.189 1.00 22.89 43 GLU C CA 1
ATOM 2713 C C . GLU C 1 43 ? -38.855 24.475 -5.007 1.00 21.40 43 GLU C C 1
ATOM 2714 O O . GLU C 1 43 ? -39.539 23.553 -4.547 1.00 20.51 43 GLU C O 1
ATOM 2720 N N . ASP C 1 44 ? -38.348 24.455 -6.231 1.00 19.40 44 ASP C N 1
ATOM 2721 C CA . ASP C 1 44 ? -38.385 23.265 -7.033 1.00 19.62 44 ASP C CA 1
ATOM 2722 C C . ASP C 1 44 ? -37.606 22.147 -6.345 1.00 18.77 44 ASP C C 1
ATOM 2723 O O . ASP C 1 44 ? -36.615 22.388 -5.624 1.00 17.39 44 ASP C O 1
ATOM 2728 N N . THR C 1 45 ? -38.087 20.925 -6.506 1.00 19.78 45 THR C N 1
ATOM 2729 C CA . THR C 1 45 ? -37.470 19.780 -5.844 1.00 20.20 45 THR C CA 1
ATOM 2730 C C . THR C 1 45 ? -35.981 19.688 -6.183 1.00 18.88 45 THR C C 1
ATOM 2731 O O . THR C 1 45 ? -35.139 19.349 -5.345 1.00 17.73 45 THR C O 1
ATOM 2735 N N . VAL C 1 46 ? -35.630 19.913 -7.412 1.00 17.92 46 VAL C N 1
ATOM 2736 C CA . VAL C 1 46 ? -34.174 19.735 -7.742 1.00 17.20 46 VAL C CA 1
ATOM 2737 C C . VAL C 1 46 ? -33.337 20.767 -7.027 1.00 15.46 46 VAL C C 1
ATOM 2738 O O . VAL C 1 46 ? -32.253 20.447 -6.530 1.00 13.74 46 VAL C O 1
ATOM 2742 N N . VAL C 1 47 ? -33.868 21.960 -6.865 1.00 15.22 47 VAL C N 1
ATOM 2743 C CA . VAL C 1 47 ? -33.132 22.998 -6.206 1.00 15.32 47 VAL C CA 1
ATOM 2744 C C . VAL C 1 47 ? -32.979 22.706 -4.711 1.00 15.74 47 VAL C C 1
ATOM 2745 O O . VAL C 1 47 ? -31.917 22.864 -4.146 1.00 17.10 47 VAL C O 1
ATOM 2749 N N . LEU C 1 48 ? -34.059 22.302 -4.079 1.00 17.48 48 LEU C N 1
ATOM 2750 C CA . LEU C 1 48 ? -34.055 21.875 -2.701 1.00 18.07 48 LEU C CA 1
ATOM 2751 C C . LEU C 1 48 ? -33.002 20.786 -2.446 1.00 18.39 48 LEU C C 1
ATOM 2752 O O . LEU C 1 48 ? -32.250 20.874 -1.478 1.00 18.76 48 LEU C O 1
ATOM 2757 N N . ARG C 1 49 ? -33.003 19.741 -3.261 1.00 18.59 49 ARG C N 1
ATOM 2758 C CA . ARG C 1 49 ? -32.077 18.588 -3.093 1.00 20.16 49 ARG C CA 1
ATOM 2759 C C . ARG C 1 49 ? -30.608 18.959 -3.249 1.00 17.65 49 ARG C C 1
ATOM 2760 O O . ARG C 1 49 ? -29.797 18.614 -2.400 1.00 16.33 49 ARG C O 1
ATOM 2768 N N . TYR C 1 50 ? -30.287 19.773 -4.263 1.00 15.35 50 TYR C N 1
ATOM 2769 C CA . TYR C 1 50 ? -28.938 20.338 -4.386 1.00 14.75 50 TYR C CA 1
ATOM 2770 C C . TYR C 1 50 ? -28.522 21.312 -3.270 1.00 13.88 50 TYR C C 1
ATOM 2771 O O . TYR C 1 50 ? -27.395 21.261 -2.802 1.00 13.58 50 TYR C O 1
ATOM 2780 N N . HIS C 1 51 ? -29.462 22.117 -2.788 1.00 13.52 51 HIS C N 1
ATOM 2781 C CA . HIS C 1 51 ? -29.168 23.021 -1.696 1.00 14.01 51 HIS C CA 1
ATOM 2782 C C . HIS C 1 51 ? -28.696 22.252 -0.448 1.00 13.72 51 HIS C C 1
ATOM 2783 O O . HIS C 1 51 ? -27.781 22.684 0.206 1.00 14.21 51 HIS C O 1
ATOM 2790 N N . VAL C 1 52 ? -29.330 21.122 -0.143 1.00 15.33 52 VAL C N 1
ATOM 2791 C CA . VAL C 1 52 ? -28.952 20.288 0.970 1.00 18.31 52 VAL C CA 1
ATOM 2792 C C . VAL C 1 52 ? -27.506 19.860 0.822 1.00 18.08 52 VAL C C 1
ATOM 2793 O O . VAL C 1 52 ? -26.730 19.900 1.796 1.00 16.90 52 VAL C O 1
ATOM 2797 N N . LEU C 1 53 ? -27.146 19.400 -0.387 1.00 16.59 53 LEU C N 1
ATOM 2798 C CA . LEU C 1 53 ? -25.808 18.859 -0.672 1.00 16.78 53 LEU C CA 1
ATOM 2799 C C . LEU C 1 53 ? -24.757 19.908 -0.650 1.00 15.34 53 LEU C C 1
ATOM 2800 O O . LEU C 1 53 ? -23.707 19.693 -0.049 1.00 16.33 53 LEU C O 1
ATOM 2805 N N . LEU C 1 54 ? -25.040 21.073 -1.212 1.00 14.20 54 LEU C N 1
ATOM 2806 C CA . LEU C 1 54 ? -24.110 22.158 -1.182 1.00 13.09 54 LEU C CA 1
ATOM 2807 C C . LEU C 1 54 ? -23.903 22.776 0.222 1.00 13.91 54 LEU C C 1
ATOM 2808 O O . LEU C 1 54 ? -22.801 23.192 0.585 1.00 12.63 54 LEU C O 1
ATOM 2813 N N . GLU C 1 55 ? -24.961 22.839 0.988 1.00 13.23 55 GLU C N 1
ATOM 2814 C CA . GLU C 1 55 ? -24.812 23.283 2.373 1.00 16.76 55 GLU C CA 1
ATOM 2815 C C . GLU C 1 55 ? -23.962 22.415 3.228 1.00 15.92 55 GLU C C 1
ATOM 2816 O O . GLU C 1 55 ? -23.085 22.935 4.021 1.00 17.36 55 GLU C O 1
ATOM 2822 N N . GLU C 1 56 ? -24.076 21.127 3.061 1.00 16.68 56 GLU C N 1
ATOM 2823 C CA . GLU C 1 56 ? -23.172 20.138 3.739 1.00 19.02 56 GLU C CA 1
ATOM 2824 C C . GLU C 1 56 ? -21.688 20.263 3.261 1.00 16.97 56 GLU C C 1
ATOM 2825 O O . GLU C 1 56 ? -20.737 20.309 4.090 1.00 17.10 56 GLU C O 1
ATOM 2831 N N . ILE C 1 57 ? -21.479 20.379 1.953 1.00 14.78 57 ILE C N 1
ATOM 2832 C CA . ILE C 1 57 ? -20.076 20.722 1.481 1.00 15.08 57 ILE C CA 1
ATOM 2833 C C . ILE C 1 57 ? -19.448 22.006 2.067 1.00 14.34 57 ILE C C 1
ATOM 2834 O O . ILE C 1 57 ? -18.269 22.024 2.505 1.00 14.40 57 ILE C O 1
ATOM 2839 N N . ILE C 1 58 ? -20.218 23.078 2.117 1.00 14.63 58 ILE C N 1
ATOM 2840 C CA . ILE C 1 58 ? -19.743 24.329 2.703 1.00 15.59 58 ILE C CA 1
ATOM 2841 C C . ILE C 1 58 ? -19.437 24.139 4.222 1.00 17.10 58 ILE C C 1
ATOM 2842 O O . ILE C 1 58 ? -18.341 24.516 4.686 1.00 16.82 58 ILE C O 1
ATOM 2847 N N . GLU C 1 59 ? -20.332 23.518 4.986 1.00 18.80 59 GLU C N 1
ATOM 2848 C CA . GLU C 1 59 ? -20.055 23.269 6.456 1.00 22.67 59 GLU C CA 1
ATOM 2849 C C . GLU C 1 59 ? -18.824 22.442 6.665 1.00 22.37 59 GLU C C 1
ATOM 2850 O O . GLU C 1 59 ? -17.966 22.807 7.458 1.00 22.40 59 GLU C O 1
ATOM 2856 N N . ARG C 1 60 ? -18.730 21.318 5.946 1.00 20.39 60 ARG C N 1
ATOM 2857 C CA . ARG C 1 60 ? -17.618 20.430 6.098 1.00 23.06 60 ARG C CA 1
ATOM 2858 C C . ARG C 1 60 ? -16.218 21.050 5.637 1.00 19.84 60 ARG C C 1
ATOM 2859 O O . ARG C 1 60 ? -15.154 20.621 6.118 1.00 24.00 60 ARG C O 1
ATOM 2867 N N . ASN C 1 61 ? -16.232 22.071 4.803 1.00 16.35 61 ASN C N 1
ATOM 2868 C CA . ASN C 1 61 ? -14.968 22.665 4.224 1.00 15.25 61 ASN C CA 1
ATOM 2869 C C . ASN C 1 61 ? -15.000 24.159 4.458 1.00 15.50 61 ASN C C 1
ATOM 2870 O O . ASN C 1 61 ? -14.415 24.931 3.694 1.00 12.82 61 ASN C O 1
ATOM 2875 N N . SER C 1 62 ? -15.615 24.586 5.579 1.00 16.07 62 SER C N 1
ATOM 2876 C CA . SER C 1 62 ? -15.843 26.052 5.790 1.00 17.62 62 SER C CA 1
ATOM 2877 C C . SER C 1 62 ? -14.549 26.864 5.887 1.00 17.38 62 SER C C 1
ATOM 2878 O O . SER C 1 62 ? -14.440 27.936 5.329 1.00 16.08 62 SER C O 1
ATOM 2881 N N . GLU C 1 63 ? -13.572 26.330 6.573 1.00 18.09 63 GLU C N 1
ATOM 2882 C CA . GLU C 1 63 ? -12.249 27.024 6.688 1.00 19.01 63 GLU C CA 1
ATOM 2883 C C . GLU C 1 63 ? -11.604 27.196 5.332 1.00 17.39 63 GLU C C 1
ATOM 2884 O O . GLU C 1 63 ? -11.225 28.318 4.953 1.00 15.90 63 GLU C O 1
ATOM 2890 N N . THR C 1 64 ? -11.554 26.113 4.544 1.00 16.02 64 THR C N 1
ATOM 2891 C CA . THR C 1 64 ? -10.949 26.209 3.232 1.00 15.36 64 THR C CA 1
ATOM 2892 C C . THR C 1 64 ? -11.732 27.170 2.308 1.00 14.08 64 THR C C 1
ATOM 2893 O O . THR C 1 64 ? -11.112 27.944 1.593 1.00 13.63 64 THR C O 1
ATOM 2897 N N . PHE C 1 65 ? -13.047 27.120 2.311 1.00 13.34 65 PHE C N 1
ATOM 2898 C CA . PHE C 1 65 ? -13.858 28.025 1.489 1.00 13.50 65 PHE C CA 1
ATOM 2899 C C . PHE C 1 65 ? -13.635 29.479 1.898 1.00 13.80 65 PHE C C 1
ATOM 2900 O O . PHE C 1 65 ? -13.529 30.343 1.033 1.00 13.11 65 PHE C O 1
ATOM 2908 N N . THR C 1 66 ? -13.539 29.763 3.182 1.00 13.72 66 THR C N 1
ATOM 2909 C CA . THR C 1 66 ? -13.256 31.156 3.643 1.00 16.24 66 THR C CA 1
ATOM 2910 C C . THR C 1 66 ? -11.885 31.661 3.168 1.00 15.68 66 THR C C 1
ATOM 2911 O O . THR C 1 66 ? -11.792 32.773 2.650 1.00 14.37 66 THR C O 1
ATOM 2915 N N . GLU C 1 67 ? -10.873 30.790 3.287 1.00 15.31 67 GLU C N 1
ATOM 2916 C CA . GLU C 1 67 ? -9.480 31.158 3.066 1.00 16.61 67 GLU C CA 1
ATOM 2917 C C . GLU C 1 67 ? -9.308 31.334 1.546 1.00 15.69 67 GLU C C 1
ATOM 2918 O O . GLU C 1 67 ? -8.797 32.344 1.109 1.00 17.04 67 GLU C O 1
ATOM 2924 N N . THR C 1 68 ? -9.822 30.426 0.740 1.00 13.88 68 THR C N 1
ATOM 2925 C CA . THR C 1 68 ? -9.732 30.595 -0.727 1.00 13.76 68 THR C CA 1
ATOM 2926 C C . THR C 1 68 ? -10.547 31.781 -1.258 1.00 13.23 68 THR C C 1
ATOM 2927 O O . THR C 1 68 ? -10.085 32.550 -2.138 1.00 12.85 68 THR C O 1
ATOM 2931 N N . TRP C 1 69 ? -11.775 31.956 -0.757 1.00 12.13 69 TRP C N 1
ATOM 2932 C CA . TRP C 1 69 ? -12.542 33.118 -1.118 1.00 12.90 69 TRP C CA 1
ATOM 2933 C C . TRP C 1 69 ? -11.821 34.449 -0.785 1.00 13.13 69 TRP C C 1
ATOM 2934 O O . TRP C 1 69 ? -11.783 35.363 -1.602 1.00 13.09 69 TRP C O 1
ATOM 2945 N N . ASN C 1 70 ? -11.234 34.524 0.393 1.00 14.35 70 ASN C N 1
ATOM 2946 C CA . ASN C 1 70 ? -10.567 35.727 0.827 1.00 16.35 70 ASN C CA 1
ATOM 2947 C C . ASN C 1 70 ? -9.445 36.020 -0.167 1.00 17.15 70 ASN C C 1
ATOM 2948 O O . ASN C 1 70 ? -9.206 37.184 -0.533 1.00 16.62 70 ASN C O 1
ATOM 2953 N N . ARG C 1 71 ? -8.722 34.984 -0.559 1.00 16.64 71 ARG C N 1
ATOM 2954 C CA . ARG C 1 71 ? -7.570 35.149 -1.417 1.00 17.45 71 ARG C CA 1
ATOM 2955 C C . ARG C 1 71 ? -8.093 35.543 -2.825 1.00 15.85 71 ARG C C 1
ATOM 2956 O O . ARG C 1 71 ? -7.454 36.347 -3.473 1.00 16.96 71 ARG C O 1
ATOM 2964 N N . PHE C 1 72 ? -9.218 34.990 -3.294 1.00 14.39 72 PHE C N 1
ATOM 2965 C CA . PHE C 1 72 ? -9.800 35.362 -4.551 1.00 13.98 72 PHE C CA 1
ATOM 2966 C C . PHE C 1 72 ? -10.171 36.863 -4.621 1.00 15.96 72 PHE C C 1
ATOM 2967 O O . PHE C 1 72 ? -9.763 37.626 -5.488 1.00 14.81 72 PHE C O 1
ATOM 2975 N N . ILE C 1 73 ? -10.928 37.304 -3.602 1.00 17.21 73 ILE C N 1
ATOM 2976 C CA . ILE C 1 73 ? -11.506 38.606 -3.598 1.00 18.48 73 ILE C CA 1
ATOM 2977 C C . ILE C 1 73 ? -10.532 39.740 -3.214 1.00 21.28 73 ILE C C 1
ATOM 2978 O O . ILE C 1 73 ? -10.901 40.880 -3.355 1.00 22.25 73 ILE C O 1
ATOM 2983 N N . THR C 1 74 ? -9.300 39.436 -2.811 1.00 24.71 74 THR C N 1
ATOM 2984 C CA A THR C 1 74 ? -8.254 40.454 -2.601 0.25 27.21 74 THR C CA 1
ATOM 2985 C CA B THR C 1 74 ? -8.292 40.471 -2.573 0.25 27.13 74 THR C CA 1
ATOM 2986 C CA C THR C 1 74 ? -8.256 40.459 -2.599 0.50 27.88 74 THR C CA 1
ATOM 2987 C C . THR C 1 74 ? -8.022 41.360 -3.814 1.00 28.83 74 THR C C 1
ATOM 2988 O O . THR C 1 74 ? -7.545 42.493 -3.665 1.00 30.79 74 THR C O 1
ATOM 2998 N N . HIS C 1 75 ? -8.296 40.844 -5.027 1.00 29.83 75 HIS C N 1
ATOM 2999 C CA . HIS C 1 75 ? -8.212 41.612 -6.296 1.00 33.44 75 HIS C CA 1
ATOM 3000 C C . HIS C 1 75 ? -9.580 41.578 -6.976 1.00 30.76 75 HIS C C 1
ATOM 3001 O O . HIS C 1 75 ? -10.090 40.497 -7.361 1.00 26.57 75 HIS C O 1
ATOM 3008 N N . THR C 1 76 ? -10.199 42.755 -7.063 1.00 30.17 76 THR C N 1
ATOM 3009 C CA . THR C 1 76 ? -11.649 42.871 -7.474 1.00 28.71 76 THR C CA 1
ATOM 3010 C C . THR C 1 76 ? -11.878 43.347 -8.924 1.00 30.61 76 THR C C 1
ATOM 3011 O O . THR C 1 76 ? -12.957 43.060 -9.557 1.00 31.23 76 THR C O 1
ATOM 3015 N N . GLU C 1 77 ? -10.839 43.959 -9.467 1.00 30.04 77 GLU C N 1
ATOM 3016 C CA . GLU C 1 77 ? -10.807 44.474 -10.824 1.00 34.14 77 GLU C CA 1
ATOM 3017 C C . GLU C 1 77 ? -11.318 43.522 -11.921 1.00 32.92 77 GLU C C 1
ATOM 3018 O O . GLU C 1 77 ? -12.142 43.928 -12.776 1.00 33.38 77 GLU C O 1
ATOM 3024 N N . HIS C 1 78 ? -10.809 42.284 -11.921 1.00 27.97 78 HIS C N 1
ATOM 3025 C CA . HIS C 1 78 ? -11.150 41.354 -12.968 1.00 27.38 78 HIS C CA 1
ATOM 3026 C C . HIS C 1 78 ? -11.748 40.088 -12.430 1.00 23.36 78 HIS C C 1
ATOM 3027 O O . HIS C 1 78 ? -11.431 39.019 -12.932 1.00 19.09 78 HIS C O 1
ATOM 3034 N N . VAL C 1 79 ? -12.717 40.203 -11.505 1.00 21.74 79 VAL C N 1
ATOM 3035 C CA . VAL C 1 79 ? -13.312 39.009 -10.895 1.00 22.07 79 VAL C CA 1
ATOM 3036 C C . VAL C 1 79 ? -14.032 38.133 -11.933 1.00 19.96 79 VAL C C 1
ATOM 3037 O O . VAL C 1 79 ? -14.061 36.929 -11.794 1.00 18.56 79 VAL C O 1
ATOM 3041 N N . ASP C 1 80 ? -14.654 38.749 -12.927 1.00 21.02 80 ASP C N 1
ATOM 3042 C CA . ASP C 1 80 ? -15.363 37.955 -13.954 1.00 22.98 80 ASP C CA 1
ATOM 3043 C C . ASP C 1 80 ? -14.364 37.012 -14.711 1.00 21.19 80 ASP C C 1
ATOM 3044 O O . ASP C 1 80 ? -14.612 35.749 -14.806 1.00 19.03 80 ASP C O 1
ATOM 3049 N N . LEU C 1 81 ? -13.240 37.572 -15.150 1.00 21.58 81 LEU C N 1
ATOM 3050 C CA . LEU C 1 81 ? -12.201 36.817 -15.850 1.00 21.67 81 LEU C CA 1
ATOM 3051 C C . LEU C 1 81 ? -11.649 35.770 -14.885 1.00 20.58 81 LEU C C 1
ATOM 3052 O O . LEU C 1 81 ? -11.442 34.634 -15.304 1.00 19.21 81 LEU C O 1
ATOM 3057 N N . ASP C 1 82 ? -11.429 36.122 -13.616 1.00 16.81 82 ASP C N 1
ATOM 3058 C CA . ASP C 1 82 ? -10.800 35.189 -12.651 1.00 16.36 82 ASP C CA 1
ATOM 3059 C C . ASP C 1 82 ? -11.661 33.997 -12.319 1.00 13.59 82 ASP C C 1
ATOM 3060 O O . ASP C 1 82 ? -11.169 32.930 -12.207 1.00 14.10 82 ASP C O 1
ATOM 3065 N N . PHE C 1 83 ? -12.954 34.180 -12.186 1.00 13.34 83 PHE C N 1
ATOM 3066 C CA . PHE C 1 83 ? -13.913 33.082 -12.044 1.00 13.38 83 PHE C CA 1
ATOM 3067 C C . PHE C 1 83 ? -13.815 32.068 -13.169 1.00 13.11 83 PHE C C 1
ATOM 3068 O O . PHE C 1 83 ? -13.819 30.868 -12.943 1.00 12.68 83 PHE C O 1
ATOM 3076 N N . ASN C 1 84 ? -13.758 32.582 -14.375 1.00 14.28 84 ASN C N 1
ATOM 3077 C CA . ASN C 1 84 ? -13.610 31.737 -15.573 1.00 14.80 84 ASN C CA 1
ATOM 3078 C C . ASN C 1 84 ? -12.309 31.016 -15.506 1.00 13.66 84 ASN C C 1
ATOM 3079 O O . ASN C 1 84 ? -12.301 29.797 -15.688 1.00 13.17 84 ASN C O 1
ATOM 3084 N N . SER C 1 85 ? -11.239 31.733 -15.119 1.00 13.48 85 SER C N 1
ATOM 3085 C CA . SER C 1 85 ? -9.896 31.136 -15.015 1.00 13.85 85 SER C CA 1
ATOM 3086 C C . SER C 1 85 ? -9.876 29.965 -14.027 1.00 13.52 85 SER C C 1
ATOM 3087 O O . SER C 1 85 ? -9.269 28.917 -14.353 1.00 12.46 85 SER C O 1
ATOM 3090 N N . VAL C 1 86 ? -10.485 30.119 -12.839 1.00 12.87 86 VAL C N 1
ATOM 3091 C CA . VAL C 1 86 ? -10.540 29.038 -11.869 1.00 11.76 86 VAL C CA 1
ATOM 3092 C C . VAL C 1 86 ? -11.353 27.890 -12.410 1.00 11.24 86 VAL C C 1
ATOM 3093 O O . VAL C 1 86 ? -10.942 26.728 -12.328 1.00 10.70 86 VAL C O 1
ATOM 3097 N N . PHE C 1 87 ? -12.541 28.212 -12.951 1.00 10.80 87 PHE C N 1
ATOM 3098 C CA . PHE C 1 87 ? -13.455 27.197 -13.488 1.00 11.81 87 PHE C CA 1
ATOM 3099 C C . PHE C 1 87 ? -12.733 26.291 -14.515 1.00 12.76 87 PHE C C 1
ATOM 3100 O O . PHE C 1 87 ? -12.729 25.030 -14.364 1.00 12.84 87 PHE C O 1
ATOM 3108 N N . LEU C 1 88 ? -12.031 26.938 -15.430 1.00 12.82 88 LEU C N 1
ATOM 3109 C CA . LEU C 1 88 ? -11.355 26.318 -16.553 1.00 13.97 88 LEU C CA 1
ATOM 3110 C C . LEU C 1 88 ? -10.171 25.548 -16.103 1.00 14.24 88 LEU C C 1
ATOM 3111 O O . LEU C 1 88 ? -9.935 24.456 -16.588 1.00 14.81 88 LEU C O 1
ATOM 3116 N N . GLU C 1 89 ? -9.486 26.089 -15.103 1.00 15.93 89 GLU C N 1
ATOM 3117 C CA . GLU C 1 89 ? -8.426 25.339 -14.426 1.00 15.80 89 GLU C CA 1
ATOM 3118 C C . GLU C 1 89 ? -8.896 23.970 -13.874 1.00 15.77 89 GLU C C 1
ATOM 3119 O O . GLU C 1 89 ? -8.193 22.965 -14.109 1.00 16.55 89 GLU C O 1
ATOM 3125 N N . ILE C 1 90 ? -10.080 23.939 -13.283 1.00 12.72 90 ILE C N 1
ATOM 3126 C CA . ILE C 1 90 ? -10.693 22.736 -12.725 1.00 13.32 90 ILE C CA 1
ATOM 3127 C C . ILE C 1 90 ? -11.150 21.711 -13.834 1.00 15.22 90 ILE C C 1
ATOM 3128 O O . ILE C 1 90 ? -10.866 20.503 -13.705 1.00 16.45 90 ILE C O 1
ATOM 3133 N N . PHE C 1 91 ? -11.803 22.200 -14.892 1.00 14.49 91 PHE C N 1
ATOM 3134 C CA . PHE C 1 91 ? -12.560 21.378 -15.821 1.00 15.39 91 PHE C CA 1
ATOM 3135 C C . PHE C 1 91 ? -12.011 21.254 -17.238 1.00 17.28 91 PHE C C 1
ATOM 3136 O O . PHE C 1 91 ? -12.571 20.483 -17.999 1.00 21.45 91 PHE C O 1
ATOM 3144 N N . HIS C 1 92 ? -10.935 21.946 -17.604 1.00 18.10 92 HIS C N 1
ATOM 3145 C CA . HIS C 1 92 ? -10.568 22.079 -19.054 1.00 20.26 92 HIS C CA 1
ATOM 3146 C C . HIS C 1 92 ? -10.229 20.788 -19.776 1.00 24.06 92 HIS C C 1
ATOM 3147 O O . HIS C 1 92 ? -10.415 20.678 -21.020 1.00 24.00 92 HIS C O 1
ATOM 3154 N N . ARG C 1 93 ? -9.716 19.825 -19.017 1.00 27.04 93 ARG C N 1
ATOM 3155 C CA . ARG C 1 93 ? -9.398 18.521 -19.604 1.00 33.52 93 ARG C CA 1
ATOM 3156 C C . ARG C 1 93 ? -10.677 17.763 -20.128 1.00 35.27 93 ARG C C 1
ATOM 3157 O O . ARG C 1 93 ? -10.576 16.864 -20.998 1.00 35.93 93 ARG C O 1
ATOM 3165 N N . GLY C 1 94 ? -11.858 18.142 -19.607 1.00 34.07 94 GLY C N 1
ATOM 3166 C CA . GLY C 1 94 ? -13.127 17.592 -20.038 1.00 38.36 94 GLY C CA 1
ATOM 3167 C C . GLY C 1 94 ? -13.369 16.245 -19.377 1.00 41.68 94 GLY C C 1
ATOM 3168 O O . GLY C 1 94 ? -13.715 15.257 -20.060 1.00 44.86 94 GLY C O 1
ATOM 3169 N N . ASP C 1 95 ? -13.159 16.220 -18.053 1.00 39.08 95 ASP C N 1
ATOM 3170 C CA . ASP C 1 95 ? -13.313 15.015 -17.192 1.00 37.37 95 ASP C CA 1
ATOM 3171 C C . ASP C 1 95 ? -14.085 15.375 -15.868 1.00 30.29 95 ASP C C 1
ATOM 3172 O O . ASP C 1 95 ? -13.678 14.987 -14.776 1.00 26.18 95 ASP C O 1
ATOM 3177 N N . PRO C 1 96 ? -15.155 16.160 -15.971 1.00 26.28 96 PRO C N 1
ATOM 3178 C CA . PRO C 1 96 ? -15.906 16.552 -14.797 1.00 24.26 96 PRO C CA 1
ATOM 3179 C C . PRO C 1 96 ? -16.448 15.298 -14.046 1.00 22.03 96 PRO C C 1
ATOM 3180 O O . PRO C 1 96 ? -16.537 14.213 -14.590 1.00 22.95 96 PRO C O 1
ATOM 3184 N N . SER C 1 97 ? -16.876 15.499 -12.835 1.00 21.59 97 SER C N 1
ATOM 3185 C CA . SER C 1 97 ? -17.543 14.476 -12.022 1.00 18.93 97 SER C CA 1
ATOM 3186 C C . SER C 1 97 ? -18.527 15.210 -11.194 1.00 17.39 97 SER C C 1
ATOM 3187 O O . SER C 1 97 ? -18.423 16.430 -11.038 1.00 14.97 97 SER C O 1
ATOM 3190 N N . LEU C 1 98 ? -19.409 14.438 -10.556 1.00 17.01 98 LEU C N 1
ATOM 3191 C CA . LEU C 1 98 ? -20.338 15.020 -9.622 1.00 16.81 98 LEU C CA 1
ATOM 3192 C C . LEU C 1 98 ? -19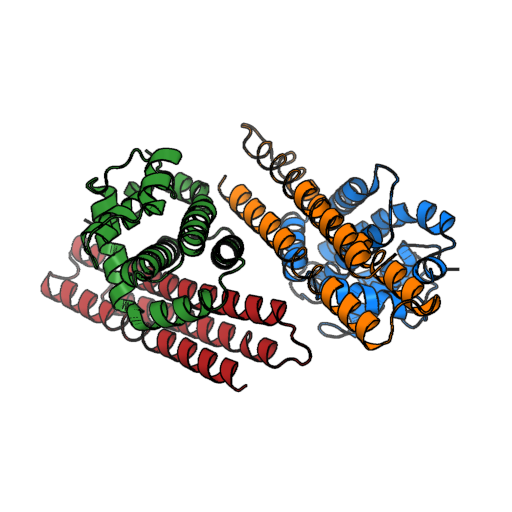.634 15.730 -8.534 1.00 14.36 98 LEU C C 1
ATOM 3193 O O . LEU C 1 98 ? -20.021 16.811 -8.219 1.00 11.76 98 LEU C O 1
ATOM 3198 N N . GLY C 1 99 ? -18.601 15.131 -7.960 1.00 14.75 99 GLY C N 1
ATOM 3199 C CA . GLY C 1 99 ? -17.966 15.784 -6.797 1.00 14.08 99 GLY C CA 1
ATOM 3200 C C . GLY C 1 99 ? -17.256 17.074 -7.152 1.00 12.66 99 GLY C C 1
ATOM 3201 O O . GLY C 1 99 ? -17.411 18.009 -6.456 1.00 13.37 99 GLY C O 1
ATOM 3202 N N . ARG C 1 100 ? -16.538 17.151 -8.277 1.00 13.29 100 ARG C N 1
ATOM 3203 C CA . ARG C 1 100 ? -15.986 18.412 -8.771 1.00 13.03 100 ARG C CA 1
ATOM 3204 C C . ARG C 1 100 ? -17.004 19.480 -9.111 1.00 11.35 100 ARG C C 1
ATOM 3205 O O . ARG C 1 100 ? -16.842 20.610 -8.749 1.00 9.99 100 ARG C O 1
ATOM 3213 N N . ALA C 1 101 ? -18.104 19.071 -9.705 1.00 11.94 101 ALA C N 1
ATOM 3214 C CA . ALA C 1 101 ? -19.245 19.982 -9.941 1.00 11.46 101 ALA C CA 1
ATOM 3215 C C . ALA C 1 101 ? -19.884 20.580 -8.705 1.00 10.80 101 ALA C C 1
ATOM 3216 O O . ALA C 1 101 ? -20.106 21.771 -8.663 1.00 9.79 101 ALA C O 1
ATOM 3218 N N . LEU C 1 102 ? -20.163 19.731 -7.731 1.00 11.48 102 LEU C N 1
ATOM 3219 C CA . LEU C 1 102 ? -20.646 20.137 -6.429 1.00 12.46 102 LEU C CA 1
ATOM 3220 C C . LEU C 1 102 ? -19.647 20.988 -5.698 1.00 11.28 102 LEU C C 1
ATOM 3221 O O . LEU C 1 102 ? -20.011 21.964 -5.127 1.00 11.01 102 LEU C O 1
ATOM 3226 N N . ALA C 1 103 ? -18.361 20.671 -5.750 1.00 11.68 103 ALA C N 1
ATOM 3227 C CA . ALA C 1 103 ? -17.360 21.543 -5.092 1.00 10.46 103 ALA C CA 1
ATOM 3228 C C . ALA C 1 103 ? -17.309 22.970 -5.690 1.00 10.16 103 ALA C C 1
ATOM 3229 O O . ALA C 1 103 ? -17.312 23.970 -4.987 1.00 9.37 103 ALA C O 1
ATOM 3231 N N . TRP C 1 104 ? -17.376 23.079 -7.016 1.00 10.11 104 TRP C N 1
ATOM 3232 C CA . TRP C 1 104 ? -17.441 24.330 -7.716 1.00 10.63 104 TRP C CA 1
ATOM 3233 C C . TRP C 1 104 ? -18.761 25.125 -7.386 1.00 9.68 104 TRP C C 1
ATOM 3234 O O . TRP C 1 104 ? -18.693 26.308 -7.093 1.00 8.52 104 TRP C O 1
ATOM 3245 N N A MET C 1 105 ? -19.903 24.463 -7.466 0.50 10.79 105 MET C N 1
ATOM 3246 N N B MET C 1 105 ? -19.877 24.442 -7.467 0.50 10.09 105 MET C N 1
ATOM 3247 C CA A MET C 1 105 ? -21.168 25.148 -7.227 0.50 12.00 105 MET C CA 1
ATOM 3248 C CA B MET C 1 105 ? -21.173 25.022 -7.206 0.50 10.72 105 MET C CA 1
ATOM 3249 C C A MET C 1 105 ? -21.279 25.584 -5.763 0.50 11.04 105 MET C C 1
ATOM 3250 C C B MET C 1 105 ? -21.331 25.530 -5.783 0.50 10.38 105 MET C C 1
ATOM 3251 O O A MET C 1 105 ? -21.788 26.684 -5.500 0.50 11.09 105 MET C O 1
ATOM 3252 O O B MET C 1 105 ? -21.975 26.588 -5.580 0.50 10.42 105 MET C O 1
ATOM 3261 N N . ALA C 1 106 ? -20.802 24.750 -4.845 1.00 10.74 106 ALA C N 1
ATOM 3262 C CA . ALA C 1 106 ? -20.714 25.088 -3.422 1.00 9.89 106 ALA C CA 1
ATOM 3263 C C . ALA C 1 106 ? -19.862 26.289 -3.181 1.00 9.88 106 ALA C C 1
ATOM 3264 O O . ALA C 1 106 ? -20.262 27.146 -2.365 1.00 8.81 106 ALA C O 1
ATOM 3266 N N . TRP C 1 107 ? -18.695 26.369 -3.841 1.00 10.20 107 TRP C N 1
ATOM 3267 C CA . TRP C 1 107 ? -17.850 27.477 -3.738 1.00 10.74 107 TRP C CA 1
ATOM 3268 C C . TRP C 1 107 ? -18.504 28.753 -4.257 1.00 10.52 107 TRP C C 1
ATOM 3269 O O . TRP C 1 107 ? -18.342 29.820 -3.603 1.00 11.64 107 TRP C O 1
ATOM 3280 N N . CYS C 1 108 ? -19.159 28.687 -5.426 1.00 11.55 108 CYS C N 1
ATOM 3281 C CA . CYS C 1 108 ? -19.876 29.825 -5.945 1.00 11.76 108 CYS C CA 1
ATOM 3282 C C . CYS C 1 108 ? -21.002 30.340 -5.011 1.00 12.07 108 CYS C C 1
ATOM 3283 O O . CYS C 1 108 ? -21.207 31.565 -4.785 1.00 10.58 108 CYS C O 1
ATOM 3286 N N . MET C 1 109 ? -21.775 29.404 -4.510 1.00 13.50 109 MET C N 1
ATOM 3287 C CA . MET C 1 109 ? -22.884 29.745 -3.571 1.00 14.26 109 MET C CA 1
ATOM 3288 C C . MET C 1 109 ? -22.373 30.410 -2.275 1.00 13.90 109 MET C C 1
ATOM 3289 O O . MET C 1 109 ? -22.921 31.394 -1.826 1.00 16.08 109 MET C O 1
ATOM 3294 N N . HIS C 1 110 ? -21.296 29.883 -1.722 1.00 11.76 110 HIS C N 1
ATOM 3295 C CA . HIS C 1 110 ? -20.554 30.465 -0.635 1.00 12.06 110 HIS C CA 1
ATOM 3296 C C . HIS C 1 110 ? -20.055 31.918 -0.951 1.00 11.26 110 HIS C C 1
ATOM 3297 O O . HIS C 1 110 ? -20.153 32.775 -0.127 1.00 11.26 110 HIS C O 1
ATOM 3304 N N . ALA C 1 111 ? -19.568 32.157 -2.148 1.00 10.88 111 ALA C N 1
ATOM 3305 C CA . ALA C 1 111 ? -19.083 33.459 -2.547 1.00 11.30 111 ALA C CA 1
ATOM 3306 C C . ALA C 1 111 ? -20.237 34.445 -2.573 1.00 12.13 111 ALA C C 1
ATOM 3307 O O . ALA C 1 111 ? -20.173 35.521 -2.011 1.00 12.73 111 ALA C O 1
ATOM 3309 N N . CYS C 1 112 ? -21.340 34.020 -3.148 1.00 13.10 112 CYS C N 1
ATOM 3310 C CA . CYS C 1 112 ? -22.557 34.855 -3.255 1.00 16.66 112 CYS C CA 1
ATOM 3311 C C . CYS C 1 112 ? -23.064 35.200 -1.884 1.00 17.55 112 CYS C C 1
ATOM 3312 O O . CYS C 1 112 ? -23.386 36.321 -1.613 1.00 20.57 112 CYS C O 1
ATOM 3315 N N . ARG C 1 113 ? -23.116 34.215 -1.011 1.00 17.10 113 ARG C N 1
ATOM 3316 C CA . ARG C 1 113 ? -23.461 34.390 0.372 1.00 18.58 113 ARG C CA 1
ATOM 3317 C C . ARG C 1 113 ? -22.549 35.365 1.125 1.00 18.56 113 ARG C C 1
ATOM 3318 O O . ARG C 1 113 ? -23.024 36.201 1.884 1.00 18.66 113 ARG C O 1
ATOM 3326 N N . THR C 1 114 ? -21.281 35.299 0.902 1.00 18.13 114 THR C N 1
ATOM 3327 C CA . THR C 1 114 ? -20.335 36.148 1.614 1.00 20.11 114 THR C CA 1
ATOM 3328 C C . THR C 1 114 ? -20.403 37.590 1.087 1.00 21.15 114 THR C C 1
ATOM 3329 O O . THR C 1 114 ? -20.309 38.570 1.799 1.00 21.77 114 THR C O 1
ATOM 3333 N N . LEU C 1 115 ? -20.625 37.706 -0.200 1.00 22.17 115 LEU C N 1
ATOM 3334 C CA . LEU C 1 115 ? -20.673 38.990 -0.868 1.00 24.28 115 LEU C CA 1
ATOM 3335 C C . LEU C 1 115 ? -21.921 39.768 -0.497 1.00 27.43 115 LEU C C 1
ATOM 3336 O O . LEU C 1 115 ? -21.890 41.002 -0.471 1.00 30.09 115 LEU C O 1
ATOM 3341 N N . CYS C 1 116 ? -23.040 39.101 -0.310 1.00 28.49 116 CYS C N 1
ATOM 3342 C CA . CYS C 1 116 ? -24.230 39.868 0.049 1.00 32.85 116 CYS C CA 1
ATOM 3343 C C . CYS C 1 116 ? -24.416 40.133 1.550 1.00 37.61 116 CYS C C 1
ATOM 3344 O O . CYS C 1 116 ? -24.938 41.225 1.946 1.00 36.11 116 CYS C O 1
ATOM 3347 N N . CYS C 1 117 ? -23.999 39.171 2.379 1.00 39.82 117 CYS C N 1
ATOM 3348 C CA . CYS C 1 117 ? -24.213 39.261 3.831 1.00 41.79 117 CYS C CA 1
ATOM 3349 C C . CYS C 1 117 ? -23.309 40.357 4.417 1.00 44.55 117 CYS C C 1
ATOM 3350 O O . CYS C 1 117 ? -23.765 41.142 5.267 1.00 43.12 117 CYS C O 1
ATOM 3353 N N . ASN C 1 118 ? -22.080 40.498 3.909 1.00 43.07 118 ASN C N 1
ATOM 3354 C CA . ASN C 1 118 ? -21.198 41.562 4.434 1.00 50.64 118 ASN C CA 1
ATOM 3355 C C . ASN C 1 118 ? -21.727 42.993 4.221 1.00 51.73 118 ASN C C 1
ATOM 3356 O O . ASN C 1 118 ? -21.254 43.914 4.878 1.00 59.63 118 ASN C O 1
ATOM 3361 N N . GLN C 1 119 ? -22.734 43.158 3.351 1.00 54.19 119 GLN C N 1
ATOM 3362 C CA . GLN C 1 119 ? -23.491 44.439 3.193 1.00 55.69 119 GLN C CA 1
ATOM 3363 C C . GLN C 1 119 ? -22.609 45.672 3.065 1.00 50.99 119 GLN C C 1
ATOM 3364 O O . GLN C 1 119 ? -22.999 46.774 3.407 1.00 51.42 119 GLN C O 1
ATOM 3370 N N . SER C 1 120 ? -21.417 45.441 2.545 1.00 48.07 120 SER C N 1
ATOM 3371 C CA . SER C 1 120 ? -20.380 46.443 2.389 1.00 47.16 120 SER C CA 1
ATOM 3372 C C . SER C 1 120 ? -19.885 46.495 0.931 1.00 41.94 120 SER C C 1
ATOM 3373 O O . SER C 1 120 ? -19.406 47.520 0.437 1.00 42.52 120 SER C O 1
ATOM 3376 N N . THR C 1 121 ? -20.042 45.362 0.252 1.00 35.67 121 THR C N 1
ATOM 3377 C CA . THR C 1 121 ? -19.349 45.105 -0.997 1.00 31.82 121 THR C CA 1
ATOM 3378 C C . THR C 1 121 ? -19.941 46.027 -2.055 1.00 29.65 121 THR C C 1
ATOM 3379 O O . THR C 1 121 ? -21.143 46.005 -2.227 1.00 28.17 121 THR C O 1
ATOM 3383 N N . PRO C 1 122 ? -19.108 46.806 -2.782 1.00 28.44 122 PRO C N 1
ATOM 3384 C CA . PRO C 1 122 ? -19.714 47.652 -3.845 1.00 28.69 122 PRO C CA 1
ATOM 3385 C C . PRO C 1 122 ? -20.558 46.862 -4.861 1.00 25.56 122 PRO C C 1
ATOM 3386 O O . PRO C 1 122 ? -20.228 45.692 -5.230 1.00 23.19 122 PRO C O 1
ATOM 3390 N N . TYR C 1 123 ? -21.629 47.507 -5.311 1.00 25.41 123 TYR C N 1
ATOM 3391 C CA . TYR C 1 123 ? -22.511 46.921 -6.301 1.00 24.26 123 TYR C CA 1
ATOM 3392 C C . TYR C 1 123 ? -21.746 46.324 -7.478 1.00 23.46 123 TYR C C 1
ATOM 3393 O O . TYR C 1 123 ? -21.987 45.199 -7.857 1.00 20.80 123 TYR C O 1
ATOM 3402 N N . TYR C 1 124 ? -20.812 47.063 -8.036 1.00 26.26 124 TYR C N 1
ATOM 3403 C CA . TYR C 1 124 ? -20.169 46.598 -9.259 1.00 26.90 124 TYR C CA 1
ATOM 3404 C C . TYR C 1 124 ? -19.368 45.309 -9.033 1.00 25.19 124 TYR C C 1
ATOM 3405 O O . TYR C 1 124 ? -19.218 44.538 -9.951 1.00 24.40 124 TYR C O 1
ATOM 3414 N N . VAL C 1 125 ? -18.859 45.083 -7.831 1.00 23.46 125 VAL C N 1
ATOM 3415 C CA . VAL C 1 125 ? -18.097 43.880 -7.477 1.00 21.86 125 VAL C CA 1
ATOM 3416 C C . VAL C 1 125 ? -19.068 42.727 -7.434 1.00 19.74 125 VAL C C 1
ATOM 3417 O O . VAL C 1 125 ? -18.800 41.606 -7.948 1.00 17.14 125 VAL C O 1
ATOM 3421 N N . VAL C 1 126 ? -20.213 42.928 -6.788 1.00 19.66 126 VAL C N 1
ATOM 3422 C CA . VAL C 1 126 ? -21.177 41.862 -6.697 1.00 19.11 126 VAL C CA 1
ATOM 3423 C C . VAL C 1 126 ? -21.660 41.497 -8.120 1.00 19.44 126 VAL C C 1
ATOM 3424 O O . VAL C 1 126 ? -21.870 40.326 -8.421 1.00 18.37 126 VAL C O 1
ATOM 3428 N N . ASP C 1 127 ? -21.944 42.517 -8.926 1.00 21.30 127 ASP C N 1
ATOM 3429 C CA . ASP C 1 127 ? -22.451 42.303 -10.289 1.00 22.70 127 ASP C CA 1
ATOM 3430 C C . ASP C 1 127 ? -21.459 41.474 -11.140 1.00 21.27 127 ASP C C 1
ATOM 3431 O O . ASP C 1 127 ? -21.844 40.475 -11.792 1.00 18.42 127 ASP C O 1
ATOM 3436 N N . LEU C 1 128 ? -20.194 41.883 -11.094 1.00 20.50 128 LEU C N 1
ATOM 3437 C CA . LEU C 1 128 ? -19.133 41.140 -11.788 1.00 20.08 128 LEU C CA 1
ATOM 3438 C C . LEU C 1 128 ? -18.981 39.685 -11.279 1.00 17.98 128 LEU C C 1
ATOM 3439 O O . LEU C 1 128 ? -18.724 38.771 -12.042 1.00 17.05 128 LEU C O 1
ATOM 3444 N N . SER C 1 129 ? -19.071 39.462 -9.979 1.00 16.08 129 SER C N 1
ATOM 3445 C CA . SER C 1 129 ? -18.978 38.149 -9.432 1.00 14.64 129 SER C CA 1
ATOM 3446 C C . SER C 1 129 ? -20.095 37.273 -9.851 1.00 14.65 129 SER C C 1
ATOM 3447 O O . SER C 1 129 ? -19.870 36.142 -10.174 1.00 14.14 129 SER C O 1
ATOM 3450 N N . VAL C 1 130 ? -21.324 37.750 -9.762 1.00 14.65 130 VAL C N 1
ATOM 3451 C CA . VAL C 1 130 ? -22.439 36.951 -10.108 1.00 15.31 130 VAL C CA 1
ATOM 3452 C C . VAL C 1 130 ? -22.454 36.601 -11.636 1.00 15.92 130 VAL C C 1
ATOM 3453 O O . VAL C 1 130 ? -22.567 35.399 -12.019 1.00 14.30 130 VAL C O 1
ATOM 3457 N N . ARG C 1 131 ? -22.208 37.603 -12.437 1.00 19.34 131 ARG C N 1
ATOM 3458 C CA . ARG C 1 131 ? -22.067 37.471 -13.884 1.00 23.84 131 ARG C CA 1
ATOM 3459 C C . ARG C 1 131 ? -20.918 36.474 -14.173 1.00 21.09 131 ARG C C 1
ATOM 3460 O O . ARG C 1 131 ? -21.112 35.566 -14.985 1.00 23.61 131 ARG C O 1
ATOM 3468 N N . GLY C 1 132 ? -19.788 36.637 -13.500 1.00 19.03 132 GLY C N 1
ATOM 3469 C CA . GLY C 1 132 ? -18.621 35.745 -13.617 1.00 19.03 132 GLY C CA 1
ATOM 3470 C C . GLY C 1 132 ? -18.909 34.282 -13.313 1.00 16.58 132 GLY C C 1
ATOM 3471 O O . GLY C 1 132 ? -18.626 33.416 -14.112 1.00 15.22 132 GLY C O 1
ATOM 3472 N N . MET C 1 133 ? -19.512 33.998 -12.162 1.00 15.39 133 MET C N 1
ATOM 3473 C CA . MET C 1 133 ? -19.863 32.670 -11.788 1.00 15.03 133 MET C CA 1
ATOM 3474 C C . MET C 1 133 ? -20.875 32.065 -12.691 1.00 15.05 133 MET C C 1
ATOM 3475 O O . MET C 1 133 ? -20.743 30.915 -13.095 1.00 14.20 133 MET C O 1
ATOM 3480 N N . LEU C 1 134 ? -21.849 32.832 -13.099 1.00 17.05 134 LEU C N 1
ATOM 3481 C CA . LEU C 1 134 ? -22.919 32.235 -13.894 1.00 16.08 134 LEU C CA 1
ATOM 3482 C C . LEU C 1 134 ? -22.361 31.872 -15.322 1.00 16.70 134 LEU C C 1
ATOM 3483 O O . LEU C 1 134 ? -22.693 30.777 -15.875 1.00 17.16 134 LEU C O 1
ATOM 3488 N N . GLU C 1 135 ? -21.562 32.761 -15.872 1.00 17.07 135 GLU C N 1
ATOM 3489 C CA . GLU C 1 135 ? -21.037 32.639 -17.252 1.00 19.10 135 GLU C CA 1
ATOM 3490 C C . GLU C 1 135 ? -20.044 31.526 -17.283 1.00 18.54 135 GLU C C 1
ATOM 3491 O O . GLU C 1 135 ? -20.082 30.664 -18.180 1.00 18.00 135 GLU C O 1
ATOM 3497 N N . ALA C 1 136 ? -19.240 31.437 -16.258 1.00 15.21 136 ALA C N 1
ATOM 3498 C CA . ALA C 1 136 ? -18.274 30.324 -16.164 1.00 16.48 136 ALA C CA 1
ATOM 3499 C C . ALA C 1 136 ? -18.975 28.967 -16.052 1.00 16.19 136 ALA C C 1
ATOM 3500 O O . ALA C 1 136 ? -18.627 28.004 -16.802 1.00 15.95 136 ALA C O 1
ATOM 3502 N N . SER C 1 137 ? -19.960 28.889 -15.150 1.00 16.28 137 SER C N 1
ATOM 3503 C CA . SER C 1 137 ? -20.653 27.654 -14.841 1.00 16.95 137 SER C CA 1
ATOM 3504 C C . SER C 1 137 ? -21.337 27.003 -16.033 1.00 17.73 137 SER C C 1
ATOM 3505 O O . SER C 1 137 ? -21.524 25.803 -16.067 1.00 16.29 137 SER C O 1
ATOM 3508 N N . GLU C 1 138 ? -21.749 27.810 -17.012 1.00 18.18 138 GLU C N 1
ATOM 3509 C CA . GLU C 1 138 ? -22.407 27.332 -18.240 1.00 20.86 138 GLU C CA 1
ATOM 3510 C C . GLU C 1 138 ? -21.517 26.330 -18.941 1.00 20.46 138 GLU C C 1
ATOM 3511 O O . GLU C 1 138 ? -21.999 25.509 -19.744 1.00 17.57 138 GLU C O 1
ATOM 3517 N N . GLY C 1 139 ? -20.215 26.363 -18.646 1.00 18.68 139 GLY C N 1
ATOM 3518 C CA . GLY C 1 139 ? -19.316 25.374 -19.269 1.00 19.11 139 GLY C CA 1
ATOM 3519 C C . GLY C 1 139 ? -19.623 23.925 -18.926 1.00 18.60 139 GLY C C 1
ATOM 3520 O O . GLY C 1 139 ? -19.140 23.020 -19.594 1.00 19.94 139 GLY C O 1
ATOM 3521 N N . LEU C 1 140 ? -20.335 23.686 -17.836 1.00 17.43 140 LEU C N 1
ATOM 3522 C CA . LEU C 1 140 ? -20.734 22.334 -17.475 1.00 16.72 140 LEU C CA 1
ATOM 3523 C C . LEU C 1 140 ? -21.916 21.790 -18.297 1.00 16.60 140 LEU C C 1
ATOM 3524 O O . LEU C 1 140 ? -22.258 20.605 -18.166 1.00 15.38 140 LEU C O 1
ATOM 3529 N N . ASP C 1 141 ? -22.558 22.622 -19.128 1.00 16.96 141 ASP C N 1
ATOM 3530 C CA . ASP C 1 141 ? -23.811 22.216 -19.731 1.00 18.05 141 ASP C CA 1
ATOM 3531 C C . ASP C 1 141 ? -23.759 20.980 -20.629 1.00 19.12 141 ASP C C 1
ATOM 3532 O O . ASP C 1 141 ? -24.673 20.103 -20.595 1.00 17.18 141 ASP C O 1
ATOM 3537 N N . GLY C 1 142 ? -22.731 20.906 -21.483 1.00 19.05 142 GLY C N 1
ATOM 3538 C CA . GLY C 1 142 ? -22.577 19.774 -22.335 1.00 21.29 142 GLY C CA 1
ATOM 3539 C C . GLY C 1 142 ? -22.430 18.475 -21.544 1.00 20.38 142 GLY C C 1
ATOM 3540 O O . GLY C 1 142 ? -23.114 17.530 -21.861 1.00 20.48 142 GLY C O 1
ATOM 3541 N N . TRP C 1 143 ? -21.545 18.454 -20.560 1.00 20.44 143 TRP C N 1
ATOM 3542 C CA . TRP C 1 143 ? -21.369 17.333 -19.621 1.00 20.58 143 TRP C CA 1
ATOM 3543 C C . TRP C 1 143 ? -22.704 16.917 -18.926 1.00 20.11 143 TRP C C 1
ATOM 3544 O O . TRP C 1 143 ? -23.067 15.749 -18.971 1.00 20.42 143 TRP C O 1
ATOM 3555 N N . ILE C 1 144 ? -23.387 17.887 -18.321 1.00 18.71 144 ILE C N 1
ATOM 3556 C CA . ILE C 1 144 ? -24.671 17.644 -17.601 1.00 20.21 144 ILE C CA 1
ATOM 3557 C C . ILE C 1 144 ? -25.648 17.065 -18.590 1.00 20.37 144 ILE C C 1
ATOM 3558 O O . ILE C 1 144 ? -26.342 16.052 -18.297 1.00 20.36 144 ILE C O 1
ATOM 3563 N N . HIS C 1 145 ? -25.713 17.626 -19.790 1.00 19.84 145 HIS C N 1
ATOM 3564 C CA . HIS C 1 145 ? -26.545 17.031 -20.796 1.00 22.68 145 HIS C CA 1
ATOM 3565 C C . HIS C 1 145 ? -26.297 15.527 -20.993 1.00 23.45 145 HIS C C 1
ATOM 3566 O O . HIS C 1 145 ? -27.242 14.686 -21.017 1.00 22.86 145 HIS C O 1
ATOM 3573 N N . GLN C 1 146 ? -25.043 15.176 -21.174 1.00 23.79 146 GLN C N 1
ATOM 3574 C CA . GLN C 1 146 ? -24.665 13.805 -21.422 1.00 26.53 146 GLN C CA 1
ATOM 3575 C C . GLN C 1 146 ? -25.089 12.946 -20.216 1.00 27.07 146 GLN C C 1
ATOM 3576 O O . GLN C 1 146 ? -25.360 11.778 -20.360 1.00 26.22 146 GLN C O 1
ATOM 3582 N N . GLN C 1 147 ? -25.190 13.546 -19.040 1.00 26.45 147 GLN C N 1
ATOM 3583 C CA . GLN C 1 147 ? -25.594 12.809 -17.827 1.00 28.87 147 GLN C CA 1
ATOM 3584 C C . GLN C 1 147 ? -27.100 12.689 -17.605 1.00 29.31 147 GLN C C 1
ATOM 3585 O O . GLN C 1 147 ? -27.510 12.087 -16.603 1.00 30.52 147 GLN C O 1
ATOM 3591 N N . GLY C 1 148 ? -27.928 13.231 -18.503 1.00 27.84 148 GLY C N 1
ATOM 3592 C CA . GLY C 1 148 ? -29.377 13.253 -18.298 1.00 28.32 148 GLY C CA 1
ATOM 3593 C C . GLY C 1 148 ? -29.905 14.394 -17.429 1.00 25.69 148 GLY C C 1
ATOM 3594 O O . GLY C 1 148 ? -31.038 14.367 -16.973 1.00 25.87 148 GLY C O 1
ATOM 3595 N N . GLY C 1 149 ? -29.113 15.406 -17.203 1.00 22.84 149 GLY C N 1
ATOM 3596 C CA . GLY C 1 149 ? -29.562 16.612 -16.485 1.00 22.08 149 GLY C CA 1
ATOM 3597 C C . GLY C 1 149 ? -29.215 16.574 -15.000 1.00 20.71 149 GLY C C 1
ATOM 3598 O O . GLY C 1 149 ? -28.865 15.493 -14.452 1.00 21.37 149 GLY C O 1
ATOM 3599 N N . TRP C 1 150 ? -29.420 17.689 -14.317 1.00 20.76 150 TRP C N 1
ATOM 3600 C CA . TRP C 1 150 ? -29.045 17.807 -12.881 1.00 20.83 150 TRP C CA 1
ATOM 3601 C C . TRP C 1 150 ? -29.875 16.863 -12.021 1.00 21.73 150 TRP C C 1
ATOM 3602 O O . TRP C 1 150 ? -29.343 16.230 -11.071 1.00 22.05 150 TRP C O 1
ATOM 3613 N N . SER C 1 151 ? -31.131 16.642 -12.362 1.00 25.25 151 SER C N 1
ATOM 3614 C CA . SER C 1 151 ? -31.925 15.683 -11.516 1.00 29.46 151 SER C CA 1
ATOM 3615 C C . SER C 1 151 ? -31.457 14.270 -11.604 1.00 28.81 151 SER C C 1
ATOM 3616 O O . SER C 1 151 ? -31.355 13.614 -10.603 1.00 28.46 151 SER C O 1
ATOM 3619 N N . THR C 1 152 ? -31.189 13.792 -12.811 1.00 29.36 152 THR C N 1
ATOM 3620 C CA . THR C 1 152 ? -30.734 12.406 -12.999 1.00 31.28 152 THR C CA 1
ATOM 3621 C C . THR C 1 152 ? -29.407 12.140 -12.335 1.00 29.27 152 THR C C 1
ATOM 3622 O O . THR C 1 152 ? -29.133 11.062 -11.811 1.00 28.08 152 THR C O 1
ATOM 3626 N N . LEU C 1 153 ? -28.551 13.136 -12.386 1.00 28.14 153 LEU C N 1
ATOM 3627 C CA . LEU C 1 153 ? -27.221 13.009 -11.884 1.00 27.83 153 LEU C CA 1
ATOM 3628 C C . LEU C 1 153 ? -27.175 12.602 -10.374 1.00 29.58 153 LEU C C 1
ATOM 3629 O O . LEU C 1 153 ? -26.223 11.926 -9.931 1.00 31.09 153 LEU C O 1
ATOM 3634 N N . ILE C 1 154 ? -28.144 13.029 -9.568 1.00 28.27 154 ILE C N 1
ATOM 3635 C CA . ILE C 1 154 ? -28.115 12.650 -8.145 1.00 30.73 154 ILE C CA 1
ATOM 3636 C C . ILE C 1 154 ? -29.165 11.610 -7.835 1.00 33.44 154 ILE C C 1
ATOM 3637 O O . ILE C 1 154 ? -29.465 11.424 -6.673 1.00 38.02 154 ILE C O 1
ATOM 3642 N N . GLU C 1 155 ? -29.744 10.945 -8.834 1.00 37.23 155 GLU C N 1
ATOM 3643 C CA . GLU C 1 155 ? -31.024 10.267 -8.621 1.00 43.41 155 GLU C CA 1
ATOM 3644 C C . GLU C 1 155 ? -30.867 9.041 -7.755 1.00 48.61 155 GLU C C 1
ATOM 3645 O O . GLU C 1 155 ? -31.819 8.636 -7.071 1.00 48.68 155 GLU C O 1
ATOM 3651 N N . ASP C 1 156 ? -29.670 8.458 -7.758 1.00 53.31 156 ASP C N 1
ATOM 3652 C CA . ASP C 1 156 ? -29.340 7.387 -6.803 1.00 63.24 156 ASP C CA 1
ATOM 3653 C C . ASP C 1 156 ? -29.027 7.888 -5.368 1.00 64.16 156 ASP C C 1
ATOM 3654 O O . ASP C 1 156 ? -28.235 7.272 -4.654 1.00 67.40 156 ASP C O 1
ATOM 3659 N N . ASN C 1 157 ? -29.664 8.974 -4.936 1.00 64.56 157 ASN C N 1
ATOM 3660 C CA . ASN C 1 157 ? -29.478 9.477 -3.569 1.00 67.50 157 ASN C CA 1
ATOM 3661 C C . ASN C 1 157 ? -30.567 8.999 -2.591 1.00 72.17 157 ASN C C 1
ATOM 3662 O O . ASN C 1 157 ? -30.283 8.856 -1.397 1.00 73.16 157 ASN C O 1
ATOM 3667 N N . ILE C 1 158 ? -31.802 8.801 -3.072 1.00 77.77 158 ILE C N 1
ATOM 3668 C CA . ILE C 1 158 ? -32.874 8.147 -2.268 1.00 83.51 158 ILE C CA 1
ATOM 3669 C C . ILE C 1 158 ? -33.583 7.078 -3.114 1.00 85.16 158 ILE C C 1
ATOM 3670 O O . ILE C 1 158 ? -34.157 6.108 -2.597 1.00 84.67 158 ILE C O 1
ATOM 3676 N N . ALA D 2 1 ? -17.264 -6.421 -1.798 1.00 48.71 1 ALA D N 1
ATOM 3677 C CA . ALA D 2 1 ? -17.670 -7.778 -1.316 1.00 47.18 1 ALA D CA 1
ATOM 3678 C C . ALA D 2 1 ? -17.854 -7.798 0.203 1.00 43.56 1 ALA D C 1
ATOM 3679 O O . ALA D 2 1 ? -18.573 -8.664 0.708 1.00 46.32 1 ALA D O 1
ATOM 3681 N N . ASP D 2 2 ? -17.176 -6.898 0.943 1.00 40.80 2 ASP D N 1
ATOM 3682 C CA . ASP D 2 2 ? -17.476 -6.730 2.385 1.00 38.09 2 ASP D CA 1
ATOM 3683 C C . ASP D 2 2 ? -17.018 -5.375 2.953 1.00 34.21 2 ASP D C 1
ATOM 3684 O O . ASP D 2 2 ? -16.278 -4.628 2.280 1.00 30.63 2 ASP D O 1
ATOM 3689 N N . PRO D 2 3 ? -17.509 -5.024 4.163 1.00 29.54 3 PRO D N 1
ATOM 3690 C CA . PRO D 2 3 ? -17.259 -3.679 4.706 1.00 27.87 3 PRO D CA 1
ATOM 3691 C C . PRO D 2 3 ? -15.774 -3.281 4.768 1.00 27.35 3 PRO D C 1
ATOM 3692 O O . PRO D 2 3 ? -15.452 -2.118 4.625 1.00 24.57 3 PRO D O 1
ATOM 3696 N N . LYS D 2 4 ? -14.897 -4.250 5.012 1.00 30.57 4 LYS D N 1
ATOM 3697 C CA . LYS D 2 4 ? -13.453 -3.947 5.127 1.00 32.38 4 LYS D CA 1
ATOM 3698 C C . LYS D 2 4 ? -12.876 -3.616 3.748 1.00 29.62 4 LYS D C 1
ATOM 3699 O O . LYS D 2 4 ? -12.068 -2.692 3.642 1.00 27.32 4 LYS D O 1
ATOM 3705 N N . LYS D 2 5 ? -13.345 -4.296 2.710 1.00 28.53 5 LYS D N 1
ATOM 3706 C CA . LYS D 2 5 ? -12.908 -3.984 1.328 1.00 29.44 5 LYS D CA 1
ATOM 3707 C C . LYS D 2 5 ? -13.403 -2.593 0.818 1.00 27.16 5 LYS D C 1
ATOM 3708 O O . LYS D 2 5 ? -12.617 -1.819 0.203 1.00 25.01 5 LYS D O 1
ATOM 3714 N N . VAL D 2 6 ? -14.651 -2.264 1.135 1.00 23.12 6 VAL D N 1
ATOM 3715 C CA . VAL D 2 6 ? -15.218 -0.932 0.832 1.00 22.88 6 VAL D CA 1
ATOM 3716 C C . VAL D 2 6 ? -14.379 0.148 1.528 1.00 21.97 6 VAL D C 1
ATOM 3717 O O . VAL D 2 6 ? -13.967 1.140 0.910 1.00 20.42 6 VAL D O 1
ATOM 3721 N N . LEU D 2 7 ? -14.139 -0.023 2.816 1.00 21.77 7 LEU D N 1
ATOM 3722 C CA . LEU D 2 7 ? -13.448 1.025 3.573 1.00 23.18 7 LEU D CA 1
ATOM 3723 C C . LEU D 2 7 ? -11.975 1.122 3.132 1.00 24.26 7 LEU D C 1
ATOM 3724 O O . LEU D 2 7 ? -11.394 2.205 3.159 1.00 23.08 7 LEU D O 1
ATOM 3729 N N . ASP D 2 8 ? -11.366 0.004 2.753 1.00 26.07 8 ASP D N 1
ATOM 3730 C CA . ASP D 2 8 ? -9.953 0.032 2.414 1.00 28.32 8 ASP D CA 1
ATOM 3731 C C . ASP D 2 8 ? -9.745 0.691 1.062 1.00 25.93 8 ASP D C 1
ATOM 3732 O O . ASP D 2 8 ? -8.792 1.433 0.890 1.00 25.59 8 ASP D O 1
ATOM 3737 N N . LYS D 2 9 ? -10.618 0.403 0.101 1.00 24.58 9 LYS D N 1
ATOM 3738 C CA . LYS D 2 9 ? -10.583 1.094 -1.185 1.00 24.32 9 LYS D CA 1
ATOM 3739 C C . LYS D 2 9 ? -10.809 2.626 -1.021 1.00 20.97 9 LYS D C 1
ATOM 3740 O O . LYS D 2 9 ? -10.122 3.446 -1.690 1.00 20.18 9 LYS D O 1
ATOM 3746 N N . ALA D 2 10 ? -11.772 3.001 -0.177 1.00 18.87 10 ALA D N 1
ATOM 3747 C CA . ALA D 2 10 ? -12.048 4.405 0.081 1.00 17.37 10 ALA D CA 1
ATOM 3748 C C . ALA D 2 10 ? -10.787 5.092 0.659 1.00 18.23 10 ALA D C 1
ATOM 3749 O O . ALA D 2 10 ? -10.393 6.175 0.210 1.00 16.76 10 ALA D O 1
ATOM 3751 N N . LYS D 2 11 ? -10.181 4.455 1.639 1.00 20.22 11 LYS D N 1
ATOM 3752 C CA . LYS D 2 11 ? -8.981 4.956 2.309 1.00 22.18 11 LYS D CA 1
ATOM 3753 C C . LYS D 2 11 ? -7.832 5.187 1.340 1.00 23.71 11 LYS D C 1
ATOM 3754 O O . LYS D 2 11 ? -7.208 6.282 1.364 1.00 20.74 11 LYS D O 1
ATOM 3760 N N . ASP D 2 12 ? -7.576 4.222 0.455 1.00 25.48 12 ASP D N 1
ATOM 3761 C CA . ASP D 2 12 ? -6.525 4.397 -0.548 1.00 27.37 12 ASP D CA 1
ATOM 3762 C C . ASP D 2 12 ? -6.792 5.497 -1.552 1.00 25.28 12 ASP D C 1
ATOM 3763 O O . ASP D 2 12 ? -5.867 6.263 -1.885 1.00 23.12 12 ASP D O 1
ATOM 3768 N N . GLN D 2 13 ? -8.052 5.610 -1.993 1.00 22.53 13 GLN D N 1
ATOM 3769 C CA . GLN D 2 13 ? -8.435 6.658 -2.931 1.00 23.54 13 GLN D CA 1
ATOM 3770 C C . GLN D 2 13 ? -8.355 8.032 -2.267 1.00 19.99 13 GLN D C 1
ATOM 3771 O O . GLN D 2 13 ? -7.760 8.944 -2.837 1.00 16.87 13 GLN D O 1
ATOM 3777 N N . ALA D 2 14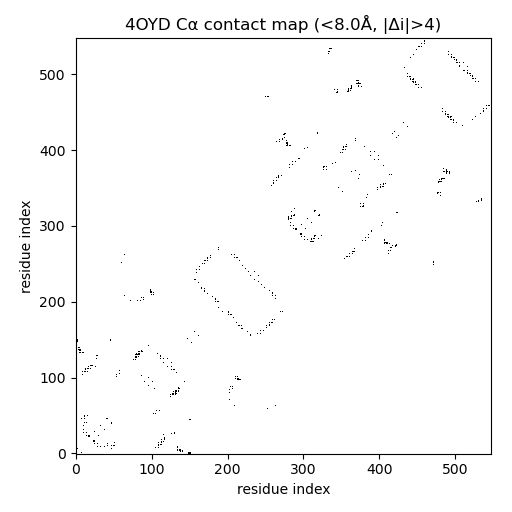 ? -8.845 8.173 -1.029 1.00 18.74 14 ALA D N 1
ATOM 3778 C CA . ALA D 2 14 ? -8.703 9.443 -0.350 1.00 17.21 14 ALA D CA 1
ATOM 3779 C C . ALA D 2 14 ? -7.224 9.828 -0.151 1.00 19.01 14 ALA D C 1
ATOM 3780 O O . ALA D 2 14 ? -6.846 11.004 -0.407 1.00 18.07 14 ALA D O 1
ATOM 3782 N N . GLU D 2 15 ? -6.378 8.869 0.235 1.00 18.34 15 GLU D N 1
ATOM 3783 C CA . GLU D 2 15 ? -4.970 9.198 0.423 1.00 22.66 15 GLU D CA 1
ATOM 3784 C C . GLU D 2 15 ? -4.306 9.622 -0.896 1.00 20.45 15 GLU D C 1
ATOM 3785 O O . GLU D 2 15 ? -3.464 10.526 -0.904 1.00 20.97 15 GLU D O 1
ATOM 3791 N N . ASN D 2 16 ? -4.664 8.974 -2.003 1.00 21.31 16 ASN D N 1
ATOM 3792 C CA . ASN D 2 16 ? -4.098 9.346 -3.310 1.00 22.11 16 ASN D CA 1
ATOM 3793 C C . ASN D 2 16 ? -4.468 10.793 -3.682 1.00 20.37 16 ASN D C 1
ATOM 3794 O O . ASN D 2 16 ? -3.643 11.577 -4.175 1.00 16.79 16 ASN D O 1
ATOM 3799 N N . ARG D 2 17 ? -5.726 11.147 -3.458 1.00 17.36 17 ARG D N 1
ATOM 3800 C CA . ARG D 2 17 ? -6.170 12.513 -3.752 1.00 16.65 17 ARG D CA 1
ATOM 3801 C C . ARG D 2 17 ? -5.530 13.567 -2.866 1.00 14.47 17 ARG D C 1
ATOM 3802 O O . ARG D 2 17 ? -5.198 14.657 -3.348 1.00 14.43 17 ARG D O 1
ATOM 3810 N N . VAL D 2 18 ? -5.319 13.237 -1.605 1.00 14.49 18 VAL D N 1
ATOM 3811 C CA . VAL D 2 18 ? -4.621 14.145 -0.682 1.00 16.31 18 VAL D CA 1
ATOM 3812 C C . VAL D 2 18 ? -3.120 14.324 -1.126 1.00 16.89 18 VAL D C 1
ATOM 3813 O O . VAL D 2 18 ? -2.628 15.434 -1.113 1.00 14.53 18 VAL D O 1
ATOM 3817 N N . ARG D 2 19 ? -2.458 13.230 -1.498 1.00 17.78 19 ARG D N 1
ATOM 3818 C CA . ARG D 2 19 ? -1.098 13.253 -2.002 1.00 19.40 19 ARG D CA 1
ATOM 3819 C C . ARG D 2 19 ? -1.009 14.121 -3.236 1.00 17.95 19 ARG D C 1
ATOM 3820 O O . ARG D 2 19 ? -0.018 14.838 -3.408 1.00 17.43 19 ARG D O 1
ATOM 3828 N N . GLU D 2 20 ? -1.938 13.954 -4.151 1.00 16.60 20 GLU D N 1
ATOM 3829 C CA . GLU D 2 20 ? -2.007 14.727 -5.406 1.00 15.99 20 GLU D CA 1
ATOM 3830 C C . GLU D 2 20 ? -2.111 16.231 -5.123 1.00 14.40 20 GLU D C 1
ATOM 3831 O O . GLU D 2 20 ? -1.433 17.042 -5.821 1.00 11.17 20 GLU D O 1
ATOM 3837 N N . LEU D 2 21 ? -2.930 16.599 -4.147 1.00 11.94 21 LEU D N 1
ATOM 3838 C CA . LEU D 2 21 ? -2.972 17.963 -3.690 1.00 12.93 21 LEU D CA 1
ATOM 3839 C C . LEU D 2 21 ? -1.611 18.424 -3.163 1.00 13.18 21 LEU D C 1
ATOM 3840 O O . LEU D 2 21 ? -1.163 19.519 -3.598 1.00 12.23 21 LEU D O 1
ATOM 3845 N N . LYS D 2 22 ? -1.028 17.680 -2.215 1.00 14.30 22 LYS D N 1
ATOM 3846 C CA . LYS D 2 22 ? 0.236 18.064 -1.597 1.00 16.16 22 LYS D CA 1
ATOM 3847 C C . LYS D 2 22 ? 1.265 18.377 -2.727 1.00 16.94 22 LYS D C 1
ATOM 3848 O O . LYS D 2 22 ? 1.952 19.385 -2.660 1.00 16.65 22 LYS D O 1
ATOM 3854 N N . GLN D 2 23 ? 1.386 17.509 -3.734 1.00 18.25 23 GLN D N 1
ATOM 3855 C CA . GLN D 2 23 ? 2.362 17.686 -4.840 1.00 19.75 23 GLN D CA 1
ATOM 3856 C C . GLN D 2 23 ? 2.048 18.850 -5.729 1.00 16.90 23 GLN D C 1
ATOM 3857 O O . GLN D 2 23 ? 2.966 19.533 -6.203 1.00 16.06 23 GLN D O 1
ATOM 3863 N N . LYS D 2 24 ? 0.771 19.164 -5.937 1.00 16.28 24 LYS D N 1
ATOM 3864 C CA . LYS D 2 24 ? 0.429 20.348 -6.724 1.00 16.53 24 LYS D CA 1
ATOM 3865 C C . LYS D 2 24 ? 0.850 21.615 -6.007 1.00 14.55 24 LYS D C 1
ATOM 3866 O O . LYS D 2 24 ? 1.352 22.523 -6.650 1.00 15.01 24 LYS D O 1
ATOM 3872 N N . LEU D 2 25 ? 0.600 21.676 -4.706 1.00 13.74 25 LEU D N 1
ATOM 3873 C CA . LEU D 2 25 ? 0.950 22.827 -3.920 1.00 14.83 25 LEU D CA 1
ATOM 3874 C C . LEU D 2 25 ? 2.483 22.980 -3.767 1.00 15.31 25 LEU D C 1
ATOM 3875 O O . LEU D 2 25 ? 2.987 24.112 -3.710 1.00 14.66 25 LEU D O 1
ATOM 3880 N N . GLU D 2 26 ? 3.208 21.896 -3.666 1.00 16.50 26 GLU D N 1
ATOM 3881 C CA . GLU D 2 26 ? 4.683 21.945 -3.716 1.00 20.03 26 GLU D CA 1
ATOM 3882 C C . GLU D 2 26 ? 5.175 22.543 -5.057 1.00 18.83 26 GLU D C 1
ATOM 3883 O O . GLU D 2 26 ? 6.077 23.397 -5.031 1.00 17.02 26 GLU D O 1
ATOM 3889 N N A GLU D 2 27 ? 4.580 22.120 -6.192 0.50 18.55 27 GLU D N 1
ATOM 3890 N N B GLU D 2 27 ? 4.648 22.093 -6.181 0.50 18.08 27 GLU D N 1
ATOM 3891 C CA A GLU D 2 27 ? 4.929 22.695 -7.536 0.50 18.80 27 GLU D CA 1
ATOM 3892 C CA B GLU D 2 27 ? 5.044 22.686 -7.460 0.50 18.23 27 GLU D CA 1
ATOM 3893 C C A GLU D 2 27 ? 4.664 24.191 -7.554 0.50 17.12 27 GLU D C 1
ATOM 3894 C C B GLU D 2 27 ? 4.667 24.178 -7.588 0.50 16.73 27 GLU D C 1
ATOM 3895 O O A GLU D 2 27 ? 5.472 25.002 -8.024 0.50 17.29 27 GLU D O 1
ATOM 3896 O O B GLU D 2 27 ? 5.476 24.985 -8.100 0.50 16.97 27 GLU D O 1
ATOM 3907 N N . LEU D 2 28 ? 3.507 24.580 -7.052 1.00 15.14 28 LEU D N 1
ATOM 3908 C CA . LEU D 2 28 ? 3.109 26.005 -7.005 1.00 14.58 28 LEU D CA 1
ATOM 3909 C C . LEU D 2 28 ? 4.070 26.833 -6.155 1.00 14.58 28 LEU D C 1
ATOM 3910 O O . LEU D 2 28 ? 4.435 27.927 -6.571 1.00 14.11 28 LEU D O 1
ATOM 3915 N N . TYR D 2 29 ? 4.521 26.301 -5.019 1.00 13.67 29 TYR D N 1
ATOM 3916 C CA . TYR D 2 29 ? 5.416 27.005 -4.167 1.00 14.68 29 TYR D CA 1
ATOM 3917 C C . TYR D 2 29 ? 6.708 27.233 -4.912 1.00 14.24 29 TYR D C 1
ATOM 3918 O O . TYR D 2 29 ? 7.288 28.307 -4.850 1.00 13.39 29 TYR D O 1
ATOM 3927 N N . LYS D 2 30 ? 7.187 26.190 -5.574 1.00 14.70 30 LYS D N 1
ATOM 3928 C CA . LYS D 2 30 ? 8.450 26.317 -6.356 1.00 16.66 30 LYS D CA 1
ATOM 3929 C C . LYS D 2 30 ? 8.361 27.451 -7.398 1.00 16.26 30 LYS D C 1
ATOM 3930 O O . LYS D 2 30 ? 9.294 28.240 -7.552 1.00 16.26 30 LYS D O 1
ATOM 3936 N N . GLU D 2 31 ? 7.237 27.533 -8.114 1.00 16.27 31 GLU D N 1
ATOM 3937 C CA . GLU D 2 31 ? 6.987 28.624 -9.024 1.00 18.17 31 GLU D CA 1
ATOM 3938 C C . GLU D 2 31 ? 6.889 29.970 -8.332 1.00 17.22 31 GLU D C 1
ATOM 3939 O O . GLU D 2 31 ? 7.528 30.933 -8.813 1.00 17.80 31 GLU D O 1
ATOM 3945 N N . ALA D 2 32 ? 6.261 30.006 -7.139 1.00 16.20 32 ALA D N 1
ATOM 3946 C CA . ALA D 2 32 ? 6.155 31.232 -6.395 1.00 18.17 32 ALA D CA 1
ATOM 3947 C C . ALA D 2 32 ? 7.489 31.773 -5.907 1.00 19.63 32 ALA D C 1
ATOM 3948 O O . ALA D 2 32 ? 7.609 33.023 -5.716 1.00 21.83 32 ALA D O 1
ATOM 3950 N N . ARG D 2 33 ? 8.484 30.900 -5.730 1.00 19.95 33 ARG D N 1
ATOM 3951 C CA . ARG D 2 33 ? 9.817 31.290 -5.277 1.00 22.79 33 ARG D CA 1
ATOM 3952 C C . ARG D 2 33 ? 10.789 31.680 -6.419 1.00 22.69 33 ARG D C 1
ATOM 3953 O O . ARG D 2 33 ? 11.981 32.027 -6.173 1.00 23.75 33 ARG D O 1
ATOM 3961 N N . LYS D 2 34 ? 10.295 31.727 -7.652 1.00 22.24 34 LYS D N 1
ATOM 3962 C CA . LYS D 2 34 ? 11.142 32.172 -8.763 1.00 23.71 34 LYS D CA 1
ATOM 3963 C C . LYS D 2 34 ? 11.350 33.698 -8.763 1.00 24.35 34 LYS D C 1
ATOM 3964 O O . LYS D 2 34 ? 10.483 34.452 -8.332 1.00 21.51 34 LYS D O 1
ATOM 3970 N N . LEU D 2 35 ? 12.511 34.142 -9.236 1.00 26.85 35 LEU D N 1
ATOM 3971 C CA . LEU D 2 35 ? 12.792 35.567 -9.236 1.00 29.80 35 LEU D CA 1
ATOM 3972 C C . LEU D 2 35 ? 12.081 36.269 -10.395 1.00 31.68 35 LEU D C 1
ATOM 3973 O O . LEU D 2 35 ? 11.816 35.656 -11.433 1.00 31.50 35 LEU D O 1
ATOM 3978 N N . ASP D 2 36 ? 11.743 37.542 -10.203 1.00 33.07 36 ASP D N 1
ATOM 3979 C CA . ASP D 2 36 ? 10.981 38.337 -11.230 1.00 37.43 36 ASP D CA 1
ATOM 3980 C C . ASP D 2 36 ? 9.601 37.726 -11.635 1.00 37.15 36 ASP D C 1
ATOM 3981 O O . ASP D 2 36 ? 9.188 37.811 -12.814 1.00 36.95 36 ASP D O 1
ATOM 3986 N N . LEU D 2 37 ? 8.993 37.007 -10.696 1.00 33.14 37 LEU D N 1
ATOM 3987 C CA . LEU D 2 37 ? 7.590 36.677 -10.764 1.00 31.98 37 LEU D CA 1
ATOM 3988 C C . LEU D 2 37 ? 6.920 38.046 -10.783 1.00 31.34 37 LEU D C 1
ATOM 3989 O O . LEU D 2 37 ? 7.048 38.846 -9.839 1.00 34.19 37 LEU D O 1
ATOM 3994 N N . THR D 2 38 ? 6.215 38.327 -11.856 1.00 29.42 38 THR D N 1
ATOM 3995 C CA . THR D 2 38 ? 5.382 39.525 -11.927 1.00 31.55 38 THR D CA 1
ATOM 3996 C C . THR D 2 38 ? 4.015 39.354 -11.247 1.00 31.66 38 THR D C 1
ATOM 3997 O O . THR D 2 38 ? 3.658 38.258 -10.789 1.00 26.70 38 THR D O 1
ATOM 4001 N N . GLN D 2 39 ? 3.263 40.439 -11.171 1.00 32.31 39 GLN D N 1
ATOM 4002 C CA . GLN D 2 39 ? 1.955 40.410 -10.454 1.00 33.48 39 GLN D CA 1
ATOM 4003 C C . GLN D 2 39 ? 0.918 39.539 -11.106 1.00 29.25 39 GLN D C 1
ATOM 4004 O O . GLN D 2 39 ? 0.184 38.813 -10.412 1.00 28.19 39 GLN D O 1
ATOM 4010 N N . GLU D 2 40 ? 0.877 39.538 -12.428 1.00 26.14 40 GLU D N 1
ATOM 4011 C CA . GLU D 2 40 ? 0.065 38.620 -13.129 1.00 27.18 40 GLU D CA 1
ATOM 4012 C C . GLU D 2 40 ? 0.477 37.162 -12.858 1.00 23.46 40 GLU D C 1
ATOM 4013 O O . GLU D 2 40 ? -0.406 36.269 -12.766 1.00 20.83 40 GLU D O 1
ATOM 4019 N N . MET D 2 41 ? 1.783 36.876 -12.815 1.00 23.26 41 MET D N 1
ATOM 4020 C CA . MET D 2 41 ? 2.197 35.491 -12.566 1.00 23.33 41 MET D CA 1
ATOM 4021 C C . MET D 2 41 ? 1.797 35.055 -11.173 1.00 22.25 41 MET D C 1
ATOM 4022 O O . MET D 2 41 ? 1.337 33.868 -10.974 1.00 20.83 41 MET D O 1
ATOM 4027 N N . ARG D 2 42 ? 1.923 35.971 -10.203 1.00 19.70 42 ARG D N 1
ATOM 4028 C CA . ARG D 2 42 ? 1.489 35.638 -8.853 1.00 21.04 42 ARG D CA 1
ATOM 4029 C C . ARG D 2 42 ? -0.014 35.294 -8.771 1.00 18.73 42 ARG D C 1
ATOM 4030 O O . ARG D 2 42 ? -0.393 34.343 -8.107 1.00 16.68 42 ARG D O 1
ATOM 4038 N N . ARG D 2 43 ? -0.819 36.139 -9.404 1.00 16.72 43 ARG D N 1
ATOM 4039 C CA . ARG D 2 43 ? -2.291 35.929 -9.460 1.00 17.26 43 ARG D CA 1
ATOM 4040 C C . ARG D 2 43 ? -2.625 34.585 -10.115 1.00 15.63 43 ARG D C 1
ATOM 4041 O O . ARG D 2 43 ? -3.473 33.860 -9.585 1.00 13.56 43 ARG D O 1
ATOM 4049 N N . LYS D 2 44 ? -1.985 34.258 -11.230 1.00 16.54 44 LYS D N 1
ATOM 4050 C CA . LYS D 2 44 ? -2.184 32.935 -11.828 1.00 18.99 44 LYS D CA 1
ATOM 4051 C C . LYS D 2 44 ? -1.913 31.786 -10.845 1.00 17.38 44 LYS D C 1
ATOM 4052 O O . LYS D 2 44 ? -2.683 30.793 -10.774 1.00 16.27 44 LYS D O 1
ATOM 4058 N N . LEU D 2 45 ? -0.877 31.907 -10.012 1.00 15.38 45 LEU D N 1
ATOM 4059 C CA . LEU D 2 45 ? -0.615 30.876 -9.007 1.00 16.14 45 LEU D CA 1
ATOM 4060 C C . LEU D 2 45 ? -1.722 30.779 -7.932 1.00 14.49 45 LEU D C 1
ATOM 4061 O O . LEU D 2 45 ? -2.084 29.666 -7.555 1.00 12.93 45 LEU D O 1
ATOM 4066 N N . GLU D 2 46 ? -2.236 31.941 -7.488 1.00 14.06 46 GLU D N 1
ATOM 4067 C CA . GLU D 2 46 ? -3.299 32.038 -6.528 1.00 14.59 46 GLU D CA 1
ATOM 4068 C C . GLU D 2 46 ? -4.498 31.317 -7.103 1.00 13.68 46 GLU D C 1
ATOM 4069 O O . GLU D 2 46 ? -5.148 30.539 -6.385 1.00 12.04 46 GLU D O 1
ATOM 4075 N N . LEU D 2 47 ? -4.807 31.590 -8.353 1.00 12.95 47 LEU D N 1
ATOM 4076 C CA . LEU D 2 47 ? -5.971 30.946 -8.990 1.00 13.79 47 LEU D CA 1
ATOM 4077 C C . LEU D 2 47 ? -5.783 29.412 -9.092 1.00 12.73 47 LEU D C 1
ATOM 4078 O O . LEU D 2 47 ? -6.741 28.650 -8.951 1.00 13.43 47 LEU D O 1
ATOM 4083 N N . ARG D 2 48 ? -4.584 28.973 -9.423 1.00 12.40 48 ARG D N 1
ATOM 4084 C CA . ARG D 2 48 ? -4.274 27.527 -9.529 1.00 12.45 48 ARG D CA 1
ATOM 4085 C C . ARG D 2 48 ? -4.360 26.874 -8.140 1.00 11.22 48 ARG D C 1
ATOM 4086 O O . ARG D 2 48 ? -4.802 25.721 -8.066 1.00 9.72 48 ARG D O 1
ATOM 4094 N N . TYR D 2 49 ? -3.957 27.572 -7.091 1.00 10.97 49 TYR D N 1
ATOM 4095 C CA . TYR D 2 49 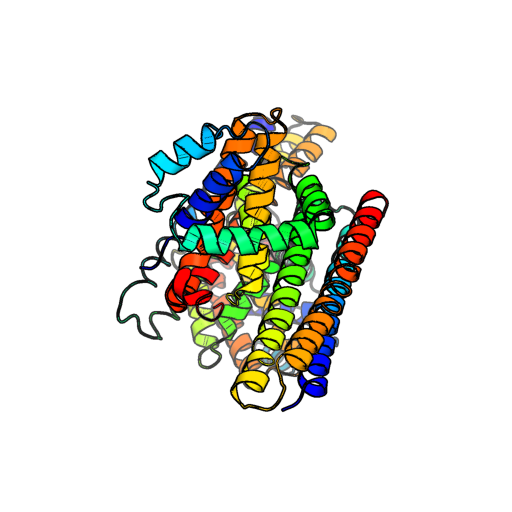? -4.144 27.124 -5.719 1.00 11.14 49 TYR D CA 1
ATOM 4096 C C . TYR D 2 49 ? -5.624 26.886 -5.321 1.00 9.89 49 TYR D C 1
ATOM 4097 O O . TYR D 2 49 ? -5.932 25.778 -4.827 1.00 10.83 49 TYR D O 1
ATOM 4106 N N . ILE D 2 50 ? -6.508 27.826 -5.630 1.00 11.23 50 ILE D N 1
ATOM 4107 C CA . ILE D 2 50 ? -7.972 27.708 -5.430 1.00 11.71 50 ILE D CA 1
ATOM 4108 C C . ILE D 2 50 ? -8.557 26.507 -6.174 1.00 10.37 50 ILE D C 1
ATOM 4109 O O . ILE D 2 50 ? -9.203 25.660 -5.566 1.00 10.59 50 ILE D O 1
ATOM 4114 N N . ALA D 2 51 ? -8.175 26.357 -7.430 1.00 9.96 51 ALA D N 1
ATOM 4115 C CA . ALA D 2 51 ? -8.614 25.235 -8.311 1.00 10.39 51 ALA D CA 1
ATOM 4116 C C . ALA D 2 51 ? -8.089 23.927 -7.735 1.00 9.69 51 ALA D C 1
ATOM 4117 O O . ALA D 2 51 ? -8.877 22.984 -7.621 1.00 9.53 51 ALA D O 1
ATOM 4119 N N . ALA D 2 52 ? -6.845 23.858 -7.302 1.00 9.71 52 ALA D N 1
ATOM 4120 C CA . ALA D 2 52 ? -6.345 22.630 -6.620 1.00 10.59 52 ALA D CA 1
ATOM 4121 C C . ALA D 2 52 ? -7.156 22.253 -5.325 1.00 10.00 52 ALA D C 1
ATOM 4122 O O . ALA D 2 52 ? -7.472 21.051 -5.116 1.00 8.93 52 ALA D O 1
ATOM 4124 N N . MET D 2 53 ? -7.433 23.243 -4.482 1.00 11.10 53 MET D N 1
ATOM 4125 C CA . MET D 2 53 ? -8.255 22.998 -3.252 1.00 11.57 53 MET D CA 1
ATOM 4126 C C . MET D 2 53 ? -9.640 22.446 -3.620 1.00 11.83 53 MET D C 1
ATOM 4127 O O . MET D 2 53 ? -10.160 21.484 -2.927 1.00 12.04 53 MET D O 1
ATOM 4132 N N . LEU D 2 54 ? -10.274 23.037 -4.617 1.00 11.25 54 LEU D N 1
ATOM 4133 C CA . LEU D 2 54 ? -11.630 22.626 -5.034 1.00 12.13 54 LEU D CA 1
ATOM 4134 C C . LEU D 2 54 ? -11.640 21.242 -5.632 1.00 12.62 54 LEU D C 1
ATOM 4135 O O . LEU D 2 54 ? -12.581 20.419 -5.419 1.00 11.11 54 LEU D O 1
ATOM 4140 N N . MET D 2 55 ? -10.626 20.949 -6.424 1.00 11.50 55 MET D N 1
ATOM 4141 C CA . MET D 2 55 ? -10.507 19.633 -7.024 1.00 13.21 55 MET D CA 1
ATOM 4142 C C . MET D 2 55 ? -10.277 18.556 -6.023 1.00 12.11 55 MET D C 1
ATOM 4143 O O . MET D 2 55 ? -10.814 17.457 -6.196 1.00 12.30 55 MET D O 1
ATOM 4148 N N . ALA D 2 56 ? -9.499 18.834 -4.955 1.00 10.83 56 ALA D N 1
ATOM 4149 C CA . ALA D 2 56 ? -9.276 17.908 -3.839 1.00 10.91 56 ALA D CA 1
ATOM 4150 C C . ALA D 2 56 ? -10.548 17.606 -3.033 1.00 11.42 56 ALA D C 1
ATOM 4151 O O . ALA D 2 56 ? -10.857 16.430 -2.837 1.00 11.97 56 ALA D O 1
ATOM 4153 N N . ILE D 2 57 ? -11.356 18.609 -2.779 1.00 11.81 57 ILE D N 1
ATOM 4154 C CA . ILE D 2 57 ? -12.618 18.477 -2.100 1.00 12.77 57 ILE D CA 1
ATOM 4155 C C . ILE D 2 57 ? -13.553 17.643 -2.965 1.00 13.12 57 ILE D C 1
ATOM 4156 O O . ILE D 2 57 ? -14.167 16.723 -2.485 1.00 13.37 57 ILE D O 1
ATOM 4161 N N . GLY D 2 58 ? -13.603 17.943 -4.257 1.00 12.92 58 GLY D N 1
ATOM 4162 C CA . GLY D 2 58 ? -14.445 17.241 -5.192 1.00 13.91 58 GLY D CA 1
ATOM 4163 C C . GLY D 2 58 ? -14.082 15.781 -5.317 1.00 13.18 58 GLY D C 1
ATOM 4164 O O . GLY D 2 58 ? -14.986 14.859 -5.322 1.00 13.75 58 GLY D O 1
ATOM 4165 N N . ASP D 2 59 ? -12.792 15.519 -5.391 1.00 13.09 59 ASP D N 1
ATOM 4166 C CA . ASP D 2 59 ? -12.344 14.155 -5.608 1.00 15.83 59 ASP D CA 1
ATOM 4167 C C . ASP D 2 59 ? -12.450 13.315 -4.297 1.00 14.15 59 ASP D C 1
ATOM 4168 O O . ASP D 2 59 ? -12.841 12.128 -4.359 1.00 13.18 59 ASP D O 1
ATOM 4173 N N . ILE D 2 60 ? -12.268 13.934 -3.173 1.00 13.19 60 ILE D N 1
ATOM 4174 C CA . ILE D 2 60 ? -12.563 13.269 -1.906 1.00 15.75 60 ILE D CA 1
ATOM 4175 C C . ILE D 2 60 ? -14.058 12.908 -1.833 1.00 14.75 60 ILE D C 1
ATOM 4176 O O . ILE D 2 60 ? -14.484 11.766 -1.441 1.00 15.45 60 ILE D O 1
ATOM 4181 N N . TYR D 2 61 ? -14.880 13.871 -2.129 1.00 13.50 61 TYR D N 1
ATOM 4182 C CA . TYR D 2 61 ? -16.285 13.682 -2.160 1.00 14.46 61 TYR D CA 1
ATOM 4183 C C . TYR D 2 61 ? -16.717 12.546 -3.011 1.00 15.32 61 TYR D C 1
ATOM 4184 O O . TYR D 2 61 ? -17.586 11.754 -2.596 1.00 14.71 61 TYR D O 1
ATOM 4193 N N . ASN D 2 62 ? -16.175 12.460 -4.203 1.00 15.04 62 ASN D N 1
ATOM 4194 C CA . ASN D 2 62 ? -16.454 11.358 -5.125 1.00 18.47 62 ASN D CA 1
ATOM 4195 C C . ASN D 2 62 ? -16.070 9.995 -4.600 1.00 17.97 62 ASN D C 1
ATOM 4196 O O . ASN D 2 62 ? -16.845 9.043 -4.724 1.00 20.21 62 ASN D O 1
ATOM 4201 N N . ALA D 2 63 ? -14.894 9.902 -4.008 1.00 17.61 63 ALA D N 1
ATOM 4202 C CA . ALA D 2 63 ? -14.423 8.584 -3.438 1.00 19.66 63 ALA D CA 1
ATOM 4203 C C . ALA D 2 63 ? -15.405 8.127 -2.342 1.00 18.60 63 ALA D C 1
ATOM 4204 O O . ALA D 2 63 ? -15.809 6.949 -2.331 1.00 16.09 63 ALA D O 1
ATOM 4206 N N . ILE D 2 64 ? -15.772 9.026 -1.436 1.00 16.11 64 ILE D N 1
ATOM 4207 C CA . ILE D 2 64 ? -16.638 8.669 -0.332 1.00 17.85 64 ILE D CA 1
ATOM 4208 C C . ILE D 2 64 ? -18.033 8.339 -0.853 1.00 18.65 64 ILE D C 1
ATOM 4209 O O . ILE D 2 64 ? -18.638 7.358 -0.393 1.00 18.58 64 ILE D O 1
ATOM 4214 N N . ARG D 2 65 ? -18.554 9.120 -1.800 1.00 16.83 65 ARG D N 1
ATOM 4215 C CA . ARG D 2 65 ? -19.901 8.855 -2.389 1.00 19.97 65 ARG D CA 1
ATOM 4216 C C . ARG D 2 65 ? -19.964 7.451 -3.010 1.00 18.65 65 ARG D C 1
ATOM 4217 O O . ARG D 2 65 ? -20.943 6.664 -2.753 1.00 17.96 65 ARG D O 1
ATOM 4225 N N . GLN D 2 66 ? -18.933 7.101 -3.761 1.00 18.41 66 GLN D N 1
ATOM 4226 C CA . GLN D 2 66 ? -18.795 5.770 -4.350 1.00 21.33 66 GLN D CA 1
ATOM 4227 C C . GLN D 2 66 ? -18.776 4.660 -3.308 1.00 19.03 66 GLN D C 1
ATOM 4228 O O . GLN D 2 66 ? -19.368 3.589 -3.486 1.00 20.07 66 GLN D O 1
ATOM 4234 N N . ALA D 2 67 ? -18.047 4.882 -2.216 1.00 17.99 67 ALA D N 1
ATOM 4235 C CA . ALA D 2 67 ? -17.975 3.899 -1.111 1.00 17.06 67 ALA D CA 1
ATOM 4236 C C . ALA D 2 67 ? -19.327 3.713 -0.408 1.00 17.43 67 ALA D C 1
ATOM 4237 O O . ALA D 2 67 ? -19.722 2.573 -0.120 1.00 17.04 67 ALA D O 1
ATOM 4239 N N . LYS D 2 68 ? -20.046 4.808 -0.187 1.00 16.38 68 LYS D N 1
ATOM 4240 C CA . LYS D 2 68 ? -21.408 4.790 0.359 1.00 18.42 68 LYS D CA 1
ATOM 4241 C C . LYS D 2 68 ? -22.372 4.093 -0.565 1.00 19.96 68 LYS D C 1
ATOM 4242 O O . LYS D 2 68 ? -23.189 3.320 -0.125 1.00 20.53 68 LYS D O 1
ATOM 4248 N N . GLN D 2 69 ? -22.184 4.236 -1.877 1.00 20.63 69 GLN D N 1
ATOM 4249 C CA . GLN D 2 69 ? -22.960 3.483 -2.828 1.00 22.52 69 GLN D CA 1
ATOM 4250 C C . GLN D 2 69 ? -22.649 1.993 -2.765 1.00 21.87 69 GLN D C 1
ATOM 4251 O O . GLN D 2 69 ? -23.583 1.148 -2.799 1.00 21.48 69 GLN D O 1
ATOM 4257 N N A GLU D 2 70 ? -21.368 1.655 -2.691 0.25 21.28 70 GLU D N 1
ATOM 4258 N N B GLU D 2 70 ? -21.367 1.671 -2.660 0.25 21.24 70 GLU D N 1
ATOM 4259 N N C GLU D 2 70 ? -21.377 1.607 -2.695 0.50 21.80 70 GLU D N 1
ATOM 4260 C CA A GLU D 2 70 ? -21.001 0.245 -2.559 0.25 21.72 70 GLU D CA 1
ATOM 4261 C CA B GLU D 2 70 ? -20.919 0.297 -2.507 0.25 21.65 70 GLU D CA 1
ATOM 4262 C CA C GLU D 2 70 ? -21.056 0.176 -2.517 0.50 22.67 70 GLU D CA 1
ATOM 4263 C C A GLU D 2 70 ? -21.451 -0.336 -1.199 0.25 21.64 70 GLU D C 1
ATOM 4264 C C B GLU D 2 70 ? -21.372 -0.324 -1.179 0.25 21.57 70 GLU D C 1
ATOM 4265 C C C GLU D 2 70 ? -21.633 -0.326 -1.194 0.50 22.15 70 GLU D C 1
ATOM 4266 O O A GLU D 2 70 ? -21.734 -1.539 -1.116 0.25 22.87 70 GLU D O 1
ATOM 4267 O O B GLU D 2 70 ? -21.512 -1.544 -1.075 0.25 22.81 70 GLU D O 1
ATOM 4268 O O C GLU D 2 70 ? -22.195 -1.450 -1.109 0.50 22.48 70 GLU D O 1
ATOM 4284 N N . ALA D 2 71 ? -21.601 0.511 -0.172 1.00 20.34 71 ALA D N 1
ATOM 4285 C CA . ALA D 2 71 ? -22.125 0.083 1.098 1.00 20.49 71 ALA D CA 1
ATOM 4286 C C . ALA D 2 71 ? -23.644 -0.261 1.007 1.00 22.05 71 ALA D C 1
ATOM 4287 O O . ALA D 2 71 ? -24.113 -1.313 1.506 1.00 21.41 71 ALA D O 1
ATOM 4289 N N . ASP D 2 72 ? -24.380 0.614 0.321 1.00 23.23 72 ASP D N 1
ATOM 4290 C CA . ASP D 2 72 ? -25.781 0.390 -0.010 1.00 25.24 72 ASP D CA 1
ATOM 4291 C C . ASP D 2 72 ? -26.042 -0.917 -0.737 1.00 25.67 72 ASP D C 1
ATOM 4292 O O . ASP D 2 72 ? -27.028 -1.559 -0.477 1.00 25.77 72 ASP D O 1
ATOM 4297 N N . LYS D 2 73 ? -25.140 -1.282 -1.645 1.00 23.86 73 LYS D N 1
ATOM 4298 C CA . LYS D 2 73 ? -25.236 -2.496 -2.379 1.00 26.13 73 LYS D CA 1
ATOM 4299 C C . LYS D 2 73 ? -25.059 -3.730 -1.513 1.00 24.09 73 LYS D C 1
ATOM 4300 O O . LYS D 2 73 ? -25.707 -4.757 -1.771 1.00 23.60 73 LYS D O 1
ATOM 4306 N N . LEU D 2 74 ? -24.173 -3.643 -0.535 1.00 22.51 74 LEU D N 1
ATOM 4307 C CA . LEU D 2 74 ? -24.049 -4.667 0.509 1.00 22.49 74 LEU D CA 1
ATOM 4308 C C . LEU D 2 74 ? -25.357 -4.899 1.261 1.00 22.70 74 LEU D C 1
ATOM 4309 O O . LEU D 2 74 ? -25.774 -6.063 1.465 1.00 22.39 74 LEU D O 1
ATOM 4314 N N . LYS D 2 75 ? -26.021 -3.813 1.636 1.00 21.95 75 LYS D N 1
ATOM 4315 C CA . LYS D 2 75 ? -27.269 -3.904 2.367 1.00 24.51 75 LYS D CA 1
ATOM 4316 C C . LYS D 2 75 ? -28.290 -4.504 1.451 1.00 25.33 75 LYS D C 1
ATOM 4317 O O . LYS D 2 75 ? -29.020 -5.415 1.865 1.00 25.02 75 LYS D O 1
ATOM 4323 N N . LYS D 2 76 ? -28.379 -4.014 0.227 1.00 26.79 76 LYS D N 1
ATOM 4324 C CA . LYS D 2 76 ? -29.322 -4.606 -0.752 1.00 29.07 76 LYS D CA 1
ATOM 4325 C C . LYS D 2 76 ? -29.099 -6.121 -1.091 1.00 28.64 76 LYS D C 1
ATOM 4326 O O . LYS D 2 76 ? -30.075 -6.858 -1.296 1.00 27.67 76 LYS D O 1
ATOM 4332 N N . ALA D 2 77 ? -27.843 -6.581 -1.115 1.00 26.93 77 ALA D N 1
ATOM 4333 C CA . ALA D 2 77 ? -27.482 -7.990 -1.311 1.00 27.45 77 ALA D CA 1
ATOM 4334 C C . ALA D 2 77 ? -27.648 -8.844 -0.047 1.00 27.26 77 ALA D C 1
ATOM 4335 O O . ALA D 2 77 ? -27.382 -10.031 -0.086 1.00 28.12 77 ALA D O 1
ATOM 4337 N N . GLY D 2 78 ? -28.100 -8.241 1.052 1.00 26.63 78 GLY D N 1
ATOM 4338 C CA . GLY D 2 78 ? -28.337 -8.960 2.291 1.00 27.04 78 GLY D CA 1
ATOM 4339 C C . GLY D 2 78 ? -27.037 -9.306 3.015 1.00 26.31 78 GLY D C 1
ATOM 4340 O O . GLY D 2 78 ? -27.032 -10.215 3.802 1.00 26.58 78 GLY D O 1
ATOM 4341 N N . LEU D 2 79 ? -25.965 -8.561 2.765 1.00 24.52 79 LEU D N 1
ATOM 4342 C CA . LEU D 2 79 ? -24.676 -8.905 3.351 1.00 25.33 79 LEU D CA 1
ATOM 4343 C C . LEU D 2 79 ? -24.286 -8.126 4.605 1.00 24.40 79 LEU D C 1
ATOM 4344 O O . LEU D 2 79 ? -23.305 -8.467 5.266 1.00 25.50 79 LEU D O 1
ATOM 4349 N N . VAL D 2 80 ? -25.050 -7.127 4.952 1.00 23.97 80 VAL D N 1
ATOM 4350 C CA . VAL D 2 80 ? -24.869 -6.419 6.217 1.00 23.65 80 VAL D CA 1
ATOM 4351 C C . VAL D 2 80 ? -26.268 -6.089 6.675 1.00 24.15 80 VAL D C 1
ATOM 4352 O O . VAL D 2 80 ? -27.175 -6.011 5.860 1.00 24.22 80 VAL D O 1
ATOM 4356 N N . ASN D 2 81 ? -26.455 -5.934 7.960 1.00 25.21 81 ASN D N 1
ATOM 4357 C CA . ASN D 2 81 ? -27.727 -5.458 8.471 1.00 26.47 81 ASN D CA 1
ATOM 4358 C C . ASN D 2 81 ? -27.674 -3.925 8.655 1.00 26.76 81 ASN D C 1
ATOM 4359 O O . ASN D 2 81 ? -26.725 -3.266 8.193 1.00 24.35 81 ASN D O 1
ATOM 4364 N N . SER D 2 82 ? -28.722 -3.362 9.260 1.00 28.14 82 SER D N 1
ATOM 4365 C CA . SER D 2 82 ? -28.904 -1.898 9.401 1.00 29.63 82 SER D CA 1
ATOM 4366 C C . SER D 2 82 ? -27.857 -1.348 10.338 1.00 29.19 82 SER D C 1
ATOM 4367 O O . SER D 2 82 ? -27.267 -0.299 10.067 1.00 28.35 82 SER D O 1
ATOM 4370 N N . GLN D 2 83 ? -27.634 -2.070 11.429 1.00 30.79 83 GLN D N 1
ATOM 4371 C CA . GLN D 2 83 ? -26.601 -1.694 12.396 1.00 32.57 83 GLN D CA 1
ATOM 4372 C C . GLN D 2 83 ? -25.262 -1.514 11.641 1.00 30.51 83 GLN D C 1
ATOM 4373 O O . GLN D 2 83 ? -24.617 -0.424 11.627 1.00 30.32 83 GLN D O 1
ATOM 4379 N N . GLN D 2 84 ? -24.871 -2.592 10.976 1.00 28.60 84 GLN D N 1
ATOM 4380 C CA . GLN D 2 84 ? -23.558 -2.693 10.318 1.00 26.52 84 GLN D CA 1
ATOM 4381 C C . GLN D 2 84 ? -23.441 -1.721 9.143 1.00 24.99 84 GLN D C 1
ATOM 4382 O O . GLN D 2 84 ? -22.336 -1.268 8.824 1.00 23.99 84 GLN D O 1
ATOM 4388 N N . LEU D 2 85 ? -24.559 -1.441 8.467 1.00 24.71 85 LEU D N 1
ATOM 4389 C CA . LEU D 2 85 ? -24.572 -0.463 7.394 1.00 25.83 85 LEU D CA 1
ATOM 4390 C C . LEU D 2 85 ? -24.219 0.937 7.937 1.00 25.49 85 LEU D C 1
ATOM 4391 O O . LEU D 2 85 ? -23.417 1.661 7.304 1.00 22.92 85 LEU D O 1
ATOM 4396 N N . ASP D 2 86 ? -24.822 1.285 9.068 1.00 27.10 86 ASP D N 1
ATOM 4397 C CA . ASP D 2 86 ? -24.630 2.571 9.688 1.00 30.24 86 ASP D CA 1
ATOM 4398 C C . ASP D 2 86 ? -23.220 2.713 10.211 1.00 29.51 86 ASP D C 1
ATOM 4399 O O . ASP D 2 86 ? -22.621 3.769 10.022 1.00 27.46 86 ASP D O 1
ATOM 4404 N N . GLU D 2 87 ? -22.716 1.680 10.885 1.00 28.92 87 GLU D N 1
ATOM 4405 C CA . GLU D 2 87 ? -21.304 1.605 11.272 1.00 30.30 87 GLU D CA 1
ATOM 4406 C C . GLU D 2 87 ? -20.311 1.872 10.111 1.00 27.12 87 GLU D C 1
ATOM 4407 O O . GLU D 2 87 ? -19.341 2.621 10.288 1.00 24.72 87 GLU D O 1
ATOM 4413 N N . LEU D 2 88 ? -20.529 1.228 8.959 1.00 24.50 88 LEU D N 1
ATOM 4414 C CA . LEU D 2 88 ? -19.692 1.416 7.769 1.00 23.33 88 LEU D CA 1
ATOM 4415 C C . LEU D 2 88 ? -19.760 2.859 7.304 1.00 21.96 88 LEU D C 1
ATOM 4416 O O . LEU D 2 88 ? -18.705 3.464 7.027 1.00 20.48 88 LEU D O 1
ATOM 4421 N N . LYS D 2 89 ? -20.963 3.427 7.249 1.00 22.37 89 LYS D N 1
ATOM 4422 C CA . LYS D 2 89 ? -21.112 4.807 6.777 1.00 22.78 89 LYS D CA 1
ATOM 4423 C C . LYS D 2 89 ? -20.505 5.787 7.765 1.00 23.29 89 LYS D C 1
ATOM 4424 O O . LYS D 2 89 ? -20.000 6.825 7.341 1.00 22.19 89 LYS D O 1
ATOM 4430 N N . ARG D 2 90 ? -20.575 5.446 9.066 1.00 25.91 90 ARG D N 1
ATOM 4431 C CA . ARG D 2 90 ? -19.967 6.216 10.128 1.00 27.07 90 ARG D CA 1
ATOM 4432 C C . ARG D 2 90 ? -18.454 6.271 9.880 1.00 24.44 90 ARG D C 1
ATOM 4433 O O . ARG D 2 90 ? -17.822 7.335 9.996 1.00 22.86 90 ARG D O 1
ATOM 4441 N N . ARG D 2 91 ? -17.879 5.136 9.543 1.00 23.90 91 ARG D N 1
ATOM 4442 C CA . ARG D 2 91 ? -16.429 5.005 9.321 1.00 24.42 91 ARG D CA 1
ATOM 4443 C C . ARG D 2 91 ? -15.969 5.757 8.095 1.00 20.69 91 ARG D C 1
ATOM 4444 O O . ARG D 2 91 ? -14.859 6.344 8.077 1.00 18.57 91 ARG D O 1
ATOM 4452 N N . LEU D 2 92 ? -16.829 5.716 7.072 1.00 19.87 92 LEU D N 1
ATOM 4453 C CA . LEU D 2 92 ? -16.605 6.428 5.793 1.00 18.96 92 LEU D CA 1
ATOM 4454 C C . LEU D 2 92 ? -16.611 7.944 6.013 1.00 19.97 92 LEU D C 1
ATOM 4455 O O . LEU D 2 92 ? -15.826 8.681 5.389 1.00 16.69 92 LEU D O 1
ATOM 4460 N N . GLU D 2 93 ? -17.470 8.387 6.906 1.00 22.19 93 GLU D N 1
ATOM 4461 C CA . GLU D 2 93 ? -17.520 9.800 7.301 1.00 26.36 93 GLU D CA 1
ATOM 4462 C C . GLU D 2 93 ? -16.319 10.252 8.043 1.00 25.28 93 GLU D C 1
ATOM 4463 O O . GLU D 2 93 ? -15.839 11.361 7.825 1.00 26.27 93 GLU D O 1
ATOM 4469 N N . GLU D 2 94 ? -15.828 9.422 8.944 1.00 26.27 94 GLU D N 1
ATOM 4470 C CA . GLU D 2 94 ? -14.588 9.697 9.635 1.00 27.59 94 GLU D CA 1
ATOM 4471 C C . GLU D 2 94 ? -13.384 9.821 8.676 1.00 25.34 94 GLU D C 1
ATOM 4472 O O . GLU D 2 94 ? -12.525 10.705 8.826 1.00 24.89 94 GLU D O 1
ATOM 4478 N N . LEU D 2 95 ? -13.297 8.931 7.704 1.00 22.61 95 LEU D N 1
ATOM 4479 C CA A LEU D 2 95 ? -12.291 9.021 6.699 0.50 22.52 95 LEU D CA 1
ATOM 4480 C CA B LEU D 2 95 ? -12.276 9.027 6.663 0.50 22.41 95 LEU D CA 1
ATOM 4481 C C . LEU D 2 95 ? -12.411 10.340 5.893 1.00 21.27 95 LEU D C 1
ATOM 4482 O O . LEU D 2 95 ? -11.426 10.963 5.534 1.00 21.80 95 LEU D O 1
ATOM 4491 N N . LYS D 2 96 ? -13.621 10.753 5.614 1.00 20.65 96 LYS D N 1
ATOM 4492 C CA . LYS D 2 96 ? -13.822 11.959 4.864 1.00 19.79 96 LYS D CA 1
ATOM 4493 C C . LYS D 2 96 ? -13.361 13.155 5.708 1.00 20.96 96 LYS D C 1
ATOM 4494 O O . LYS D 2 96 ? -12.729 14.107 5.180 1.00 16.48 96 LYS D O 1
ATOM 4500 N N . GLU D 2 97 ? -13.687 13.139 6.985 1.00 19.66 97 GLU D N 1
ATOM 4501 C CA . GLU D 2 97 ? -13.268 14.228 7.827 1.00 23.29 97 GLU D CA 1
ATOM 4502 C C . GLU D 2 97 ? -11.761 14.319 7.986 1.00 20.74 97 GLU D C 1
ATOM 4503 O O . GLU D 2 97 ? -11.187 15.433 8.010 1.00 21.26 97 GLU D O 1
ATOM 4509 N N . GLU D 2 98 ? -11.116 13.184 8.108 1.00 20.35 98 GLU D N 1
ATOM 4510 C CA . GLU D 2 98 ? -9.646 13.154 8.224 1.00 23.18 98 GLU D CA 1
ATOM 4511 C C . GLU D 2 98 ? -8.959 13.702 6.966 1.00 20.59 98 GLU D C 1
ATOM 4512 O O . GLU D 2 98 ? -8.032 14.497 7.044 1.00 17.98 98 GLU D O 1
ATOM 4518 N N . ALA D 2 99 ? -9.365 13.211 5.798 1.00 17.50 99 ALA D N 1
ATOM 4519 C CA . ALA D 2 99 ? -8.876 13.705 4.525 1.00 17.08 99 ALA D CA 1
ATOM 4520 C C . ALA D 2 99 ? -9.067 15.214 4.322 1.00 15.55 99 ALA D C 1
ATOM 4521 O O . ALA D 2 99 ? -8.185 15.922 3.783 1.00 15.96 99 ALA D O 1
ATOM 4523 N N A SER D 2 100 ? -10.238 15.676 4.679 0.50 15.39 100 SER D N 1
ATOM 4524 N N B SER D 2 100 ? -10.241 15.676 4.698 0.50 15.50 100 SER D N 1
ATOM 4525 C CA A SER D 2 100 ? -10.556 17.062 4.640 0.50 16.23 100 SER D CA 1
ATOM 4526 C CA B SER D 2 100 ? -10.620 17.058 4.675 0.50 16.48 100 SER D CA 1
ATOM 4527 C C A SER D 2 100 ? -9.661 17.921 5.536 0.50 16.34 100 SER D C 1
ATOM 4528 C C B SER D 2 100 ? -9.746 17.959 5.581 0.50 16.50 100 SER D C 1
ATOM 4529 O O A SER D 2 100 ? -9.185 18.987 5.106 0.50 16.64 100 SER D O 1
ATOM 4530 O O B SER D 2 100 ? -9.371 19.095 5.211 0.50 17.12 100 SER D O 1
ATOM 4535 N N . ARG D 2 101 ? -9.358 17.459 6.747 1.00 16.84 101 ARG D N 1
ATOM 4536 C CA . ARG D 2 101 ? -8.413 18.193 7.612 1.00 18.65 101 ARG D CA 1
ATOM 4537 C C . ARG D 2 101 ? -7.018 18.288 6.969 1.00 17.23 101 ARG D C 1
ATOM 4538 O O . ARG D 2 101 ? -6.434 19.320 7.000 1.00 15.96 101 ARG D O 1
ATOM 4546 N N . LYS D 2 102 ? -6.526 17.209 6.411 1.00 17.48 102 LYS D N 1
ATOM 4547 C CA . LYS D 2 102 ? -5.200 17.248 5.770 1.00 18.33 102 LYS D CA 1
ATOM 4548 C C . LYS D 2 102 ? -5.205 18.185 4.624 1.00 16.60 102 LYS D C 1
ATOM 4549 O O . LYS D 2 102 ? -4.230 18.910 4.460 1.00 14.91 102 LYS D O 1
ATOM 4555 N N . ALA D 2 103 ? -6.294 18.228 3.835 1.00 14.27 103 ALA D N 1
ATOM 4556 C CA . ALA D 2 103 ? -6.383 19.169 2.697 1.00 12.81 103 ALA D CA 1
ATOM 4557 C C . ALA D 2 103 ? -6.415 20.600 3.140 1.00 12.11 103 ALA D C 1
ATOM 4558 O O . ALA D 2 103 ? -5.672 21.439 2.551 1.00 10.63 103 ALA D O 1
ATOM 4560 N N . ARG D 2 104 ? -7.224 20.920 4.168 1.00 12.57 104 ARG D N 1
ATOM 4561 C CA . ARG D 2 104 ? -7.264 22.178 4.787 1.00 13.06 104 ARG D CA 1
ATOM 4562 C C . ARG D 2 104 ? -5.845 22.624 5.189 1.00 13.94 104 ARG D C 1
ATOM 4563 O O . ARG D 2 104 ? -5.428 23.780 4.943 1.00 12.48 104 ARG D O 1
ATOM 4571 N N . ASP D 2 105 ? -5.123 21.711 5.832 1.00 14.33 105 ASP D N 1
ATOM 4572 C CA . ASP D 2 105 ? -3.818 22.113 6.360 1.00 15.61 105 ASP D CA 1
ATOM 4573 C C . ASP D 2 105 ? -2.729 22.303 5.263 1.00 15.28 105 ASP D C 1
ATOM 4574 O O . ASP D 2 105 ? -1.885 23.209 5.437 1.00 13.32 105 ASP D O 1
ATOM 4579 N N . TYR D 2 106 ? -2.729 21.476 4.215 1.00 14.21 106 TYR D N 1
ATOM 4580 C CA . TYR D 2 106 ? -1.893 21.748 2.976 1.00 15.25 106 TYR D CA 1
ATOM 4581 C C . TYR D 2 106 ? -2.136 23.130 2.362 1.00 12.62 106 TYR D C 1
ATOM 4582 O O . TYR D 2 106 ? -1.178 23.879 2.183 1.00 10.54 106 TYR D O 1
ATOM 4591 N N . GLY D 2 107 ? -3.419 23.519 2.211 1.00 11.69 107 GLY D N 1
ATOM 4592 C CA . GLY D 2 107 ? -3.765 24.860 1.883 1.00 11.40 107 GLY D CA 1
ATOM 4593 C C . GLY D 2 107 ? -3.308 25.922 2.801 1.00 11.74 107 GLY D C 1
ATOM 4594 O O . GLY D 2 107 ? -2.695 26.878 2.314 1.00 13.21 107 GLY D O 1
ATOM 4595 N N . ARG D 2 108 ? -3.453 25.734 4.126 1.00 12.90 108 ARG D N 1
ATOM 4596 C CA . ARG D 2 108 ? -2.882 26.702 5.109 1.00 13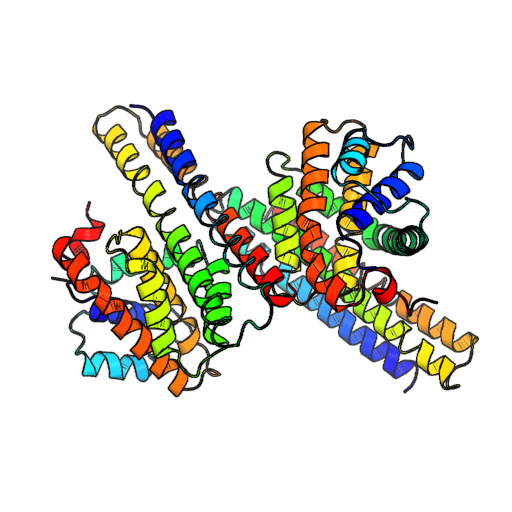.97 108 ARG D CA 1
ATOM 4597 C C . ARG D 2 108 ? -1.364 26.893 4.998 1.00 13.68 108 ARG D C 1
ATOM 4598 O O . ARG D 2 108 ? -0.843 28.015 5.142 1.00 13.20 108 ARG D O 1
ATOM 4606 N N . GLU D 2 109 ? -0.681 25.802 4.774 1.00 14.42 109 GLU D N 1
ATOM 4607 C CA . GLU D 2 109 ? 0.768 25.775 4.770 1.00 17.16 109 GLU D CA 1
ATOM 4608 C C . GLU D 2 109 ? 1.240 26.518 3.527 1.00 16.02 109 GLU D C 1
ATOM 4609 O O . GLU D 2 109 ? 2.161 27.373 3.612 1.00 15.51 109 GLU D O 1
ATOM 4615 N N . PHE D 2 110 ? 0.588 26.262 2.406 1.00 14.85 110 PHE D N 1
ATOM 4616 C CA . PHE D 2 110 ? 0.804 27.024 1.152 1.00 15.00 110 PHE D CA 1
ATOM 4617 C C . PHE D 2 110 ? 0.613 28.525 1.273 1.00 15.72 110 PHE D C 1
ATOM 4618 O O . PHE D 2 110 ? 1.526 29.287 0.924 1.00 14.99 110 PHE D O 1
ATOM 4626 N N . GLN D 2 111 ? -0.545 28.922 1.781 1.00 16.93 111 GLN D N 1
ATOM 4627 C CA . GLN D 2 111 ? -0.810 30.315 2.061 1.00 19.29 111 GLN D CA 1
ATOM 4628 C C . GLN D 2 111 ? 0.229 30.984 2.959 1.00 18.68 111 GLN D C 1
ATOM 4629 O O . GLN D 2 111 ? 0.658 32.120 2.666 1.00 19.52 111 GLN D O 1
ATOM 4635 N N . LEU D 2 112 ? 0.668 30.325 4.014 1.00 15.99 112 LEU D N 1
ATOM 4636 C CA . LEU D 2 112 ? 1.631 30.958 4.901 1.00 18.44 112 LEU D CA 1
ATOM 4637 C C . LEU D 2 112 ? 2.959 31.124 4.108 1.00 19.67 112 LEU D C 1
ATOM 4638 O O . LEU D 2 112 ? 3.686 32.171 4.209 1.00 19.03 112 LEU D O 1
ATOM 4643 N N . LYS D 2 113 ? 3.299 30.088 3.331 1.00 22.43 113 LYS D N 1
ATOM 4644 C CA . LYS D 2 113 ? 4.588 30.148 2.593 1.00 27.28 113 LYS D CA 1
ATOM 4645 C C . LYS D 2 113 ? 4.547 31.126 1.459 1.00 26.59 113 LYS D C 1
ATOM 4646 O O . LYS D 2 113 ? 5.625 31.648 1.042 1.00 35.12 113 LYS D O 1
ATOM 4652 N N . LEU D 2 114 ? 3.370 31.399 0.917 1.00 28.40 114 LEU D N 1
ATOM 4653 C CA . LEU D 2 114 ? 3.218 32.360 -0.139 1.00 30.97 114 LEU D CA 1
ATOM 4654 C C . LEU D 2 114 ? 3.414 33.771 0.424 1.00 32.30 114 LEU D C 1
ATOM 4655 O O . LEU D 2 114 ? 3.952 34.632 -0.253 1.00 30.05 114 LEU D O 1
ATOM 4660 N N . GLU D 2 115 ? 2.948 34.012 1.653 1.00 32.65 115 GLU D N 1
ATOM 4661 C CA . GLU D 2 115 ? 2.988 35.316 2.235 1.00 35.96 115 GLU D CA 1
ATOM 4662 C C . GLU D 2 115 ? 4.412 35.779 2.495 1.00 36.21 115 GLU D C 1
ATOM 4663 O O . GLU D 2 115 ? 4.767 36.940 2.229 1.00 29.87 115 GLU D O 1
ATOM 4669 N N . TYR D 2 116 ? 5.222 34.880 3.049 1.00 35.38 116 TYR D N 1
ATOM 4670 C CA . TYR D 2 116 ? 6.588 35.207 3.422 1.00 40.10 116 TYR D CA 1
ATOM 4671 C C . TYR D 2 116 ? 7.700 34.496 2.658 1.00 42.86 116 TYR D C 1
ATOM 4672 O O . TYR D 2 116 ? 8.875 34.783 2.876 1.00 45.49 116 TYR D O 1
ATOM 4681 N N . GLY D 2 117 ? 7.347 33.616 1.728 1.00 41.89 117 GLY D N 1
ATOM 4682 C CA . GLY D 2 117 ? 8.339 32.783 1.052 1.00 41.47 117 GLY D CA 1
ATOM 4683 C C . GLY D 2 117 ? 8.662 31.522 1.850 1.00 41.87 117 GLY D C 1
ATOM 4684 O O . GLY D 2 117 ? 8.187 31.233 2.957 1.00 39.12 117 GLY D O 1
#